Protein AF-A0A834JF99-F1 (afdb_monomer_lite)

Radius of gyration: 78.12 Å; chains: 1; bounding box: 195×94×245 Å

Sequence (740 aa):
MQEKEVIEEYNKEYLEIHAKAVERVREEAKMDIVQLTVQLEQTQKELDHVKELYIDVCGTKEQLINEHKEEIRTLKEKYASLDEHQKDIEKLEYELETQKKFIDKLIKECETYKNKIMELQKDLATEKRKKEEYTKKIHQEIERAKEEALKELRNAHPNQQISVLLPDHCSEHLQRINQLEEDNLRLEEKCQAAVEYQTELDDTRLKIAQVEISQESWKKKYDNAIMERNELFTRISSLDSQLSVLNKKLKRDDSDEVKLKITRVQIENEGLKSRCETLLSEKNIFRDKITQLELELSEEKKIVQSFENKTKNDVSFVNTKRELEKELYQYKELVKKLSNQLDGLKGKEKECDNLQKRIKRLEEDLQENEKKLRKINDLEKITEERDQLLEKLNNQAKRFEECLKNQRQLSAELNLSPRTLEEETDLQKIREVVIKEVREEMEQKVIQELRAMEEQYREKRKEFEERYKVTLLQKEQEMKTLKHSIISEKETIFSSFKAKEQFVSKFIENKLKTYHEELLARQLQIERLEERLKRNESDIEEEKNLMAQVMTTWAAEIKDIKAKEEKEKEIKDNVDMLKLKYQAARKSAHNYKEHAEKKENFFLSECKRIEEGYKKAMTQVQKRHDEVIKSRAGPSNIGNVISQILLCKQITPDFNEEELCSIKKDSEEIGALIAELQEFMPQSEADTATDRDNPPTVAVASSFSVVPPERITFEICRMGCSSKGLPPEELSKKKKKKKM

pLDDT: mean 78.13, std 19.49, range [29.17, 97.94]

Organism: Vespula germanica (NCBI:txid30212)

Structure (mmCIF, N/CA/C/O backbone):
data_AF-A0A834JF99-F1
#
_entry.id   AF-A0A834JF99-F1
#
loop_
_atom_site.group_PDB
_atom_site.id
_atom_site.type_symbol
_atom_site.label_atom_id
_atom_site.label_alt_id
_atom_site.label_comp_id
_atom_site.label_asym_id
_atom_site.label_entity_id
_atom_site.label_seq_id
_atom_site.pdbx_PDB_ins_code
_atom_site.Cartn_x
_atom_site.Cartn_y
_atom_site.Cartn_z
_atom_site.occupancy
_atom_site.B_iso_or_equiv
_atom_site.auth_seq_id
_atom_site.auth_comp_id
_atom_site.auth_asym_id
_atom_site.auth_atom_id
_atom_site.pdbx_PDB_model_num
ATOM 1 N N . MET A 1 1 ? 52.944 40.614 -121.479 1.00 58.81 1 MET A N 1
ATOM 2 C CA . MET A 1 1 ? 52.065 39.447 -121.242 1.00 58.81 1 MET A CA 1
ATOM 3 C C . MET A 1 1 ? 52.553 38.667 -120.026 1.00 58.81 1 MET A C 1
ATOM 5 O O . MET A 1 1 ? 51.794 38.588 -119.078 1.00 58.81 1 MET A O 1
ATOM 9 N N . GLN A 1 2 ? 53.830 38.267 -119.979 1.00 63.56 2 GLN A N 1
ATOM 10 C CA . GLN A 1 2 ? 54.431 37.533 -118.848 1.00 63.56 2 GLN A CA 1
ATOM 11 C C . GLN A 1 2 ? 54.315 38.216 -117.467 1.00 63.56 2 GLN A C 1
ATOM 13 O O . GLN A 1 2 ? 54.006 37.548 -116.492 1.00 63.56 2 GLN A O 1
ATOM 18 N N . GLU A 1 3 ? 54.479 39.540 -117.354 1.00 68.25 3 GLU A N 1
ATOM 19 C CA . GLU A 1 3 ? 54.335 40.229 -116.050 1.00 68.25 3 GLU A CA 1
ATOM 20 C C . GLU A 1 3 ? 52.910 40.177 -115.476 1.00 68.25 3 GLU A C 1
ATOM 22 O O . GLU A 1 3 ? 52.742 40.138 -114.262 1.00 68.25 3 GLU A O 1
ATOM 27 N N . LYS A 1 4 ? 51.874 40.153 -116.329 1.00 73.81 4 LYS A N 1
ATOM 28 C CA . LYS A 1 4 ? 50.482 40.045 -115.862 1.00 73.81 4 LYS A CA 1
ATOM 29 C C . LYS A 1 4 ? 50.183 38.653 -115.310 1.00 73.81 4 LYS A C 1
ATOM 31 O O . LYS A 1 4 ? 49.528 38.563 -114.282 1.00 73.81 4 LYS A O 1
ATOM 36 N N . GLU A 1 5 ? 50.706 37.606 -115.946 1.00 74.75 5 GLU A N 1
ATOM 37 C CA . GLU A 1 5 ? 50.550 36.222 -115.478 1.00 74.75 5 GLU A CA 1
ATOM 38 C C . GLU A 1 5 ? 51.241 36.004 -114.125 1.00 74.75 5 GLU A C 1
ATOM 40 O O . GLU A 1 5 ? 50.639 35.430 -113.224 1.00 74.75 5 GLU A O 1
ATOM 45 N N . VAL A 1 6 ? 52.448 36.551 -113.929 1.00 77.56 6 VAL A N 1
ATOM 46 C CA . VAL A 1 6 ? 53.161 36.466 -112.638 1.00 77.56 6 VAL A CA 1
ATOM 47 C C . VAL A 1 6 ? 52.413 37.212 -111.524 1.00 77.56 6 VAL A C 1
ATOM 49 O O . VAL A 1 6 ? 52.331 36.725 -110.399 1.00 77.56 6 VAL A O 1
ATOM 52 N N . ILE A 1 7 ? 51.832 38.380 -111.820 1.00 80.31 7 ILE A N 1
ATOM 53 C CA . ILE A 1 7 ? 51.017 39.135 -110.852 1.00 80.31 7 ILE A CA 1
ATOM 54 C C . ILE A 1 7 ? 49.715 38.388 -110.522 1.00 80.31 7 ILE A C 1
ATOM 56 O O . ILE A 1 7 ? 49.288 38.380 -109.368 1.00 80.31 7 ILE A O 1
ATOM 60 N N . GLU A 1 8 ? 49.073 37.759 -111.507 1.00 82.69 8 GLU A N 1
ATOM 61 C CA . GLU A 1 8 ? 47.865 36.954 -111.292 1.00 82.69 8 GLU A CA 1
ATOM 62 C C . GLU A 1 8 ? 48.149 35.698 -110.457 1.00 82.69 8 GLU A C 1
ATOM 64 O O . GLU A 1 8 ? 47.383 35.395 -109.540 1.00 82.69 8 GLU A O 1
ATOM 69 N N . GLU A 1 9 ? 49.265 35.010 -110.705 1.00 81.94 9 GLU A N 1
ATOM 70 C CA . GLU A 1 9 ? 49.691 33.841 -109.931 1.00 81.94 9 GLU A CA 1
ATOM 71 C C . GLU A 1 9 ? 50.059 34.218 -108.487 1.00 81.94 9 GLU A C 1
ATOM 73 O O . GLU A 1 9 ? 49.578 33.581 -107.548 1.00 81.94 9 GLU A O 1
ATOM 78 N N . TYR A 1 10 ? 50.784 35.325 -108.288 1.00 87.81 10 TYR A N 1
ATOM 79 C CA . TYR A 1 10 ? 51.090 35.854 -106.955 1.00 87.81 10 TYR A CA 1
ATOM 80 C C . TYR A 1 10 ? 49.830 36.276 -106.185 1.00 87.81 10 TYR A C 1
ATOM 82 O O . TYR A 1 10 ? 49.686 35.966 -105.004 1.00 87.81 10 TYR A O 1
ATOM 90 N N . ASN A 1 11 ? 48.877 36.951 -106.838 1.00 88.88 11 ASN A N 1
ATOM 91 C CA . ASN A 1 11 ? 47.606 37.320 -106.208 1.00 88.88 11 ASN A CA 1
ATOM 92 C C . ASN A 1 11 ? 46.778 36.087 -105.831 1.00 88.88 11 ASN A C 1
ATOM 94 O O . ASN A 1 11 ? 46.127 36.080 -104.786 1.00 88.88 11 ASN A O 1
ATOM 98 N N . LYS A 1 12 ? 46.808 35.037 -106.657 1.00 90.44 12 LYS A N 1
ATOM 99 C CA . LYS A 1 12 ? 46.147 33.764 -106.362 1.00 90.44 12 LYS A CA 1
ATOM 100 C C . LYS A 1 12 ? 46.786 33.074 -105.156 1.00 90.44 12 LYS A C 1
ATOM 102 O O . LYS A 1 12 ? 46.059 32.665 -104.255 1.00 90.44 12 LYS A O 1
ATOM 107 N N . GLU A 1 13 ? 48.115 33.001 -105.104 1.00 86.75 13 GLU A N 1
ATOM 108 C CA . GLU A 1 13 ? 48.853 32.438 -103.968 1.00 86.75 13 GLU A CA 1
ATOM 109 C C . GLU A 1 13 ? 48.614 33.252 -102.685 1.00 86.75 13 GLU A C 1
ATOM 111 O O . GLU A 1 13 ? 48.320 32.684 -101.633 1.00 86.75 13 GLU A O 1
ATOM 116 N N . TYR A 1 14 ? 48.627 34.586 -102.770 1.00 92.00 14 TYR A N 1
ATOM 117 C CA . TYR A 1 14 ? 48.307 35.472 -101.650 1.00 92.00 14 TYR A CA 1
ATOM 118 C C . TYR A 1 14 ? 46.882 35.251 -101.123 1.00 92.00 14 TYR A C 1
ATOM 120 O O . TYR A 1 14 ? 46.688 35.111 -99.914 1.00 92.00 14 TYR A O 1
ATOM 128 N N . LEU A 1 15 ? 45.882 35.182 -102.011 1.00 91.50 15 LEU A N 1
ATOM 129 C CA . LEU A 1 15 ? 44.495 34.909 -101.627 1.00 91.50 15 LEU A CA 1
ATOM 130 C C . LEU A 1 15 ? 44.339 33.512 -101.018 1.00 91.50 15 LEU A C 1
ATOM 132 O O . LEU A 1 15 ? 43.578 33.358 -100.065 1.00 91.50 15 LEU A O 1
ATOM 136 N N . GLU A 1 16 ? 45.073 32.510 -101.507 1.00 91.06 16 GLU A N 1
ATOM 137 C CA . GLU A 1 16 ? 45.063 31.160 -100.942 1.00 91.06 16 GLU A CA 1
ATOM 138 C C . GLU A 1 16 ? 45.705 31.118 -99.545 1.00 91.06 16 GLU A C 1
ATOM 140 O O . GLU A 1 16 ? 45.134 30.533 -98.622 1.00 91.06 16 GLU A O 1
ATOM 145 N N . ILE A 1 17 ? 46.849 31.781 -99.346 1.00 89.75 17 ILE A N 1
ATOM 146 C CA . ILE A 1 17 ? 47.504 31.900 -98.035 1.00 89.75 17 ILE A CA 1
ATOM 147 C C . ILE A 1 17 ? 46.610 32.670 -97.058 1.00 89.75 17 ILE A C 1
ATOM 149 O O . ILE A 1 17 ? 46.447 32.239 -95.915 1.00 89.75 17 ILE A O 1
ATOM 153 N N . HIS A 1 18 ? 45.996 33.775 -97.494 1.00 91.38 18 HIS A N 1
ATOM 154 C CA . HIS A 1 18 ? 45.073 34.553 -96.671 1.00 91.38 18 HIS A CA 1
ATOM 155 C C . HIS A 1 18 ? 43.817 33.742 -96.322 1.00 91.38 18 HIS A C 1
ATOM 157 O O . HIS A 1 18 ? 43.401 33.732 -95.166 1.00 91.38 18 HIS A O 1
ATOM 163 N N . ALA A 1 19 ? 43.237 33.005 -97.275 1.00 92.38 19 ALA A N 1
ATOM 164 C CA . ALA A 1 19 ? 42.108 32.112 -97.017 1.00 92.38 19 ALA A CA 1
ATOM 165 C C . ALA A 1 19 ? 42.474 31.013 -96.006 1.00 92.38 19 ALA A C 1
ATOM 167 O O . ALA A 1 19 ? 41.727 30.804 -95.054 1.00 92.38 19 ALA A O 1
ATOM 168 N N . LYS A 1 20 ? 43.652 30.383 -96.139 1.00 93.06 20 LYS A N 1
ATOM 169 C CA . LYS A 1 20 ? 44.171 29.397 -95.172 1.00 93.06 20 LYS A CA 1
ATOM 170 C C . LYS A 1 20 ? 44.473 30.010 -93.802 1.00 93.06 20 LYS A C 1
ATOM 172 O O . LYS A 1 20 ? 44.299 29.350 -92.784 1.00 93.06 20 LYS A O 1
ATOM 177 N N . ALA A 1 21 ? 44.948 31.254 -93.740 1.00 91.88 21 ALA A N 1
ATOM 178 C CA . ALA A 1 21 ? 45.156 31.962 -92.477 1.00 91.88 21 ALA A CA 1
ATOM 179 C C . ALA A 1 21 ? 43.820 32.280 -91.785 1.00 91.88 21 ALA A C 1
ATOM 181 O O . ALA A 1 21 ? 43.687 32.035 -90.591 1.00 91.88 21 ALA A O 1
ATOM 182 N N . VAL A 1 22 ? 42.816 32.748 -92.533 1.00 92.50 22 VAL A N 1
ATOM 183 C CA . VAL A 1 22 ? 41.461 32.996 -92.015 1.00 92.50 22 VAL A CA 1
ATOM 184 C C . VAL A 1 22 ? 40.780 31.699 -91.573 1.00 92.50 22 VAL A C 1
ATOM 186 O O . VAL A 1 22 ? 40.132 31.693 -90.532 1.00 92.50 22 VAL A O 1
ATOM 189 N N . GLU A 1 23 ? 40.929 30.606 -92.324 1.00 91.62 23 GLU A N 1
ATOM 190 C CA . GLU A 1 23 ? 40.451 29.273 -91.927 1.00 91.62 23 GLU A CA 1
ATOM 191 C C . GLU A 1 23 ? 41.097 28.822 -90.614 1.00 91.62 23 GLU A C 1
ATOM 193 O O . GLU A 1 23 ? 40.367 28.502 -89.684 1.00 91.62 23 GLU A O 1
ATOM 198 N N . ARG A 1 24 ? 42.429 28.913 -90.476 1.00 91.25 24 ARG A N 1
ATOM 199 C CA . ARG A 1 24 ? 43.120 28.578 -89.217 1.00 91.25 24 ARG A CA 1
ATOM 200 C C . ARG A 1 24 ? 42.621 29.403 -88.035 1.00 91.25 24 ARG A C 1
ATOM 202 O O . ARG A 1 24 ? 42.292 28.835 -87.005 1.00 91.25 24 ARG A O 1
ATOM 209 N N . VAL A 1 25 ? 42.475 30.718 -88.200 1.00 93.75 25 VAL A N 1
ATOM 210 C CA . VAL A 1 25 ? 41.924 31.585 -87.142 1.00 93.75 25 VAL A CA 1
ATOM 211 C C . VAL A 1 25 ? 40.474 31.209 -86.810 1.00 93.75 25 VAL A C 1
ATOM 213 O O . VAL A 1 25 ? 40.074 31.259 -85.651 1.00 93.75 25 VAL A O 1
ATOM 216 N N . ARG A 1 26 ? 39.663 30.804 -87.798 1.00 92.88 26 ARG A N 1
ATOM 217 C CA . ARG A 1 26 ? 38.298 30.307 -87.554 1.00 92.88 26 ARG A CA 1
ATOM 218 C C . ARG A 1 26 ? 38.293 28.964 -86.833 1.00 92.88 26 ARG A C 1
ATOM 220 O O . ARG A 1 26 ? 37.408 28.745 -86.013 1.00 92.88 26 ARG A O 1
ATOM 227 N N . GLU A 1 27 ? 39.210 28.062 -87.157 1.00 92.19 27 GLU A N 1
ATOM 228 C CA . GLU A 1 27 ? 39.356 26.767 -86.487 1.00 92.19 27 GLU A CA 1
ATOM 229 C C . GLU A 1 27 ? 39.839 26.937 -85.044 1.00 92.19 27 GLU A C 1
ATOM 231 O O . GLU A 1 27 ? 39.220 26.377 -84.143 1.00 92.19 27 GLU A O 1
ATOM 236 N N . GLU A 1 28 ? 40.848 27.779 -84.808 1.00 92.25 28 GLU A N 1
ATOM 237 C CA . GLU A 1 28 ? 41.322 28.155 -83.470 1.00 92.25 28 GLU A CA 1
ATOM 238 C C . GLU A 1 28 ? 40.192 28.793 -82.651 1.00 92.25 28 GLU A C 1
ATOM 240 O O . GLU A 1 28 ? 39.879 28.322 -81.561 1.00 92.25 28 GLU A O 1
ATOM 245 N N . ALA A 1 29 ? 39.470 29.768 -83.216 1.00 92.62 29 ALA A N 1
ATOM 246 C CA . ALA A 1 29 ? 38.324 30.378 -82.543 1.00 92.62 29 ALA A CA 1
ATOM 247 C C . ALA A 1 29 ? 37.201 29.366 -82.244 1.00 92.62 29 ALA A C 1
ATOM 249 O O . ALA A 1 29 ? 36.549 29.457 -81.205 1.00 92.62 29 ALA A O 1
ATOM 250 N N . LYS A 1 30 ? 36.958 28.384 -83.125 1.00 93.44 30 LYS A N 1
ATOM 251 C CA . LYS A 1 30 ? 35.999 27.297 -82.860 1.00 93.44 30 LYS A CA 1
ATOM 252 C C . LYS A 1 30 ? 36.472 26.404 -81.715 1.00 93.44 30 LYS A C 1
ATOM 254 O O . LYS A 1 30 ? 35.651 26.051 -80.871 1.00 93.44 30 LYS A O 1
ATOM 259 N N . MET A 1 31 ? 37.754 26.043 -81.679 1.00 92.75 31 MET A N 1
ATOM 260 C CA . MET A 1 31 ? 38.331 25.257 -80.585 1.00 92.75 31 MET A CA 1
ATOM 261 C C . MET A 1 31 ? 38.223 26.001 -79.251 1.00 92.75 31 MET A C 1
ATOM 263 O O . MET A 1 31 ? 37.758 25.412 -78.277 1.00 92.75 31 MET A O 1
ATOM 267 N N . ASP A 1 32 ? 38.541 27.296 -79.231 1.00 94.06 32 ASP A N 1
ATOM 268 C CA . ASP A 1 32 ? 38.420 28.143 -78.043 1.00 94.06 32 ASP A CA 1
ATOM 269 C C . ASP A 1 32 ? 36.965 28.245 -77.564 1.00 94.06 32 ASP A C 1
ATOM 271 O O . ASP A 1 32 ? 36.693 28.101 -76.372 1.00 94.06 32 ASP A O 1
ATOM 275 N N . ILE A 1 33 ? 36.001 28.426 -78.478 1.00 94.25 33 ILE A N 1
ATOM 276 C CA . ILE A 1 33 ? 34.567 28.441 -78.139 1.00 94.25 33 ILE A CA 1
ATOM 277 C C . ILE A 1 33 ? 34.139 27.106 -77.523 1.00 94.25 33 ILE A C 1
ATOM 279 O O . ILE A 1 33 ? 33.431 27.102 -76.515 1.00 94.25 33 ILE A O 1
ATOM 283 N N . VAL A 1 34 ? 34.558 25.973 -78.096 1.00 95.44 34 VAL A N 1
ATOM 284 C CA . VAL A 1 34 ? 34.237 24.645 -77.550 1.00 95.44 34 VAL A CA 1
ATOM 285 C C . VAL A 1 34 ? 34.858 24.474 -76.165 1.00 95.44 34 VAL A C 1
ATOM 287 O O . VAL A 1 34 ? 34.165 24.054 -75.240 1.00 95.44 34 VAL A O 1
ATOM 290 N N . GLN A 1 35 ? 36.124 24.856 -75.985 1.00 95.38 35 GLN A N 1
ATOM 291 C CA . GLN A 1 35 ? 36.807 24.767 -74.696 1.00 95.38 35 GLN A CA 1
ATOM 292 C C . GLN A 1 35 ? 36.128 25.632 -73.625 1.00 95.38 35 GLN A C 1
ATOM 294 O O . GLN A 1 35 ? 35.874 25.148 -72.521 1.00 95.38 35 GLN A O 1
ATOM 299 N N . LEU A 1 36 ? 35.777 26.880 -73.951 1.00 96.75 36 LEU A N 1
ATOM 300 C CA . LEU A 1 36 ? 35.041 27.772 -73.052 1.00 96.75 36 LEU A CA 1
ATOM 301 C C . LEU A 1 36 ? 33.639 27.238 -72.739 1.00 96.75 36 LEU A C 1
ATOM 303 O O . LEU A 1 36 ? 33.187 27.351 -71.602 1.00 96.75 36 LEU A O 1
ATOM 307 N N . THR A 1 37 ? 32.965 26.614 -73.709 1.00 95.44 37 THR A N 1
ATOM 308 C CA . THR A 1 37 ? 31.643 26.000 -73.498 1.00 95.44 37 THR A CA 1
ATOM 309 C C . THR A 1 37 ? 31.730 24.833 -72.515 1.00 95.44 37 THR A C 1
ATOM 311 O O . THR A 1 37 ? 30.930 24.761 -71.587 1.00 95.44 37 THR A O 1
ATOM 314 N N . VAL A 1 38 ? 32.735 23.962 -72.658 1.00 95.69 38 VAL A N 1
ATOM 315 C CA . VAL A 1 38 ? 32.975 22.846 -71.726 1.00 95.69 38 VAL A CA 1
ATOM 316 C C . VAL A 1 38 ? 33.301 23.358 -70.318 1.00 95.69 38 VAL A C 1
ATOM 318 O O . VAL A 1 38 ? 32.769 22.838 -69.339 1.00 95.69 38 VAL A O 1
ATOM 321 N N . GLN A 1 39 ? 34.131 24.400 -70.194 1.00 95.25 39 GLN A N 1
ATOM 322 C CA . GLN A 1 39 ? 34.428 25.023 -68.896 1.00 95.25 39 GLN A CA 1
ATOM 323 C C . GLN A 1 39 ? 33.180 25.646 -68.254 1.00 95.25 39 GLN A C 1
ATOM 325 O O . GLN A 1 39 ? 32.962 25.502 -67.049 1.00 95.25 39 GLN A O 1
ATOM 330 N N . LEU A 1 40 ? 32.333 26.302 -69.048 1.00 95.62 40 LEU A N 1
ATOM 331 C CA . LEU A 1 40 ? 31.083 26.881 -68.567 1.00 95.62 40 LEU A CA 1
ATOM 332 C C . LEU A 1 40 ? 30.097 25.794 -68.114 1.00 95.62 40 LEU A C 1
ATOM 334 O O . LEU A 1 40 ? 29.486 25.926 -67.059 1.00 95.62 40 LEU A O 1
ATOM 338 N N . GLU A 1 41 ? 29.991 24.684 -68.844 1.00 96.12 41 GLU A N 1
ATOM 339 C CA . GLU A 1 41 ? 29.154 23.551 -68.434 1.00 96.12 41 GLU A CA 1
ATOM 340 C C . GLU A 1 41 ? 29.659 22.904 -67.133 1.00 96.12 41 GLU A C 1
ATOM 342 O O . GLU A 1 41 ? 28.866 22.591 -66.244 1.00 96.12 41 GLU A O 1
ATOM 347 N N . GLN A 1 42 ? 30.977 22.741 -66.985 1.00 95.38 42 GLN A N 1
ATOM 348 C CA . GLN A 1 42 ? 31.576 22.176 -65.775 1.00 95.38 42 GLN A CA 1
ATOM 349 C C . GLN A 1 42 ? 31.345 23.071 -64.550 1.00 95.38 42 GLN A C 1
ATOM 351 O O . GLN A 1 42 ? 30.899 22.593 -63.508 1.00 95.38 42 GLN A O 1
ATOM 356 N N . THR A 1 43 ? 31.577 24.377 -64.687 1.00 95.31 43 THR A N 1
ATOM 357 C CA . THR A 1 43 ? 31.324 25.344 -63.606 1.00 95.31 43 THR A CA 1
ATOM 358 C C . THR A 1 43 ? 29.839 25.443 -63.251 1.00 95.31 43 THR A C 1
ATOM 360 O O . THR A 1 43 ? 29.502 25.605 -62.080 1.00 95.31 43 THR A O 1
ATOM 363 N N . GLN A 1 44 ? 28.938 25.276 -64.224 1.00 96.25 44 GLN A N 1
ATOM 364 C CA . GLN A 1 44 ? 27.501 25.200 -63.968 1.00 96.25 44 GLN A CA 1
ATOM 365 C C . GLN A 1 44 ? 27.124 23.941 -63.171 1.00 96.25 44 GLN A C 1
ATOM 367 O O . GLN A 1 44 ? 26.373 24.045 -62.204 1.00 96.25 44 GLN A O 1
ATOM 372 N N . LYS A 1 45 ? 27.686 22.771 -63.510 1.00 96.69 45 LYS A N 1
ATOM 373 C CA . LYS A 1 45 ? 27.477 21.526 -62.744 1.00 96.69 45 LYS A CA 1
ATOM 374 C C . LYS A 1 45 ? 27.987 21.642 -61.310 1.00 96.69 45 LYS A C 1
ATOM 376 O O . LYS A 1 45 ? 27.302 21.225 -60.382 1.00 96.69 45 LYS A O 1
ATOM 381 N N . GLU A 1 46 ? 29.163 22.235 -61.121 1.00 96.25 46 GLU A N 1
ATOM 382 C CA . GLU A 1 46 ? 29.718 22.498 -59.788 1.00 96.25 46 GLU A CA 1
ATOM 383 C C . GLU A 1 46 ? 28.826 23.453 -58.988 1.00 96.25 46 GLU A C 1
ATOM 385 O O . GLU A 1 46 ? 28.547 23.204 -57.816 1.00 96.25 46 GLU A O 1
ATOM 390 N N . LEU A 1 47 ? 28.318 24.512 -59.624 1.00 97.00 47 LEU A N 1
ATOM 391 C CA . LEU A 1 47 ? 27.387 25.445 -58.998 1.00 97.00 47 LEU A CA 1
ATOM 392 C C . LEU A 1 47 ? 26.077 24.763 -58.581 1.00 97.00 47 LEU A C 1
ATOM 394 O O . LEU A 1 47 ? 25.582 25.022 -57.484 1.00 97.00 47 LEU A O 1
ATOM 398 N N . ASP A 1 48 ? 25.506 23.914 -59.433 1.00 96.75 48 ASP A N 1
ATOM 399 C CA . ASP A 1 48 ? 24.259 23.213 -59.123 1.00 96.75 48 ASP A CA 1
ATOM 400 C C . ASP A 1 48 ? 24.459 22.172 -58.014 1.00 96.75 48 ASP A C 1
ATOM 402 O O . ASP A 1 48 ? 23.654 22.124 -57.084 1.00 96.75 48 ASP A O 1
ATOM 406 N N . HIS A 1 49 ? 25.595 21.470 -57.999 1.00 97.12 49 HIS A N 1
ATOM 407 C CA . HIS A 1 49 ? 25.958 20.588 -56.890 1.00 97.12 49 HIS A CA 1
ATOM 408 C C . HIS A 1 49 ? 26.093 21.345 -55.556 1.00 97.12 49 HIS A C 1
ATOM 410 O O . HIS A 1 49 ? 25.601 20.896 -54.521 1.00 97.12 49 HIS A O 1
ATOM 416 N N . VAL A 1 50 ? 26.704 22.537 -55.559 1.00 97.31 50 VAL A N 1
ATOM 417 C CA . VAL A 1 50 ? 26.798 23.379 -54.353 1.00 97.31 50 VAL A CA 1
ATOM 418 C C . VAL A 1 50 ? 25.417 23.847 -53.879 1.00 97.31 50 VAL A C 1
ATOM 420 O O . VAL A 1 50 ? 25.190 23.929 -52.670 1.00 97.31 50 VAL A O 1
ATOM 423 N N . LYS A 1 51 ? 24.476 24.137 -54.789 1.00 97.44 51 LYS A N 1
ATOM 424 C CA . LYS A 1 51 ? 23.094 24.485 -54.412 1.00 97.44 51 LYS A CA 1
ATOM 425 C C . LYS A 1 51 ? 22.370 23.310 -53.760 1.00 97.44 51 LYS A C 1
ATOM 427 O O . LYS A 1 51 ? 21.690 23.528 -52.762 1.00 97.44 51 LYS A O 1
ATOM 432 N N . GLU A 1 52 ? 22.521 22.098 -54.292 1.00 96.81 52 GLU A N 1
ATOM 433 C CA . GLU A 1 52 ? 21.956 20.882 -53.692 1.00 96.81 52 GLU A CA 1
ATOM 434 C C . GLU A 1 52 ? 22.507 20.667 -52.279 1.00 96.81 52 GLU A C 1
ATOM 436 O O . GLU A 1 52 ? 21.735 20.582 -51.325 1.00 96.81 52 GLU A O 1
ATOM 441 N N . LEU A 1 53 ? 23.833 20.734 -52.113 1.00 97.12 53 LEU A N 1
ATOM 442 C CA . LEU A 1 53 ? 24.467 20.643 -50.795 1.00 97.12 53 LEU A CA 1
ATOM 443 C C . LEU A 1 53 ? 23.966 21.724 -49.828 1.00 97.12 53 LEU A C 1
ATOM 445 O O . LEU A 1 53 ? 23.769 21.456 -48.645 1.00 97.12 53 LEU A O 1
ATOM 449 N N . TYR A 1 54 ? 23.745 22.952 -50.305 1.00 97.38 54 TYR A N 1
ATOM 450 C CA . TYR A 1 54 ? 23.193 24.020 -49.474 1.00 97.38 54 TYR A CA 1
ATOM 451 C C . TYR A 1 54 ? 21.763 23.709 -49.011 1.00 97.38 54 TYR A C 1
ATOM 453 O O . TYR A 1 54 ? 21.443 23.932 -47.843 1.00 97.38 54 TYR A O 1
ATOM 461 N N . ILE A 1 55 ? 20.920 23.166 -49.894 1.00 97.00 55 ILE A N 1
ATOM 462 C CA . ILE A 1 55 ? 19.554 22.745 -49.556 1.00 97.00 55 ILE A CA 1
ATOM 463 C C . ILE A 1 55 ? 19.587 21.633 -48.502 1.00 97.00 55 ILE A C 1
ATOM 465 O O . ILE A 1 55 ? 18.887 21.746 -47.496 1.00 97.00 55 ILE A O 1
ATOM 469 N N . ASP A 1 56 ? 20.446 20.625 -48.665 1.00 96.56 56 ASP A N 1
ATOM 470 C CA . ASP A 1 56 ? 20.581 19.515 -47.713 1.00 96.56 56 ASP A CA 1
ATOM 471 C C . ASP A 1 56 ? 21.082 19.987 -46.339 1.00 96.56 56 ASP A C 1
ATOM 473 O O . ASP A 1 56 ? 20.548 19.605 -45.292 1.00 96.56 56 ASP A O 1
ATOM 477 N N . VAL A 1 57 ? 22.076 20.880 -46.313 1.00 97.50 57 VAL A N 1
ATOM 478 C CA . VAL A 1 57 ? 22.580 21.489 -45.070 1.00 97.50 57 VAL A CA 1
ATOM 479 C C . VAL A 1 57 ? 21.496 22.334 -44.391 1.00 97.50 57 VAL A C 1
ATOM 481 O O . VAL A 1 57 ? 21.365 22.314 -43.165 1.00 97.50 57 VAL A O 1
ATOM 484 N N . CYS A 1 58 ? 20.685 23.065 -45.156 1.00 96.38 58 CYS A N 1
ATOM 485 C CA . CYS A 1 58 ? 19.545 23.800 -44.612 1.00 96.38 58 CYS A CA 1
ATOM 486 C C . CYS A 1 58 ? 18.468 22.859 -44.055 1.00 96.38 58 CYS A C 1
ATOM 488 O O . CYS A 1 58 ? 18.001 23.085 -42.938 1.00 96.38 58 CYS A O 1
ATOM 490 N N . GLY A 1 59 ? 18.127 21.787 -44.774 1.00 96.50 59 GLY A N 1
ATOM 491 C CA . GLY A 1 59 ? 17.140 20.797 -44.343 1.00 96.50 59 GLY A CA 1
ATOM 492 C C . GLY A 1 59 ? 17.554 20.084 -43.055 1.00 96.50 59 GLY A C 1
ATOM 493 O O . GLY A 1 59 ? 16.790 20.041 -42.091 1.00 96.50 59 GLY A O 1
ATOM 494 N N . THR A 1 60 ? 18.801 19.613 -42.983 1.00 96.81 60 THR A N 1
ATOM 495 C CA . THR A 1 60 ? 19.357 18.986 -41.768 1.00 96.81 60 THR A CA 1
ATOM 496 C C . THR A 1 60 ? 19.405 19.955 -40.585 1.00 96.81 60 THR A C 1
ATOM 498 O O . THR A 1 60 ? 19.067 19.582 -39.461 1.00 96.81 60 THR A O 1
ATOM 501 N N . LYS A 1 61 ? 19.750 21.230 -40.817 1.00 96.88 61 LYS A N 1
ATOM 502 C CA . LYS A 1 61 ? 19.710 22.267 -39.777 1.00 96.88 61 LYS A CA 1
ATOM 503 C C . LYS A 1 61 ? 18.291 22.507 -39.254 1.00 96.88 61 LYS A C 1
ATOM 505 O O . LYS A 1 61 ? 18.115 22.660 -38.047 1.00 96.88 61 LYS A O 1
ATOM 510 N N . GLU A 1 62 ? 17.288 22.562 -40.127 1.00 96.94 62 GLU A N 1
ATOM 511 C CA . GLU A 1 62 ? 15.885 22.719 -39.725 1.00 96.94 62 GLU A CA 1
ATOM 512 C C . GLU A 1 62 ? 15.372 21.512 -38.939 1.00 96.94 62 GLU A C 1
ATOM 514 O O . GLU A 1 62 ? 14.720 21.690 -37.906 1.00 96.94 62 GLU A O 1
ATOM 519 N N . GLN A 1 63 ? 15.720 20.300 -39.376 1.00 95.69 63 GLN A N 1
ATOM 520 C CA . GLN A 1 63 ? 15.401 19.074 -38.653 1.00 95.69 63 GLN A CA 1
ATOM 521 C C . GLN A 1 63 ? 15.980 19.106 -37.233 1.00 95.69 63 GLN A C 1
ATOM 523 O O . GLN A 1 63 ? 15.233 18.943 -36.269 1.00 95.69 63 GLN A O 1
ATOM 528 N N . LEU A 1 64 ? 17.268 19.431 -37.087 1.00 97.19 64 LEU A N 1
ATOM 529 C CA . LEU A 1 64 ? 17.927 19.512 -35.781 1.00 97.19 64 LEU A CA 1
ATOM 530 C C . LEU A 1 64 ? 17.300 20.590 -34.877 1.00 97.19 64 LEU A C 1
ATOM 532 O O . LEU A 1 64 ? 17.141 20.399 -33.672 1.00 97.19 64 LEU A O 1
ATOM 536 N N . ILE A 1 65 ? 16.900 21.731 -35.449 1.00 96.00 65 ILE A N 1
ATOM 537 C CA . ILE A 1 65 ? 16.176 22.776 -34.709 1.00 96.00 65 ILE A CA 1
ATOM 538 C C . ILE A 1 65 ? 14.833 22.249 -34.187 1.00 96.00 65 ILE A C 1
ATOM 540 O O . ILE A 1 65 ? 14.443 22.589 -33.068 1.00 96.00 65 ILE A O 1
ATOM 544 N N . ASN A 1 66 ? 14.113 21.454 -34.978 1.00 96.00 66 ASN A N 1
ATOM 545 C CA . ASN A 1 66 ? 12.838 20.877 -34.562 1.00 96.00 66 ASN A CA 1
ATOM 546 C C . ASN A 1 66 ? 13.032 19.808 -33.480 1.00 96.00 66 ASN A C 1
ATOM 548 O O . ASN A 1 66 ? 12.330 19.854 -32.472 1.00 96.00 66 ASN A O 1
ATOM 552 N N . GLU A 1 67 ? 14.028 18.934 -33.621 1.00 96.19 67 GLU A N 1
ATOM 553 C CA . GLU A 1 67 ? 14.388 17.937 -32.604 1.00 96.19 67 GLU A CA 1
ATOM 554 C C . GLU A 1 67 ? 14.730 18.601 -31.260 1.00 96.19 67 GLU A C 1
ATOM 556 O O . GLU A 1 67 ? 14.136 18.264 -30.235 1.00 96.19 67 GLU A O 1
ATOM 561 N N . HIS A 1 68 ? 15.579 19.636 -31.255 1.00 97.62 68 HIS A N 1
ATOM 562 C CA . HIS A 1 68 ? 15.884 20.390 -30.033 1.00 97.62 68 HIS A CA 1
ATOM 563 C C . HIS A 1 68 ? 14.656 21.099 -29.439 1.00 97.62 68 HIS A C 1
ATOM 565 O O . HIS A 1 68 ? 14.538 21.221 -28.218 1.00 97.62 68 HIS A O 1
ATOM 571 N N . LYS A 1 69 ? 13.721 21.592 -30.264 1.00 97.38 69 LYS A N 1
ATOM 572 C CA . LYS A 1 69 ? 12.474 22.198 -29.763 1.00 97.38 69 LYS A CA 1
ATOM 573 C C . LYS A 1 69 ? 11.586 21.171 -29.064 1.00 97.38 69 LYS A C 1
ATOM 575 O O . LYS A 1 69 ? 11.015 21.499 -28.022 1.00 97.38 69 LYS A O 1
ATOM 580 N N . GLU A 1 70 ? 11.472 19.965 -29.614 1.00 95.50 70 GLU A N 1
ATOM 581 C CA . GLU A 1 70 ? 10.747 18.861 -28.979 1.00 95.50 70 GLU A CA 1
ATOM 582 C C . GLU A 1 70 ? 11.423 18.440 -27.673 1.00 95.50 70 GLU A C 1
ATOM 584 O O . GLU A 1 70 ? 10.759 18.338 -26.642 1.00 95.50 70 GLU A O 1
ATOM 589 N N . GLU A 1 71 ? 12.751 18.310 -27.658 1.00 97.19 71 GLU A N 1
ATOM 590 C CA . GLU A 1 71 ? 13.495 18.001 -26.436 1.00 97.19 71 GLU A CA 1
ATOM 591 C C . GLU A 1 71 ? 13.260 19.064 -25.350 1.00 97.19 71 GLU A C 1
ATOM 593 O O . GLU A 1 71 ? 12.886 18.736 -24.224 1.00 97.19 71 GLU A O 1
ATOM 598 N N . ILE A 1 72 ? 13.357 20.354 -25.693 1.00 96.06 72 ILE A N 1
ATOM 599 C CA . ILE A 1 72 ? 13.058 21.456 -24.766 1.00 96.06 72 ILE A CA 1
ATOM 600 C C . ILE A 1 72 ? 11.612 21.382 -24.258 1.00 96.06 72 ILE A C 1
ATOM 602 O O . ILE A 1 72 ? 11.365 21.673 -23.085 1.00 96.06 72 ILE A O 1
ATOM 606 N N . ARG A 1 73 ? 10.646 21.016 -25.109 1.00 97.69 73 ARG A N 1
ATOM 607 C CA . ARG A 1 73 ? 9.241 20.864 -24.706 1.00 97.69 73 ARG A CA 1
ATOM 608 C C . ARG A 1 73 ? 9.080 19.734 -23.691 1.00 97.69 73 ARG A C 1
ATOM 610 O O . ARG A 1 73 ? 8.539 19.976 -22.616 1.00 97.69 73 ARG A O 1
ATOM 617 N N . THR A 1 74 ? 9.625 18.554 -23.981 1.00 95.31 74 THR A N 1
ATOM 618 C CA . THR A 1 74 ? 9.557 17.406 -23.062 1.00 95.31 74 THR A CA 1
ATOM 619 C C . THR A 1 74 ? 10.270 17.686 -21.737 1.00 95.31 74 THR A C 1
ATOM 621 O O . THR A 1 74 ? 9.778 17.306 -20.676 1.00 95.31 74 THR A O 1
ATOM 624 N N . LEU A 1 75 ? 11.400 18.403 -21.757 1.00 95.38 75 LEU A N 1
ATOM 625 C CA . LEU A 1 75 ? 12.083 18.832 -20.537 1.00 95.38 75 LEU A CA 1
ATOM 626 C C . LEU A 1 75 ? 11.218 19.796 -19.722 1.00 95.38 75 LEU A C 1
ATOM 628 O O . LEU A 1 75 ? 11.104 19.622 -18.513 1.00 95.38 75 LEU A O 1
ATOM 632 N N . LYS A 1 76 ? 10.567 20.776 -20.359 1.00 96.88 76 LYS A N 1
ATOM 633 C CA . LYS A 1 76 ? 9.645 21.694 -19.669 1.00 96.88 76 LYS A CA 1
ATOM 634 C C . LYS A 1 76 ? 8.480 20.961 -19.009 1.00 96.88 76 LYS A C 1
ATOM 636 O O . LYS A 1 76 ? 8.152 21.275 -17.870 1.00 96.88 76 LYS A O 1
ATOM 641 N N . GLU A 1 77 ? 7.889 19.983 -19.689 1.00 95.94 77 GLU A N 1
ATOM 642 C CA . GLU A 1 77 ? 6.818 19.148 -19.131 1.00 95.94 77 GLU A CA 1
ATOM 643 C C . GLU A 1 77 ? 7.308 18.337 -17.923 1.00 95.94 77 GLU A C 1
ATOM 645 O O . GLU A 1 77 ? 6.655 18.326 -16.879 1.00 95.94 77 GLU A O 1
ATOM 650 N N . LYS A 1 78 ? 8.505 17.741 -18.011 1.00 97.12 78 LYS A N 1
ATOM 651 C CA . LYS A 1 78 ? 9.137 17.045 -16.878 1.00 97.12 78 LYS A CA 1
ATOM 652 C C . LYS A 1 78 ? 9.386 17.980 -15.692 1.00 97.12 78 LYS A C 1
ATOM 654 O O . LYS A 1 78 ? 9.090 17.608 -14.562 1.00 97.12 78 LYS A O 1
ATOM 659 N N . TYR A 1 79 ? 9.892 19.193 -15.927 1.00 93.94 79 TYR A N 1
ATOM 660 C CA . TYR A 1 79 ? 10.093 20.179 -14.860 1.00 93.94 79 TYR A CA 1
ATOM 661 C C . TYR A 1 79 ? 8.775 20.630 -14.221 1.00 93.94 79 TYR A C 1
ATOM 663 O O . TYR A 1 79 ? 8.730 20.797 -13.006 1.00 93.94 79 TYR A O 1
ATOM 671 N N . ALA A 1 80 ? 7.703 20.781 -15.002 1.00 95.44 80 ALA A N 1
ATOM 672 C CA . ALA A 1 80 ? 6.382 21.108 -14.469 1.00 95.44 80 ALA A CA 1
ATOM 673 C C . ALA A 1 80 ? 5.829 19.985 -13.573 1.00 95.44 80 ALA A C 1
ATOM 675 O O . ALA A 1 80 ? 5.342 20.263 -12.480 1.00 95.44 80 ALA A O 1
ATOM 676 N N . SER A 1 81 ? 5.970 18.723 -13.991 1.00 95.25 81 SER A N 1
ATOM 677 C CA . SER A 1 81 ? 5.585 17.564 -13.174 1.00 95.25 81 SER A CA 1
ATOM 678 C C . SER A 1 81 ? 6.413 17.459 -11.885 1.00 95.25 81 SER A C 1
ATOM 680 O O . SER A 1 81 ? 5.862 17.169 -10.825 1.00 95.25 81 SER A O 1
ATOM 682 N N . LEU A 1 82 ? 7.719 17.743 -11.937 1.00 91.75 82 LEU A N 1
ATOM 683 C CA . LEU A 1 82 ? 8.565 17.777 -10.739 1.00 91.75 82 LEU A CA 1
ATOM 684 C C . LEU A 1 82 ? 8.168 18.899 -9.766 1.00 91.75 82 LEU A C 1
ATOM 686 O O . LEU A 1 82 ? 8.191 18.675 -8.559 1.00 91.75 82 LEU A O 1
ATOM 690 N N . ASP A 1 83 ? 7.783 20.077 -10.265 1.00 94.50 83 ASP A N 1
ATOM 691 C CA . ASP A 1 83 ? 7.289 21.188 -9.435 1.00 94.50 83 ASP A CA 1
ATOM 692 C C . ASP A 1 83 ? 5.955 20.848 -8.746 1.00 94.50 83 ASP A C 1
ATOM 694 O O . ASP A 1 83 ? 5.727 21.212 -7.593 1.00 94.50 83 ASP A O 1
ATOM 698 N N . GL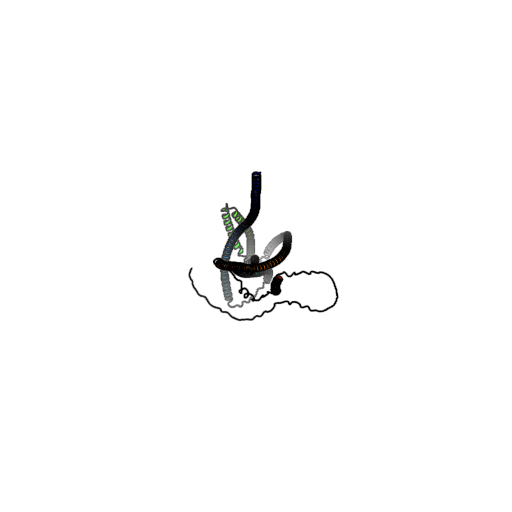U A 1 84 ? 5.075 20.105 -9.422 1.00 94.69 84 GLU A N 1
ATOM 699 C CA . GLU A 1 84 ? 3.836 19.594 -8.826 1.00 94.69 84 GLU A CA 1
ATOM 700 C C . GLU A 1 84 ? 4.120 18.559 -7.729 1.00 94.69 84 GLU A C 1
ATOM 702 O O . GLU A 1 84 ? 3.631 18.702 -6.608 1.00 94.69 84 GLU A O 1
ATOM 707 N N . HIS A 1 85 ? 5.003 17.590 -7.992 1.00 91.19 85 HIS A N 1
ATOM 708 C CA . HIS A 1 85 ? 5.433 16.624 -6.979 1.00 91.19 85 HIS A CA 1
ATOM 709 C C . HIS A 1 85 ? 6.108 17.283 -5.770 1.00 91.19 85 HIS A C 1
ATOM 711 O O . HIS A 1 85 ? 5.908 16.842 -4.639 1.00 91.19 85 HIS A O 1
ATOM 717 N N . GLN A 1 86 ? 6.872 18.356 -5.979 1.00 95.19 86 GLN A N 1
ATOM 718 C CA . GLN A 1 86 ? 7.474 19.122 -4.890 1.00 95.19 86 GLN A CA 1
ATOM 719 C C . GLN A 1 86 ? 6.404 19.743 -3.974 1.00 95.19 86 GLN A C 1
ATOM 721 O O . GLN A 1 86 ? 6.531 19.670 -2.752 1.00 95.19 86 GLN A O 1
ATOM 726 N N . LYS A 1 87 ? 5.314 20.280 -4.537 1.00 95.81 87 LYS A N 1
ATOM 727 C CA . LYS A 1 87 ? 4.185 20.816 -3.751 1.00 95.81 87 LYS A CA 1
ATOM 728 C C . LYS A 1 87 ? 3.466 19.730 -2.954 1.00 95.81 87 LYS A C 1
ATOM 730 O O . LYS A 1 87 ? 3.068 19.973 -1.814 1.00 95.81 87 LYS A O 1
ATOM 735 N N . ASP A 1 88 ? 3.318 18.535 -3.522 1.00 92.50 88 ASP A N 1
ATOM 736 C CA . ASP A 1 88 ? 2.737 17.394 -2.809 1.00 92.50 88 ASP A CA 1
ATOM 737 C C . ASP A 1 88 ? 3.614 16.956 -1.628 1.00 92.50 88 ASP A C 1
ATOM 739 O O . ASP A 1 88 ? 3.097 16.699 -0.538 1.00 92.50 88 ASP A O 1
ATOM 743 N N . ILE A 1 89 ? 4.940 16.930 -1.809 1.00 91.75 89 ILE A N 1
ATOM 744 C CA . ILE A 1 89 ? 5.897 16.639 -0.732 1.00 91.75 89 ILE A CA 1
ATOM 745 C C . ILE A 1 89 ? 5.773 17.674 0.391 1.00 91.75 89 ILE A C 1
ATOM 747 O O . ILE A 1 89 ? 5.621 17.291 1.549 1.00 91.75 89 ILE A O 1
ATOM 751 N N . GLU A 1 90 ? 5.756 18.969 0.070 1.00 95.31 90 GLU A N 1
ATOM 752 C CA . GLU A 1 90 ? 5.605 20.042 1.066 1.00 95.31 90 GLU A CA 1
ATOM 753 C C . GLU A 1 90 ? 4.291 19.925 1.854 1.00 95.31 90 GLU A C 1
ATOM 755 O O . GLU A 1 90 ? 4.245 20.157 3.068 1.00 95.31 90 GLU A O 1
ATOM 760 N N . LYS A 1 91 ? 3.210 19.511 1.186 1.00 95.94 91 LYS A N 1
ATOM 761 C CA . LYS A 1 91 ? 1.918 19.267 1.830 1.00 95.94 91 LYS A CA 1
ATOM 762 C C . LYS A 1 91 ? 1.977 18.078 2.796 1.00 95.94 91 LYS A C 1
ATOM 764 O O . LYS A 1 91 ? 1.484 18.187 3.919 1.00 95.94 91 LYS A O 1
ATOM 769 N N . LEU A 1 92 ? 2.615 16.976 2.397 1.00 93.25 92 LEU A N 1
ATOM 770 C CA . LEU A 1 92 ? 2.818 15.804 3.255 1.00 93.25 92 LEU A CA 1
ATOM 771 C C . LEU A 1 92 ? 3.725 16.114 4.453 1.00 93.25 92 LEU A C 1
ATOM 773 O O . LEU A 1 92 ? 3.450 15.659 5.564 1.00 93.25 92 LEU A O 1
ATOM 777 N N . GLU A 1 93 ? 4.775 16.914 4.263 1.00 92.88 93 GLU A N 1
ATOM 778 C CA . GLU A 1 93 ? 5.640 17.379 5.352 1.00 92.88 93 GLU A CA 1
ATOM 779 C C . GLU A 1 93 ? 4.857 18.208 6.376 1.00 92.88 93 GLU A C 1
ATOM 781 O O . GLU A 1 93 ? 4.986 17.993 7.587 1.00 92.88 93 GLU A O 1
ATOM 786 N N . TYR A 1 94 ? 3.992 19.110 5.905 1.00 96.75 94 TYR A N 1
ATOM 787 C CA . TYR A 1 94 ? 3.105 19.879 6.773 1.00 96.75 94 TYR A CA 1
ATOM 788 C C . TYR A 1 94 ? 2.153 18.971 7.565 1.00 96.75 94 TYR A C 1
ATOM 790 O O . TYR A 1 94 ? 2.038 19.109 8.787 1.00 96.75 94 TYR A O 1
ATOM 798 N N . GLU A 1 95 ? 1.497 18.014 6.904 1.00 94.12 95 GLU A N 1
ATOM 799 C CA . GLU A 1 95 ? 0.605 17.051 7.559 1.00 94.12 95 GLU A CA 1
ATOM 800 C C . GLU A 1 95 ? 1.348 16.222 8.618 1.00 94.12 95 GLU A C 1
ATOM 802 O O . GLU A 1 95 ? 0.880 16.108 9.756 1.00 94.12 95 GLU A O 1
ATOM 807 N N . LEU A 1 96 ? 2.547 15.725 8.308 1.00 92.38 96 LEU A N 1
ATOM 808 C CA . LEU A 1 96 ? 3.374 14.960 9.241 1.00 92.38 96 LEU A CA 1
ATOM 809 C C . LEU A 1 96 ? 3.782 15.788 10.470 1.00 92.38 96 LEU A C 1
ATOM 811 O O . LEU A 1 96 ? 3.715 15.300 11.602 1.00 92.38 96 LEU A O 1
ATOM 815 N N . GLU A 1 97 ? 4.131 17.060 10.285 1.00 96.69 97 GLU A N 1
ATOM 816 C CA . GLU A 1 97 ? 4.444 17.970 11.391 1.00 96.69 97 GLU A CA 1
ATOM 817 C C . GLU A 1 97 ? 3.210 18.245 12.273 1.00 96.69 97 GLU A C 1
ATOM 819 O O . GLU A 1 97 ? 3.318 18.326 13.503 1.00 96.69 97 GLU A O 1
ATOM 824 N N . THR A 1 98 ? 2.007 18.332 11.692 1.00 94.62 98 THR A N 1
ATOM 825 C CA . THR A 1 98 ? 0.769 18.447 12.488 1.00 94.62 98 THR A CA 1
ATOM 826 C C . THR A 1 98 ? 0.468 17.180 13.289 1.00 94.62 98 THR A C 1
ATOM 828 O O . THR A 1 98 ? 0.114 17.278 14.469 1.00 94.62 98 THR A O 1
ATOM 831 N N . GLN A 1 99 ? 0.671 15.996 12.703 1.00 93.00 99 GLN A N 1
ATOM 832 C CA . GLN A 1 99 ? 0.499 14.717 13.394 1.00 93.00 99 GLN A CA 1
ATOM 833 C C . GLN A 1 99 ? 1.496 14.561 14.542 1.00 93.00 99 GLN A C 1
ATOM 835 O O . GLN A 1 99 ? 1.113 14.168 15.643 1.00 93.00 99 GLN A O 1
ATOM 840 N N . LYS A 1 100 ? 2.758 14.946 14.332 1.00 93.38 100 LYS A N 1
ATOM 841 C CA . LYS A 1 100 ? 3.787 14.944 15.376 1.00 93.38 100 LYS A CA 1
ATOM 842 C C . LYS A 1 100 ? 3.383 15.807 16.574 1.00 93.38 100 LYS A C 1
ATOM 844 O O . LYS A 1 100 ? 3.428 15.340 17.710 1.00 93.38 100 LYS A O 1
ATOM 849 N N . LYS A 1 101 ? 2.871 17.021 16.331 1.00 96.31 101 LYS A N 1
ATOM 850 C CA . LYS A 1 101 ? 2.339 17.898 17.392 1.00 96.31 101 LYS A CA 1
ATOM 851 C C . LYS A 1 101 ? 1.149 17.286 18.132 1.00 96.31 101 LYS A C 1
ATOM 853 O O . LYS A 1 101 ? 0.972 17.556 19.319 1.00 96.31 101 LYS A O 1
ATOM 858 N N . PHE A 1 102 ? 0.310 16.508 17.451 1.00 91.81 102 PHE A N 1
ATOM 859 C CA . PHE A 1 102 ? -0.805 15.800 18.081 1.00 91.81 102 PHE A CA 1
ATOM 860 C C . PHE A 1 102 ? -0.317 14.645 18.966 1.00 91.81 102 PHE A C 1
ATOM 862 O O . PHE A 1 102 ? -0.746 14.535 20.113 1.00 91.81 102 PHE A O 1
ATOM 869 N N . ILE A 1 103 ? 0.642 13.852 18.482 1.00 90.56 103 ILE A N 1
ATOM 870 C CA . ILE A 1 103 ? 1.282 12.781 19.257 1.00 90.56 103 ILE A CA 1
ATOM 871 C C . ILE A 1 103 ? 1.955 13.351 20.512 1.00 90.56 103 ILE A C 1
ATOM 873 O O . ILE A 1 103 ? 1.734 12.836 21.603 1.00 90.56 103 ILE A O 1
ATOM 877 N N . ASP A 1 104 ? 2.688 14.461 20.399 1.00 94.75 104 ASP A N 1
ATOM 878 C CA . ASP A 1 104 ? 3.325 15.115 21.550 1.00 94.75 104 ASP A CA 1
ATOM 879 C C . ASP A 1 104 ? 2.307 15.580 22.608 1.00 94.75 104 ASP A C 1
ATOM 881 O O . ASP A 1 104 ? 2.597 15.558 23.807 1.00 94.75 104 ASP A O 1
ATOM 885 N N . LYS A 1 105 ? 1.104 16.003 22.192 1.00 96.19 105 LYS A N 1
ATOM 886 C CA . LYS A 1 105 ? 0.012 16.336 23.123 1.00 96.19 105 LYS A CA 1
ATOM 887 C C . LYS A 1 105 ? -0.508 15.091 23.834 1.00 96.19 105 LYS A C 1
ATOM 889 O O . LYS A 1 105 ? -0.610 15.110 25.057 1.00 96.19 105 LYS A O 1
ATOM 894 N N . LEU A 1 106 ? -0.767 14.012 23.095 1.00 92.19 106 LEU A N 1
ATOM 895 C CA . LEU A 1 106 ? -1.223 12.747 23.676 1.00 92.19 106 LEU A CA 1
ATOM 896 C C . LEU A 1 106 ? -0.196 12.157 24.647 1.00 92.19 106 LEU A C 1
ATOM 898 O O . LEU A 1 106 ? -0.573 11.695 25.718 1.00 92.19 106 LEU A O 1
ATOM 902 N N . ILE A 1 107 ? 1.101 12.230 24.333 1.00 93.62 107 ILE A N 1
ATOM 903 C CA . ILE A 1 107 ? 2.172 11.785 25.238 1.00 93.62 107 ILE A CA 1
ATOM 904 C C . ILE A 1 107 ? 2.114 12.560 26.561 1.00 93.62 107 ILE A C 1
ATOM 906 O O . ILE A 1 107 ? 2.139 11.947 27.629 1.00 93.62 107 ILE A O 1
ATOM 910 N N . LYS A 1 108 ? 1.964 13.890 26.507 1.00 96.94 108 LYS A N 1
ATOM 911 C CA . LYS A 1 108 ? 1.820 14.726 27.711 1.00 96.94 108 LYS A CA 1
ATOM 912 C C . LYS A 1 108 ? 0.569 14.363 28.511 1.00 96.94 108 LYS A C 1
ATOM 914 O O . LYS A 1 108 ? 0.631 14.279 29.736 1.00 96.94 108 LYS A O 1
ATOM 919 N N . GLU A 1 109 ? -0.555 14.105 27.846 1.00 95.38 109 GLU A N 1
ATOM 920 C CA . GLU A 1 109 ? -1.781 13.649 28.510 1.00 95.38 109 GLU A CA 1
ATOM 921 C C . GLU A 1 109 ? -1.573 12.284 29.186 1.00 95.38 109 GLU A C 1
ATOM 923 O O . GLU A 1 109 ? -1.860 12.136 30.375 1.00 95.38 109 GLU A O 1
ATOM 928 N N . CYS A 1 110 ? -0.969 11.312 28.501 1.00 88.88 110 CYS A N 1
ATOM 929 C CA . CYS A 1 110 ? -0.624 10.016 29.084 1.00 88.88 110 CYS A CA 1
ATOM 930 C C . CYS A 1 110 ? 0.301 10.146 30.305 1.00 88.88 110 CYS A C 1
ATOM 932 O O . CYS A 1 110 ? 0.092 9.458 31.306 1.00 88.88 110 CYS A O 1
ATOM 934 N N . GLU A 1 111 ? 1.292 11.040 30.270 1.00 96.06 111 GLU A N 1
ATOM 935 C CA . GLU A 1 111 ? 2.165 11.318 31.416 1.00 96.06 111 GLU A CA 1
ATOM 936 C C . GLU A 1 111 ? 1.394 11.908 32.602 1.00 96.06 111 GLU A C 1
ATOM 938 O O . GLU A 1 111 ? 1.597 11.482 33.742 1.00 96.06 111 GLU A O 1
ATOM 943 N N . THR A 1 112 ? 0.458 12.832 32.358 1.00 95.50 112 THR A N 1
ATOM 944 C CA . THR A 1 112 ? -0.388 13.385 33.430 1.00 95.50 112 THR A CA 1
ATOM 945 C C . THR A 1 112 ? -1.291 12.323 34.060 1.00 95.50 112 THR A C 1
ATOM 947 O O . THR A 1 112 ? -1.358 12.235 35.289 1.00 95.50 112 THR A O 1
ATOM 950 N N . TYR A 1 113 ? -1.913 11.450 33.260 1.00 95.06 113 TYR A N 1
ATOM 951 C CA . TYR A 1 113 ? -2.703 10.330 33.778 1.00 95.06 113 TYR A CA 1
ATOM 952 C C . TYR A 1 113 ? -1.850 9.318 34.541 1.00 95.06 113 TYR A C 1
ATOM 954 O O . TYR A 1 113 ? -2.250 8.868 35.615 1.00 95.06 113 TYR A O 1
ATOM 962 N N . LYS A 1 114 ? -0.649 9.001 34.047 1.00 96.81 114 LYS A N 1
ATOM 963 C CA . LYS A 1 114 ? 0.303 8.130 34.745 1.00 96.81 114 LYS A CA 1
ATOM 964 C C . LYS A 1 114 ? 0.671 8.698 36.116 1.00 96.81 114 LYS A C 1
ATOM 966 O O . LYS A 1 114 ? 0.625 7.970 37.106 1.00 96.81 114 LYS A O 1
ATOM 971 N N . ASN A 1 115 ? 0.969 9.995 36.192 1.00 96.50 115 ASN A N 1
ATOM 972 C CA . ASN A 1 115 ? 1.237 10.675 37.459 1.00 96.50 115 ASN A CA 1
ATOM 973 C C . ASN A 1 115 ? 0.031 10.603 38.398 1.00 96.50 115 ASN A C 1
ATOM 975 O O . ASN A 1 115 ? 0.196 10.301 39.581 1.00 96.50 115 ASN A O 1
ATOM 979 N N . LYS A 1 116 ? -1.189 10.772 37.871 1.00 97.94 116 LYS A N 1
ATOM 980 C CA . LYS A 1 116 ? -2.398 10.673 38.688 1.00 97.94 116 LYS A CA 1
ATOM 981 C C . LYS A 1 116 ? -2.640 9.268 39.237 1.00 97.94 116 LYS A C 1
ATOM 983 O O . LYS A 1 116 ? -3.026 9.119 40.393 1.00 97.94 116 LYS A O 1
ATOM 988 N N . ILE A 1 117 ? -2.381 8.237 38.436 1.00 91.81 117 ILE A N 1
ATOM 989 C CA . ILE A 1 117 ? -2.467 6.839 38.876 1.00 91.81 117 ILE A CA 1
ATOM 990 C C . ILE A 1 117 ? -1.463 6.573 40.001 1.00 91.81 117 ILE A C 1
ATOM 992 O O . ILE A 1 117 ? -1.831 5.958 41.000 1.00 91.81 117 ILE A O 1
ATOM 996 N N . MET A 1 118 ? -0.225 7.068 39.885 1.00 93.38 118 MET A N 1
ATOM 997 C CA . MET A 1 118 ? 0.776 6.920 40.948 1.00 93.38 118 MET A CA 1
ATOM 998 C C . MET A 1 118 ? 0.348 7.603 42.257 1.00 93.38 118 MET A C 1
ATOM 1000 O O . MET A 1 118 ? 0.538 7.027 43.329 1.00 93.38 118 MET A O 1
ATOM 1004 N N . GLU A 1 119 ? -0.255 8.797 42.194 1.00 96.25 119 GLU A N 1
ATOM 1005 C CA . GLU A 1 119 ? -0.830 9.463 43.374 1.00 96.25 119 GLU A CA 1
ATOM 1006 C C . GLU A 1 119 ? -1.932 8.617 44.021 1.00 96.25 119 GLU A C 1
ATOM 1008 O O . GLU A 1 119 ? -1.866 8.327 45.212 1.00 96.25 119 GLU A O 1
ATOM 1013 N N . LEU A 1 120 ? -2.902 8.146 43.231 1.00 93.94 120 LEU A N 1
ATOM 1014 C CA . LEU A 1 120 ? -4.012 7.335 43.741 1.00 93.94 120 LEU A CA 1
ATOM 1015 C C . LEU A 1 120 ? -3.538 6.002 44.333 1.00 93.94 120 LEU A C 1
ATOM 1017 O O . LEU A 1 120 ? -4.075 5.539 45.338 1.00 93.94 120 LEU A O 1
ATOM 1021 N N . GLN A 1 121 ? -2.511 5.382 43.750 1.00 94.50 121 GLN A N 1
ATOM 1022 C CA . GLN A 1 121 ? -1.886 4.181 44.308 1.00 94.50 121 GLN A CA 1
ATOM 1023 C C . GLN A 1 121 ? -1.215 4.460 45.657 1.00 94.50 121 GLN A C 1
ATOM 1025 O O . GLN A 1 121 ? -1.302 3.632 46.569 1.00 94.50 121 GLN A O 1
ATOM 1030 N N . LYS A 1 122 ? -0.569 5.623 45.803 1.00 96.94 122 LYS A N 1
ATOM 1031 C CA . LYS A 1 122 ? 0.020 6.061 47.071 1.00 96.94 122 LYS A CA 1
ATOM 1032 C C . LYS A 1 122 ? -1.065 6.266 48.128 1.00 96.94 122 LYS A C 1
ATOM 1034 O O . LYS A 1 122 ? -0.929 5.726 49.225 1.00 96.94 122 LYS A O 1
ATOM 1039 N N . ASP A 1 123 ? -2.152 6.952 47.787 1.00 95.06 123 ASP A N 1
ATOM 1040 C CA . ASP A 1 123 ? -3.283 7.180 48.691 1.00 95.06 123 ASP A CA 1
ATOM 1041 C C . ASP A 1 123 ? -3.931 5.852 49.113 1.00 95.06 123 ASP A C 1
ATOM 1043 O O . ASP A 1 123 ? -4.094 5.585 50.307 1.00 95.06 123 ASP A O 1
ATOM 1047 N N . LEU A 1 124 ? -4.174 4.945 48.162 1.00 94.06 124 LEU A N 1
ATOM 1048 C CA . LEU A 1 124 ? -4.702 3.606 48.437 1.00 94.06 124 LEU A CA 1
ATOM 1049 C C . LEU A 1 124 ? -3.795 2.807 49.385 1.00 94.06 124 LEU A C 1
ATOM 1051 O O . LEU A 1 124 ? -4.283 2.119 50.284 1.00 94.06 124 LEU A O 1
ATOM 1055 N N . ALA A 1 125 ? -2.474 2.887 49.209 1.00 95.06 125 ALA A N 1
ATOM 1056 C CA . ALA A 1 125 ? -1.524 2.235 50.104 1.00 95.06 125 ALA A CA 1
ATOM 1057 C C . ALA A 1 125 ? -1.582 2.820 51.526 1.00 95.06 125 ALA A C 1
ATOM 1059 O O . ALA A 1 125 ? -1.471 2.068 52.497 1.00 95.06 125 ALA A O 1
ATOM 1060 N N . THR A 1 126 ? -1.790 4.134 51.671 1.00 96.56 126 THR A N 1
ATOM 1061 C CA . THR A 1 126 ? -1.972 4.753 52.993 1.00 96.56 126 THR A CA 1
ATOM 1062 C C . THR A 1 126 ? -3.270 4.314 53.670 1.00 96.56 126 THR A C 1
ATOM 1064 O O . THR A 1 126 ? -3.237 3.966 54.849 1.00 96.56 126 THR A O 1
ATOM 1067 N N . GLU A 1 127 ? -4.384 4.225 52.939 1.00 92.19 127 GLU A N 1
ATOM 1068 C CA . GLU A 1 127 ? -5.661 3.756 53.494 1.00 92.19 127 GLU A CA 1
ATOM 1069 C C . GLU A 1 127 ? -5.625 2.274 53.882 1.00 92.19 127 GLU A C 1
ATOM 1071 O O . GLU A 1 127 ? -6.122 1.895 54.944 1.00 92.19 127 GLU A O 1
ATOM 1076 N N . LYS A 1 128 ? -4.951 1.424 53.094 1.00 92.88 128 LYS A N 1
ATOM 1077 C CA . LYS A 1 128 ? -4.731 0.017 53.468 1.00 92.88 128 LYS A CA 1
ATOM 1078 C C . LYS A 1 128 ? -3.976 -0.117 54.794 1.00 92.88 128 LYS A C 1
ATOM 1080 O O . LYS A 1 128 ? -4.381 -0.922 55.629 1.00 92.88 128 LYS A O 1
ATOM 1085 N N . ARG A 1 129 ? -2.931 0.693 55.016 1.00 94.06 129 ARG A N 1
ATOM 1086 C CA . ARG A 1 129 ? -2.187 0.708 56.291 1.00 94.06 129 ARG A CA 1
ATOM 1087 C C . ARG A 1 129 ? -3.072 1.139 57.460 1.00 94.06 129 ARG A C 1
ATOM 1089 O O . ARG A 1 129 ? -3.092 0.450 58.475 1.00 94.06 129 ARG A O 1
ATOM 1096 N N . LYS A 1 130 ? -3.864 2.207 57.299 1.00 95.25 130 LYS A N 1
ATOM 1097 C CA . LYS A 1 130 ? -4.824 2.648 58.329 1.00 95.25 130 LYS A CA 1
ATOM 1098 C C . LYS A 1 130 ? -5.841 1.555 58.660 1.00 95.25 130 LYS A C 1
ATOM 1100 O O . LYS A 1 130 ? -6.079 1.275 59.831 1.00 95.25 130 LYS A O 1
ATOM 1105 N N . LYS A 1 131 ? -6.417 0.894 57.647 1.00 93.75 131 LYS A N 1
ATOM 1106 C CA . LYS A 1 131 ? -7.353 -0.226 57.845 1.00 93.75 131 LYS A CA 1
ATOM 1107 C C . LYS A 1 131 ? -6.710 -1.368 58.632 1.00 93.75 131 LYS A C 1
ATOM 1109 O O . LYS A 1 131 ? -7.346 -1.924 59.527 1.00 93.75 131 LYS A O 1
ATOM 1114 N N . GLU A 1 132 ? -5.466 -1.718 58.319 1.00 93.56 132 GLU A N 1
ATOM 1115 C CA . GLU A 1 132 ? -4.730 -2.760 59.036 1.00 93.56 132 GLU A CA 1
ATOM 1116 C C . GLU A 1 132 ? -4.476 -2.370 60.501 1.00 93.56 132 GLU A C 1
ATOM 1118 O O . GLU A 1 132 ? -4.690 -3.181 61.401 1.00 93.56 132 GLU A O 1
ATOM 1123 N N . GLU A 1 133 ? -4.106 -1.114 60.764 1.00 94.56 133 GLU A N 1
ATOM 1124 C CA . GLU A 1 133 ? -3.968 -0.576 62.123 1.00 94.56 133 GLU A CA 1
ATOM 1125 C C . GLU A 1 133 ? -5.291 -0.612 62.903 1.00 94.56 133 GLU A C 1
ATOM 1127 O O . GLU A 1 133 ? -5.307 -1.048 64.055 1.00 94.56 133 GLU A O 1
ATOM 1132 N N . TYR A 1 134 ? -6.413 -0.211 62.293 1.00 93.81 134 TYR A N 1
ATOM 1133 C CA . TYR A 1 134 ? -7.734 -0.307 62.927 1.00 93.81 134 TYR A CA 1
ATOM 1134 C C . TYR A 1 134 ? -8.135 -1.754 63.200 1.00 93.81 134 TYR A C 1
ATOM 1136 O O . TYR A 1 134 ? -8.631 -2.060 64.280 1.00 93.81 134 TYR A O 1
ATOM 1144 N N . THR A 1 135 ? -7.865 -2.657 62.258 1.00 92.50 135 THR A N 1
ATOM 1145 C CA . THR A 1 135 ? -8.141 -4.088 62.425 1.00 92.50 135 THR A CA 1
ATOM 1146 C C . THR A 1 135 ? -7.343 -4.653 63.600 1.00 92.50 135 THR A C 1
ATOM 1148 O O . THR A 1 135 ? -7.916 -5.345 64.439 1.00 92.50 135 THR A O 1
ATOM 1151 N N . LYS A 1 136 ? -6.054 -4.303 63.724 1.00 94.38 136 LYS A N 1
ATOM 1152 C CA . LYS A 1 136 ? -5.211 -4.687 64.871 1.00 94.38 136 LYS A CA 1
ATOM 1153 C C . LYS A 1 136 ? -5.765 -4.148 66.192 1.00 94.38 136 LYS A C 1
ATOM 1155 O O . LYS A 1 136 ? -5.841 -4.907 67.153 1.00 94.38 136 LYS A O 1
ATOM 1160 N N . LYS A 1 137 ? -6.205 -2.885 66.235 1.00 94.62 137 LYS A N 1
ATOM 1161 C CA . LYS A 1 137 ? -6.832 -2.287 67.429 1.00 94.62 137 LYS A CA 1
ATOM 1162 C C . LYS A 1 137 ? -8.121 -3.007 67.831 1.00 94.62 137 LYS A C 1
ATOM 1164 O O . LYS A 1 137 ? -8.288 -3.321 69.001 1.00 94.62 137 LYS A O 1
ATOM 1169 N N . ILE A 1 138 ? -8.998 -3.316 66.872 1.00 90.31 138 ILE A N 1
ATOM 1170 C CA . ILE A 1 138 ? -10.248 -4.049 67.130 1.00 90.31 138 ILE A CA 1
ATOM 1171 C C . ILE A 1 138 ? -9.951 -5.446 67.687 1.00 90.31 138 ILE A C 1
ATOM 1173 O O . ILE A 1 138 ? -10.548 -5.835 68.683 1.00 90.31 138 ILE A O 1
ATOM 1177 N N . HIS A 1 139 ? -9.003 -6.182 67.097 1.00 89.69 139 HIS A N 1
ATOM 1178 C CA . HIS A 1 139 ? -8.625 -7.507 67.602 1.00 89.69 139 HIS A CA 1
ATOM 1179 C C . HIS A 1 139 ? -8.058 -7.433 69.024 1.00 89.69 139 HIS A C 1
ATOM 1181 O O . HIS A 1 139 ? -8.437 -8.235 69.869 1.00 89.69 139 HIS A O 1
ATOM 1187 N N . GLN A 1 140 ? -7.198 -6.451 69.311 1.00 93.69 140 GLN A N 1
ATOM 1188 C CA . GLN A 1 140 ? -6.676 -6.232 70.663 1.00 93.69 140 GLN A CA 1
ATOM 1189 C C . GLN A 1 140 ? -7.785 -5.917 71.675 1.00 93.69 140 GLN A C 1
ATOM 1191 O O . GLN A 1 140 ? -7.714 -6.380 72.809 1.00 93.69 140 GLN A O 1
ATOM 1196 N N . GLU A 1 141 ? -8.802 -5.147 71.282 1.00 90.81 141 GLU A N 1
ATOM 1197 C CA . GLU A 1 141 ? -9.937 -4.812 72.147 1.00 90.81 141 GLU A CA 1
ATOM 1198 C C . GLU A 1 141 ? -10.846 -6.019 72.399 1.00 90.81 141 GLU A C 1
ATOM 1200 O O . GLU A 1 141 ? -11.247 -6.260 73.533 1.00 90.81 141 GLU A O 1
ATOM 1205 N N . ILE A 1 142 ? -11.116 -6.819 71.361 1.00 88.69 142 ILE A N 1
ATOM 1206 C CA . ILE A 1 142 ? -11.886 -8.064 71.474 1.00 88.69 142 ILE A CA 1
ATOM 1207 C C . ILE A 1 142 ? -11.181 -9.047 72.410 1.00 88.69 142 ILE A C 1
ATOM 1209 O O . ILE A 1 142 ? -11.827 -9.619 73.283 1.00 88.69 142 ILE A O 1
ATOM 1213 N N . GLU A 1 143 ? -9.872 -9.248 72.249 1.00 87.44 143 GLU A N 1
ATOM 1214 C CA . GLU A 1 143 ? -9.114 -10.146 73.126 1.00 87.44 143 GLU A CA 1
ATOM 1215 C C . GLU A 1 143 ? -9.077 -9.624 74.568 1.00 87.44 143 GLU A C 1
ATOM 1217 O O . GLU A 1 143 ? -9.269 -10.405 75.497 1.00 87.44 143 GLU A O 1
ATOM 1222 N N . ARG A 1 144 ? -8.952 -8.303 74.772 1.00 92.75 144 ARG A N 1
ATOM 1223 C CA . ARG A 1 144 ? -9.055 -7.705 76.113 1.00 92.75 144 ARG A CA 1
ATOM 1224 C C . ARG A 1 144 ? -10.427 -7.958 76.744 1.00 92.75 144 ARG A C 1
ATOM 1226 O O . ARG A 1 144 ? -10.485 -8.428 77.875 1.00 92.75 144 ARG A O 1
ATOM 1233 N N . ALA A 1 145 ? -11.513 -7.720 76.006 1.00 87.62 145 ALA A N 1
ATOM 1234 C CA . ALA A 1 145 ? -12.877 -7.946 76.483 1.00 87.62 145 ALA A CA 1
ATOM 1235 C C . ALA A 1 145 ? -13.156 -9.431 76.783 1.00 87.62 145 ALA A C 1
ATOM 1237 O O . ALA A 1 145 ? -13.822 -9.749 77.766 1.00 87.62 145 ALA A O 1
ATOM 1238 N N . LYS A 1 146 ? -12.621 -10.356 75.972 1.00 88.25 146 LYS A N 1
ATOM 1239 C CA . LYS A 1 146 ? -12.702 -11.801 76.243 1.00 88.25 146 LYS A CA 1
ATOM 1240 C C . LYS A 1 146 ? -11.976 -12.179 77.530 1.00 88.25 146 LYS A C 1
ATOM 1242 O O . LYS A 1 146 ? -12.522 -12.941 78.323 1.00 88.25 146 LYS A O 1
ATOM 1247 N N . GLU A 1 147 ? -10.762 -11.673 77.736 1.00 89.38 147 GLU A N 1
ATOM 1248 C CA . GLU A 1 147 ? -9.969 -11.939 78.940 1.00 89.38 147 GLU A CA 1
ATOM 1249 C C . GLU A 1 147 ? -10.674 -11.390 80.192 1.00 89.38 147 GLU A C 1
ATOM 1251 O O . GLU A 1 147 ? -10.760 -12.079 81.209 1.00 89.38 147 GLU A O 1
ATOM 1256 N N . GLU A 1 148 ? -11.236 -10.179 80.107 1.00 89.19 148 GLU A N 1
ATOM 1257 C CA . GLU A 1 148 ? -12.036 -9.562 81.170 1.00 89.19 148 GLU A CA 1
ATOM 1258 C C . GLU A 1 148 ? -13.291 -10.385 81.486 1.00 89.19 148 GLU A C 1
ATOM 1260 O O . GLU A 1 148 ? -13.493 -10.747 82.645 1.00 89.19 148 GLU A O 1
ATOM 1265 N N . ALA A 1 149 ? -14.067 -10.787 80.474 1.00 83.62 149 ALA A N 1
ATOM 1266 C CA . ALA A 1 149 ? -15.248 -11.633 80.656 1.00 83.62 149 ALA A CA 1
ATOM 1267 C C . ALA A 1 149 ? -14.896 -13.014 81.240 1.00 83.62 149 ALA A C 1
ATOM 1269 O O . ALA A 1 149 ? -15.586 -13.519 82.126 1.00 83.62 149 ALA A O 1
ATOM 1270 N N . LEU A 1 150 ? -13.795 -13.631 80.795 1.00 79.19 150 LEU A N 1
ATOM 1271 C CA . LEU A 1 150 ? -13.296 -14.889 81.361 1.00 79.19 150 LEU A CA 1
ATOM 1272 C C . LEU A 1 150 ? -12.858 -14.722 82.816 1.00 79.19 150 LEU A C 1
ATOM 1274 O O . LEU A 1 150 ? -13.077 -15.617 83.634 1.00 79.19 150 LEU A O 1
ATOM 1278 N N . LYS A 1 151 ? -12.239 -13.590 83.155 1.00 85.38 151 LYS A N 1
ATOM 1279 C CA . LYS A 1 151 ? -11.843 -13.263 84.524 1.00 85.38 151 LYS A CA 1
ATOM 1280 C C . LYS A 1 151 ? -13.064 -13.030 85.413 1.00 85.38 151 LYS A C 1
ATOM 1282 O O . LYS A 1 151 ? -13.085 -13.547 86.526 1.00 85.38 151 LYS A O 1
ATOM 1287 N N . GLU A 1 152 ? -14.084 -12.326 84.927 1.00 85.00 152 GLU A N 1
ATOM 1288 C CA . GLU A 1 152 ? -15.366 -12.166 85.623 1.00 85.00 152 GLU A CA 1
ATOM 1289 C C . GLU A 1 152 ? -16.055 -13.512 85.856 1.00 85.00 152 GLU A C 1
ATOM 1291 O O . GLU A 1 152 ? -16.436 -13.803 86.987 1.00 85.00 152 GLU A O 1
ATOM 1296 N N . LEU A 1 153 ? -16.124 -14.382 84.842 1.00 76.81 153 LEU A N 1
ATOM 1297 C CA . LEU A 1 153 ? -16.683 -15.732 84.974 1.00 76.81 153 LEU A CA 1
ATOM 1298 C C . LEU A 1 153 ? -15.920 -16.585 85.998 1.00 76.81 153 LEU A C 1
ATOM 1300 O O . LEU A 1 153 ? -16.537 -17.251 86.830 1.00 76.81 153 LEU A O 1
ATOM 1304 N N . ARG A 1 154 ? -14.581 -16.541 85.981 1.00 76.25 154 ARG A N 1
ATOM 1305 C CA . ARG A 1 154 ? -13.737 -17.247 86.963 1.00 76.25 154 ARG A CA 1
ATOM 1306 C C . ARG A 1 154 ? -13.916 -16.704 88.382 1.00 76.25 154 ARG A C 1
ATOM 1308 O O . ARG A 1 154 ? -13.886 -17.483 89.329 1.00 76.25 154 ARG A O 1
ATOM 1315 N N . ASN A 1 155 ? -14.117 -15.395 88.533 1.00 76.00 155 ASN A N 1
ATOM 1316 C CA . ASN A 1 155 ? -14.369 -14.767 89.830 1.00 76.00 155 ASN A CA 1
ATOM 1317 C C . ASN A 1 155 ? -15.786 -15.059 90.354 1.00 76.00 155 ASN A C 1
ATOM 1319 O O . ASN A 1 155 ? -15.960 -15.241 91.556 1.00 76.00 155 ASN A O 1
ATOM 1323 N N . ALA A 1 156 ? -16.789 -15.113 89.471 1.00 73.69 156 ALA A N 1
ATOM 1324 C CA . ALA A 1 156 ? -18.184 -15.367 89.827 1.00 73.69 156 ALA A CA 1
ATOM 1325 C C . ALA A 1 156 ? -18.442 -16.830 90.228 1.00 73.69 156 ALA A C 1
ATOM 1327 O O . ALA A 1 156 ? -19.290 -17.090 91.081 1.00 73.69 156 ALA A O 1
ATOM 1328 N N . HIS A 1 157 ? -17.685 -17.783 89.671 1.00 58.62 157 HIS A N 1
ATOM 1329 C CA . HIS A 1 157 ? -17.828 -19.210 89.977 1.00 58.62 157 HIS A CA 1
ATOM 1330 C C . HIS A 1 157 ? -16.478 -19.884 90.277 1.00 58.62 157 HIS A C 1
ATOM 1332 O O . HIS A 1 157 ? -15.989 -20.669 89.463 1.00 58.62 157 HIS A O 1
ATOM 1338 N N . PRO A 1 158 ? -15.878 -19.664 91.464 1.00 55.78 158 PRO A N 1
ATOM 1339 C CA . PRO A 1 158 ? -14.559 -20.215 91.779 1.00 55.78 158 PRO A CA 1
ATOM 1340 C C . PRO A 1 158 ? -14.518 -21.752 91.858 1.00 55.78 158 PRO A C 1
ATOM 1342 O O . PRO A 1 158 ? -13.439 -22.317 91.743 1.00 55.78 158 PRO A O 1
ATOM 1345 N N . ASN A 1 159 ? -15.664 -22.430 92.061 1.00 49.38 159 ASN A N 1
ATOM 1346 C CA . ASN A 1 159 ? -15.731 -23.867 92.384 1.00 49.38 159 ASN A CA 1
ATOM 1347 C C . ASN A 1 159 ? -16.958 -24.627 91.814 1.00 49.38 159 ASN A C 1
ATOM 1349 O O . ASN A 1 159 ? -17.363 -25.637 92.387 1.00 49.38 159 ASN A O 1
ATOM 1353 N N . GLN A 1 160 ? -17.584 -24.190 90.715 1.00 48.62 160 GLN A N 1
ATOM 1354 C CA . GLN A 1 160 ? -18.736 -24.909 90.136 1.00 48.62 160 GLN A CA 1
ATOM 1355 C C . GLN A 1 160 ? -18.496 -25.336 88.683 1.00 48.62 160 GLN A C 1
ATOM 1357 O O . GLN A 1 160 ? -18.271 -24.506 87.806 1.00 48.62 160 GLN A O 1
ATOM 1362 N N . GLN A 1 161 ? -18.604 -26.645 88.424 1.00 47.16 161 GLN A N 1
ATOM 1363 C CA . GLN A 1 161 ? -18.876 -27.178 87.088 1.00 47.16 161 GLN A CA 1
ATOM 1364 C C . GLN A 1 161 ? -20.252 -26.667 86.648 1.00 47.16 161 GLN A C 1
ATOM 1366 O O . GLN A 1 161 ? -21.273 -27.016 87.240 1.00 47.16 161 GLN A O 1
ATOM 1371 N N . ILE A 1 162 ? -20.264 -25.806 85.631 1.00 44.16 162 ILE A N 1
ATOM 1372 C CA . ILE A 1 162 ? -21.477 -25.196 85.086 1.00 44.16 162 ILE A CA 1
ATOM 1373 C C . ILE A 1 162 ? -22.241 -26.272 84.303 1.00 44.16 162 ILE A C 1
ATOM 1375 O O . ILE A 1 162 ? -21.962 -26.541 83.137 1.00 44.16 162 ILE A O 1
ATOM 1379 N N . SER A 1 163 ? -23.190 -26.918 84.979 1.00 40.00 163 SER A N 1
ATOM 1380 C CA . SER A 1 163 ? -24.203 -27.779 84.370 1.00 40.00 163 SER A CA 1
ATOM 1381 C C . SER A 1 163 ? -25.309 -26.899 83.790 1.00 40.00 163 SER A C 1
ATOM 1383 O O . SER A 1 163 ? -26.109 -26.327 84.531 1.00 40.00 163 SER A O 1
ATOM 1385 N N . VAL A 1 164 ? -25.350 -26.788 82.462 1.00 41.88 164 VAL A N 1
ATOM 1386 C CA . VAL A 1 164 ? -26.387 -26.059 81.722 1.00 41.88 164 VAL A CA 1
ATOM 1387 C C . VAL A 1 164 ? -27.654 -26.919 81.667 1.00 41.88 164 VAL A C 1
ATOM 1389 O O . VAL A 1 164 ? -27.806 -27.764 80.790 1.00 41.88 164 VAL A O 1
ATOM 1392 N N . LEU A 1 165 ? -28.562 -26.724 82.622 1.00 40.75 165 LEU A N 1
ATOM 1393 C CA . LEU A 1 165 ? -29.952 -27.173 82.508 1.00 40.75 165 LEU A CA 1
ATOM 1394 C C . LEU A 1 165 ? -30.740 -26.082 81.775 1.00 40.75 165 LEU A C 1
ATOM 1396 O O . LEU A 1 165 ? -30.967 -25.007 82.329 1.00 40.75 165 LEU A O 1
ATOM 1400 N N . LEU A 1 166 ? -31.104 -26.350 80.516 1.00 39.56 166 LEU A N 1
ATOM 1401 C CA . LEU A 1 166 ? -31.961 -25.477 79.713 1.00 39.56 166 LEU A CA 1
ATOM 1402 C C . LEU A 1 166 ? -33.423 -25.549 80.200 1.00 39.56 166 LEU A C 1
ATOM 1404 O O . LEU A 1 166 ? -33.965 -26.653 80.295 1.00 39.56 166 LEU A O 1
ATOM 1408 N N . PRO A 1 167 ? -34.073 -24.400 80.461 1.00 40.69 167 PRO A N 1
ATOM 1409 C CA . PRO A 1 167 ? -35.513 -24.305 80.672 1.00 40.69 167 PRO A CA 1
ATOM 1410 C C . PRO A 1 167 ? -36.313 -24.504 79.378 1.00 40.69 167 PRO A C 1
ATOM 1412 O O . PRO A 1 167 ? -35.894 -24.119 78.287 1.00 40.69 167 PRO A O 1
ATOM 1415 N N . ASP A 1 168 ? -37.487 -25.100 79.545 1.00 42.31 168 ASP A N 1
ATOM 1416 C CA . ASP A 1 168 ? -38.444 -25.504 78.520 1.00 42.31 168 ASP A CA 1
ATOM 1417 C C . ASP A 1 168 ? -39.125 -24.284 77.854 1.00 42.31 168 ASP A C 1
ATOM 1419 O O . ASP A 1 168 ? -40.139 -23.773 78.330 1.00 42.31 168 ASP A O 1
ATOM 1423 N N . HIS A 1 169 ? -38.534 -23.784 76.760 1.00 46.88 169 HIS A N 1
ATOM 1424 C CA . HIS A 1 169 ? -39.019 -22.651 75.950 1.00 46.88 169 HIS A CA 1
ATOM 1425 C C . HIS A 1 169 ? -39.533 -23.094 74.561 1.00 46.88 169 HIS A C 1
ATOM 1427 O O . HIS A 1 169 ? -39.275 -22.452 73.541 1.00 46.88 169 HIS A O 1
ATOM 1433 N N . CYS A 1 170 ? -40.256 -24.217 74.479 1.00 54.56 170 CYS A N 1
ATOM 1434 C CA . CYS A 1 170 ? -40.630 -24.856 73.205 1.00 54.56 170 CYS A CA 1
ATOM 1435 C C . CYS A 1 170 ? -41.429 -23.978 72.210 1.00 54.56 170 CYS A C 1
ATOM 1437 O O . CYS A 1 170 ? -41.334 -24.203 71.004 1.00 54.56 170 CYS A O 1
ATOM 1439 N N . SER A 1 171 ? -42.166 -22.949 72.647 1.00 55.41 171 SER A N 1
ATOM 1440 C CA . SER A 1 171 ? -42.868 -22.031 71.727 1.00 55.41 171 SER A CA 1
ATOM 1441 C C . SER A 1 171 ? -41.960 -20.949 71.132 1.00 55.41 171 SER A C 1
ATOM 1443 O O . SER A 1 171 ? -42.102 -20.604 69.960 1.00 55.41 171 SER A O 1
ATOM 1445 N N . GLU A 1 172 ? -40.998 -20.442 71.908 1.00 56.72 172 GLU A N 1
ATOM 1446 C CA . GLU A 1 172 ? -39.974 -19.522 71.398 1.00 56.72 172 GLU A CA 1
ATOM 1447 C C . GLU A 1 172 ? -39.001 -20.252 70.477 1.00 56.72 172 GLU A C 1
ATOM 1449 O O . GLU A 1 172 ? -38.603 -19.698 69.456 1.00 56.72 172 GLU A O 1
ATOM 1454 N N . HIS A 1 173 ? -38.667 -21.511 70.776 1.00 61.50 173 HIS A N 1
ATOM 1455 C CA . HIS A 1 173 ? -37.841 -22.331 69.894 1.00 61.50 173 HIS A CA 1
ATOM 1456 C C . HIS A 1 173 ? -38.502 -22.568 68.538 1.00 61.50 173 HIS A C 1
ATOM 1458 O O . HIS A 1 173 ? -37.822 -22.445 67.527 1.00 61.50 173 HIS A O 1
ATOM 1464 N N . LEU A 1 174 ? -39.813 -22.818 68.484 1.00 66.69 174 LEU A N 1
ATOM 1465 C CA . LEU A 1 174 ? -40.522 -22.988 67.213 1.00 66.69 174 LEU A CA 1
ATOM 1466 C C . LEU A 1 174 ? -40.555 -21.689 66.391 1.00 66.69 174 LEU A C 1
ATOM 1468 O O . LEU A 1 174 ? -40.308 -21.703 65.189 1.00 66.69 174 LEU A O 1
ATOM 1472 N N . GLN A 1 175 ? -40.792 -20.546 67.039 1.00 71.06 175 GLN A N 1
ATOM 1473 C CA . GLN A 1 175 ? -40.767 -19.244 66.369 1.00 71.06 175 GLN A CA 1
ATOM 1474 C C . GLN A 1 175 ? -39.350 -18.874 65.897 1.00 71.06 175 GLN A C 1
ATOM 1476 O O . GLN A 1 175 ? -39.178 -18.317 64.814 1.00 71.06 175 GLN A O 1
ATOM 1481 N N . ARG A 1 176 ? -38.323 -19.246 66.672 1.00 77.00 176 ARG A N 1
ATOM 1482 C CA . ARG A 1 176 ? -36.909 -19.114 66.301 1.00 77.00 176 ARG A CA 1
ATOM 1483 C C . ARG A 1 176 ? -36.539 -20.029 65.136 1.00 77.00 176 ARG A C 1
ATOM 1485 O O . ARG A 1 176 ? -35.787 -19.596 64.276 1.00 77.00 176 ARG A O 1
ATOM 1492 N N . ILE A 1 177 ? -37.055 -21.257 65.103 1.00 71.31 177 ILE A N 1
ATOM 1493 C CA . ILE A 1 177 ? -36.847 -22.210 64.006 1.00 71.31 177 ILE A CA 1
ATOM 1494 C C . ILE A 1 177 ? -37.456 -21.656 62.719 1.00 71.31 177 ILE A C 1
ATOM 1496 O O . ILE A 1 177 ? -36.732 -21.541 61.741 1.00 71.31 177 ILE A O 1
ATOM 1500 N N . ASN A 1 178 ? -38.707 -21.187 62.739 1.00 73.44 178 ASN A N 1
ATOM 1501 C CA . ASN A 1 178 ? -39.334 -20.587 61.555 1.00 73.44 178 ASN A CA 1
ATOM 1502 C C . ASN A 1 178 ? -38.579 -19.337 61.063 1.00 73.44 178 ASN A C 1
ATOM 1504 O O . ASN A 1 178 ? -38.406 -19.144 59.864 1.00 73.44 178 ASN A O 1
ATOM 1508 N N . GLN A 1 179 ? -38.088 -18.498 61.984 1.00 80.31 179 GLN A N 1
ATOM 1509 C CA . GLN A 1 179 ? -37.262 -17.341 61.628 1.00 80.31 179 GLN A CA 1
ATOM 1510 C C . GLN A 1 179 ? -35.928 -17.767 60.997 1.00 80.31 179 GLN A C 1
ATOM 1512 O O . GLN A 1 179 ? -35.498 -17.177 60.011 1.00 80.31 179 GLN A O 1
ATOM 1517 N N . LEU A 1 180 ? -35.285 -18.801 61.547 1.00 76.94 180 LEU A N 1
ATOM 1518 C CA . LEU A 1 180 ? -34.045 -19.356 61.006 1.00 76.94 180 LEU A CA 1
ATOM 1519 C C . LEU A 1 180 ? -34.261 -20.033 59.651 1.00 76.94 180 LEU A C 1
ATOM 1521 O O . LEU A 1 180 ? -33.371 -19.966 58.813 1.00 76.94 180 LEU A O 1
ATOM 1525 N N . GLU A 1 181 ? -35.417 -20.653 59.418 1.00 77.31 181 GLU A N 1
ATOM 1526 C CA . GLU A 1 181 ? -35.794 -21.230 58.126 1.00 77.31 181 GLU A CA 1
ATOM 1527 C C . GLU A 1 181 ? -36.017 -20.143 57.064 1.00 77.31 181 GLU A C 1
ATOM 1529 O O . GLU A 1 181 ? -35.470 -20.256 55.969 1.00 77.31 181 GLU A O 1
ATOM 1534 N N . GLU A 1 182 ? -36.725 -19.053 57.384 1.00 77.88 182 GLU A N 1
ATOM 1535 C CA . GLU A 1 182 ? -36.849 -17.899 56.477 1.00 77.88 182 GLU A CA 1
ATOM 1536 C C . GLU A 1 182 ? -35.500 -17.224 56.196 1.00 77.88 182 GLU A C 1
ATOM 1538 O O . GLU A 1 182 ? -35.219 -16.836 55.058 1.00 77.88 182 GLU A O 1
ATOM 1543 N N . ASP A 1 183 ? -34.658 -17.075 57.220 1.00 79.00 183 ASP A N 1
ATOM 1544 C CA . ASP A 1 183 ? -33.324 -16.499 57.066 1.00 79.00 183 ASP A CA 1
ATOM 1545 C C . ASP A 1 183 ? -32.424 -17.415 56.219 1.00 79.00 183 ASP A C 1
ATOM 1547 O O . ASP A 1 183 ? -31.663 -16.911 55.389 1.00 79.00 183 ASP A O 1
ATOM 1551 N N . ASN A 1 184 ? -32.548 -18.743 56.357 1.00 77.38 184 ASN A N 1
ATOM 1552 C CA . ASN A 1 184 ? -31.866 -19.713 55.496 1.00 77.38 184 ASN A CA 1
ATOM 1553 C C . ASN A 1 184 ? -32.345 -19.615 54.049 1.00 77.38 184 ASN A C 1
ATOM 1555 O O . ASN A 1 184 ? -31.515 -19.593 53.149 1.00 77.38 184 ASN A O 1
ATOM 1559 N N . LEU A 1 185 ? -33.654 -19.482 53.820 1.00 84.19 185 LEU A N 1
ATOM 1560 C CA . LEU A 1 185 ? -34.205 -19.342 52.473 1.00 84.19 185 LEU A CA 1
ATOM 1561 C C . LEU A 1 185 ? -33.683 -18.065 51.790 1.00 84.19 185 LEU A C 1
ATOM 1563 O O . LEU A 1 185 ? -33.235 -18.098 50.646 1.00 84.19 185 LEU A O 1
ATOM 1567 N N . ARG A 1 186 ? -33.646 -16.935 52.514 1.00 80.25 186 ARG A N 1
ATOM 1568 C CA . ARG A 1 186 ? -33.052 -15.684 52.003 1.00 80.25 186 ARG A CA 1
ATOM 1569 C C . ARG A 1 186 ? -31.550 -15.800 51.773 1.00 80.25 186 ARG A C 1
ATOM 1571 O O . ARG A 1 186 ? -31.017 -15.126 50.891 1.00 80.25 186 ARG A O 1
ATOM 1578 N N . LEU A 1 187 ? -30.844 -16.575 52.595 1.00 74.81 187 LEU A N 1
ATOM 1579 C CA . LEU A 1 187 ? -29.421 -16.843 52.401 1.00 74.81 187 LEU A CA 1
ATOM 1580 C C . LEU A 1 187 ? -29.190 -17.722 51.173 1.00 74.81 187 LEU A C 1
ATOM 1582 O O . LEU A 1 187 ? -28.296 -17.404 50.395 1.00 74.81 187 LEU A O 1
ATOM 1586 N N . GLU A 1 188 ? -30.012 -18.745 50.949 1.00 74.06 188 GLU A N 1
ATOM 1587 C CA . GLU A 1 188 ? -29.974 -19.577 49.745 1.00 74.06 188 GLU A CA 1
ATOM 1588 C C . GLU A 1 188 ? -30.241 -18.750 48.485 1.00 74.06 188 GLU A C 1
ATOM 1590 O O . GLU A 1 188 ? -29.446 -18.815 47.553 1.00 74.06 188 GLU A O 1
ATOM 1595 N N . GLU A 1 189 ? -31.262 -17.886 48.469 1.00 79.56 189 GLU A N 1
ATOM 1596 C CA . GLU A 1 189 ? -31.527 -16.979 47.339 1.00 79.56 189 GLU A CA 1
ATOM 1597 C C . GLU A 1 189 ? -30.349 -16.028 47.065 1.00 79.56 189 GLU A C 1
ATOM 1599 O O . GLU A 1 189 ? -29.962 -15.814 45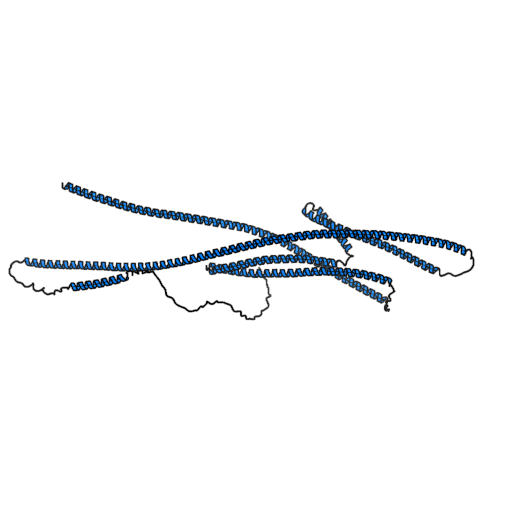.912 1.00 79.56 189 GLU A O 1
ATOM 1604 N N . LYS A 1 190 ? -29.723 -15.483 48.118 1.00 79.44 190 LYS A N 1
ATOM 1605 C CA . LYS A 1 190 ? -28.516 -14.648 47.989 1.00 79.44 190 LYS A CA 1
ATOM 1606 C C . LYS A 1 190 ? -27.311 -15.443 47.495 1.00 79.44 190 LYS A C 1
ATOM 1608 O O . LYS A 1 190 ? -26.531 -14.919 46.702 1.00 79.44 190 LYS A O 1
ATOM 1613 N N . CYS A 1 191 ? -27.150 -16.686 47.942 1.00 71.38 191 CYS A N 1
ATOM 1614 C CA . CYS A 1 191 ? -26.119 -17.591 47.448 1.00 71.38 191 CYS A CA 1
ATOM 1615 C C . CYS A 1 191 ? -26.349 -17.927 45.970 1.00 71.38 191 CYS A C 1
ATOM 1617 O O . CYS A 1 191 ? -25.395 -17.875 45.199 1.00 71.38 191 CYS A O 1
ATOM 1619 N N . GLN A 1 192 ? -27.591 -18.182 45.552 1.00 77.38 192 GLN A N 1
ATOM 1620 C CA . GLN A 1 192 ? -27.950 -18.442 44.157 1.00 77.38 192 GLN A CA 1
ATOM 1621 C C . GLN A 1 192 ? -27.608 -17.240 43.262 1.00 77.38 192 GLN A C 1
ATOM 1623 O O . GLN A 1 192 ? -26.931 -17.396 42.247 1.00 77.38 192 GLN A O 1
ATOM 1628 N N . ALA A 1 193 ? -27.989 -16.028 43.684 1.00 78.44 193 ALA A N 1
ATOM 1629 C CA . ALA A 1 193 ? -27.657 -14.797 42.971 1.00 78.44 193 ALA A CA 1
ATOM 1630 C C . ALA A 1 193 ? -26.137 -14.561 42.909 1.00 78.44 193 ALA A C 1
ATOM 1632 O O . ALA A 1 193 ? -25.608 -14.175 41.870 1.00 78.44 193 ALA A O 1
ATOM 1633 N N . ALA A 1 194 ? -25.406 -14.832 43.996 1.00 74.69 194 ALA A N 1
ATOM 1634 C CA . ALA A 1 194 ? -23.948 -14.728 44.014 1.00 74.69 194 ALA A CA 1
ATOM 1635 C C . ALA A 1 194 ? -23.272 -15.725 43.054 1.00 74.69 194 ALA A C 1
ATOM 1637 O O . ALA A 1 194 ? -22.253 -15.383 42.454 1.00 74.69 194 ALA A O 1
ATOM 1638 N N . VAL A 1 195 ? -23.838 -16.925 42.875 1.00 77.50 195 VAL A N 1
ATOM 1639 C CA . VAL A 1 195 ? -23.353 -17.919 41.904 1.00 77.50 195 VAL A CA 1
ATOM 1640 C C . VAL A 1 195 ? -23.569 -17.441 40.464 1.00 77.50 195 VAL A C 1
ATOM 1642 O O . VAL A 1 195 ? -22.634 -17.533 39.674 1.00 77.50 195 VAL A O 1
ATOM 1645 N N . GLU A 1 196 ? -24.730 -16.863 40.131 1.00 76.38 196 GLU A N 1
ATOM 1646 C CA . GLU A 1 196 ? -24.973 -16.273 38.798 1.00 76.38 196 GLU A CA 1
ATOM 1647 C C . GLU A 1 196 ? -23.998 -15.123 38.489 1.00 76.38 196 GLU A C 1
ATOM 1649 O O . GLU A 1 196 ? -23.376 -15.091 37.422 1.00 76.38 196 GLU A O 1
ATOM 1654 N N . TYR A 1 197 ? -23.769 -14.223 39.452 1.00 79.19 197 TYR A N 1
ATOM 1655 C CA . TYR A 1 197 ? -22.764 -13.163 39.311 1.00 79.19 197 TYR A CA 1
ATOM 1656 C C . TYR A 1 197 ? -21.345 -13.713 39.134 1.00 79.19 197 TYR A C 1
ATOM 1658 O O . TYR A 1 197 ? -20.547 -13.142 38.388 1.00 79.19 197 TYR A O 1
ATOM 1666 N N . GLN A 1 198 ? -21.014 -14.812 39.814 1.00 80.25 198 GLN A N 1
ATOM 1667 C CA . GLN A 1 198 ? -19.712 -15.454 39.687 1.00 80.25 198 GLN A CA 1
ATOM 1668 C C . GLN A 1 198 ? -19.527 -16.064 38.292 1.00 80.25 198 GLN A C 1
ATOM 1670 O O . GLN A 1 198 ? -18.458 -15.898 37.707 1.00 80.25 198 GLN A O 1
ATOM 1675 N N . THR A 1 199 ? -20.564 -16.684 37.719 1.00 84.69 199 THR A N 1
ATOM 1676 C CA . THR A 1 199 ? -20.508 -17.201 36.342 1.00 84.69 199 THR A CA 1
ATOM 1677 C C . THR A 1 199 ? -20.316 -16.095 35.302 1.00 84.69 199 THR A C 1
ATOM 1679 O O . THR A 1 199 ? -19.460 -16.235 34.433 1.00 84.69 199 THR A O 1
ATOM 1682 N N . GLU A 1 200 ? -21.005 -14.953 35.423 1.00 84.38 200 GLU A N 1
ATOM 1683 C CA . GLU A 1 200 ? -20.794 -13.810 34.514 1.00 84.38 200 GLU A CA 1
ATOM 1684 C C . GLU A 1 200 ? -19.385 -13.197 34.654 1.00 84.38 200 GLU A C 1
ATOM 1686 O O . GLU A 1 200 ? -18.758 -12.781 33.671 1.00 84.38 200 GLU A O 1
ATOM 1691 N N . LEU A 1 201 ? -18.848 -13.154 35.878 1.00 83.69 201 LEU A N 1
ATOM 1692 C CA . LEU A 1 201 ? -17.482 -12.693 36.131 1.00 83.69 201 LEU A CA 1
ATOM 1693 C C . LEU A 1 201 ? -16.442 -13.637 35.507 1.00 83.69 201 LEU A C 1
ATOM 1695 O O . LEU A 1 201 ? -15.434 -13.182 34.964 1.00 83.69 201 LEU A O 1
ATOM 1699 N N . ASP A 1 202 ? -16.669 -14.945 35.577 1.00 86.94 202 ASP A N 1
ATOM 1700 C CA . ASP A 1 202 ? -15.755 -15.929 35.005 1.00 86.94 202 ASP A CA 1
ATOM 1701 C C . ASP A 1 202 ? -15.819 -15.940 33.465 1.00 86.94 202 ASP A C 1
ATOM 1703 O O . ASP A 1 202 ? -14.766 -15.993 32.823 1.00 86.94 202 ASP A O 1
ATOM 1707 N N . ASP A 1 203 ? -16.996 -15.741 32.862 1.00 89.25 203 ASP A N 1
ATOM 1708 C CA . ASP A 1 203 ? -17.149 -15.569 31.408 1.00 89.25 203 ASP A CA 1
ATOM 1709 C C . ASP A 1 203 ? -16.429 -14.311 30.891 1.00 89.25 203 ASP A C 1
ATOM 1711 O O . ASP A 1 203 ? -15.715 -14.349 29.883 1.00 89.25 203 ASP A O 1
ATOM 1715 N N . THR A 1 204 ? -16.550 -13.185 31.601 1.00 87.25 204 THR A N 1
ATOM 1716 C CA . THR A 1 204 ? -15.834 -11.946 31.239 1.00 87.25 204 THR A CA 1
ATOM 1717 C C . THR A 1 204 ? -14.320 -12.090 31.405 1.00 87.25 204 THR A C 1
ATOM 1719 O O . THR A 1 204 ? -13.558 -11.639 30.546 1.00 87.25 204 THR A O 1
ATOM 1722 N N . ARG A 1 205 ? -13.848 -12.790 32.445 1.00 90.06 205 ARG A N 1
ATOM 1723 C CA . ARG A 1 205 ? -12.422 -13.135 32.607 1.00 90.06 205 ARG A CA 1
ATOM 1724 C C . ARG A 1 205 ? -11.907 -14.033 31.488 1.00 90.06 205 ARG A C 1
ATOM 1726 O O . ARG A 1 205 ? -10.801 -13.803 30.995 1.00 90.06 205 ARG A O 1
ATOM 1733 N N . LEU A 1 206 ? -12.694 -15.021 31.062 1.00 92.56 206 LEU A N 1
ATOM 1734 C CA . LEU A 1 206 ? -12.352 -15.887 29.936 1.00 92.56 206 LEU A CA 1
ATOM 1735 C C . LEU A 1 206 ? -12.212 -15.073 28.644 1.00 92.56 206 LEU A C 1
ATOM 1737 O O . LEU A 1 206 ? -11.243 -15.246 27.902 1.00 92.56 206 LEU A O 1
ATOM 1741 N N . LYS A 1 207 ? -13.130 -14.130 28.411 1.00 92.81 207 LYS A N 1
ATOM 1742 C CA . LYS A 1 207 ? -13.082 -13.229 27.257 1.00 92.81 207 LYS A CA 1
ATOM 1743 C C . LYS A 1 207 ? -11.847 -12.324 27.280 1.00 92.81 207 LYS A C 1
ATOM 1745 O O . LYS A 1 207 ? -11.180 -12.195 26.255 1.00 92.81 207 LYS A O 1
ATOM 1750 N N . ILE A 1 208 ? -11.476 -11.776 28.443 1.00 88.81 208 ILE A N 1
ATOM 1751 C CA . ILE A 1 208 ? -10.217 -11.027 28.616 1.00 88.81 208 ILE A CA 1
ATOM 1752 C C . ILE A 1 208 ? -9.017 -11.900 28.238 1.00 88.81 208 ILE A C 1
ATOM 1754 O O . ILE A 1 208 ? -8.190 -11.473 27.434 1.00 88.81 208 ILE A O 1
ATOM 1758 N N . ALA A 1 209 ? -8.941 -13.132 28.751 1.00 90.75 209 ALA A N 1
ATOM 1759 C CA . ALA A 1 209 ? -7.847 -14.046 28.429 1.00 90.75 209 ALA A CA 1
ATOM 1760 C C . ALA A 1 209 ? -7.775 -14.354 26.920 1.00 90.75 209 ALA A C 1
ATOM 1762 O O . ALA A 1 209 ? -6.689 -14.397 26.340 1.00 90.75 209 ALA A O 1
ATOM 1763 N N . GLN A 1 210 ? -8.921 -14.514 26.252 1.00 90.75 210 GLN A N 1
ATOM 1764 C CA . GLN A 1 210 ? -8.984 -14.752 24.808 1.00 90.75 210 GLN A CA 1
ATOM 1765 C C . GLN A 1 210 ? -8.485 -13.550 23.985 1.00 90.75 210 GLN A C 1
ATOM 1767 O O . GLN A 1 210 ? -7.776 -13.730 22.985 1.00 90.75 210 GLN A O 1
ATOM 1772 N N . VAL A 1 211 ? -8.813 -12.327 24.412 1.00 88.88 211 VAL A N 1
ATOM 1773 C CA . VAL A 1 211 ? -8.308 -11.090 23.797 1.00 88.88 211 VAL A CA 1
ATOM 1774 C C . VAL A 1 211 ? -6.799 -10.945 24.033 1.00 88.88 211 VAL A C 1
ATOM 1776 O O . VAL A 1 211 ? -6.077 -10.639 23.085 1.00 88.88 211 VAL A O 1
ATOM 1779 N N . GLU A 1 212 ? -6.294 -11.259 25.232 1.00 91.50 212 GLU A N 1
ATOM 1780 C CA . GLU A 1 212 ? -4.853 -11.231 25.557 1.00 91.50 212 GLU A CA 1
ATOM 1781 C C . GLU A 1 212 ? -4.046 -12.214 24.694 1.00 91.50 212 GLU A C 1
ATOM 1783 O O . GLU A 1 212 ? -3.022 -11.843 24.116 1.00 91.50 212 GLU A O 1
ATOM 1788 N N . ILE A 1 213 ? -4.537 -13.447 24.522 1.00 90.62 213 ILE A N 1
ATOM 1789 C CA . ILE A 1 213 ? -3.914 -14.447 23.637 1.00 90.62 213 ILE A CA 1
ATOM 1790 C C . ILE A 1 213 ? -3.868 -13.942 22.190 1.00 90.62 213 ILE A C 1
ATOM 1792 O O . ILE A 1 213 ? -2.854 -14.085 21.498 1.00 90.62 213 ILE A O 1
ATOM 1796 N N . SER A 1 214 ? -4.962 -13.337 21.723 1.00 86.94 214 SER A N 1
ATOM 1797 C CA . SER A 1 214 ? -5.044 -12.787 20.369 1.00 86.94 214 SER A CA 1
ATOM 1798 C C . SER A 1 214 ? -4.062 -11.629 20.184 1.00 86.94 214 SER A C 1
ATOM 1800 O O . SER A 1 214 ? -3.338 -11.597 19.187 1.00 86.94 214 SER A O 1
ATOM 1802 N N . GLN A 1 215 ? -3.983 -10.714 21.153 1.00 92.44 215 GLN A N 1
ATOM 1803 C CA . GLN A 1 215 ? -3.058 -9.582 21.138 1.00 92.44 215 GLN A CA 1
ATOM 1804 C C . GLN A 1 215 ? -1.600 -10.055 21.059 1.00 92.44 215 GLN A C 1
ATOM 1806 O O . GLN A 1 215 ? -0.850 -9.580 20.204 1.00 92.44 215 GLN A O 1
ATOM 1811 N N . GLU A 1 216 ? -1.208 -11.034 21.879 1.00 92.38 216 GLU A N 1
ATOM 1812 C CA . GLU A 1 216 ? 0.153 -11.583 21.875 1.00 92.38 216 GLU A CA 1
ATOM 1813 C C . GLU A 1 216 ? 0.483 -12.294 20.547 1.00 92.38 216 GLU A C 1
ATOM 1815 O O . GLU A 1 216 ? 1.580 -12.144 20.005 1.00 92.38 216 GLU A O 1
ATOM 1820 N N . SER A 1 217 ? -0.485 -13.002 19.948 1.00 93.12 217 SER A N 1
ATOM 1821 C CA . SER A 1 217 ? -0.330 -13.611 18.617 1.00 93.12 217 SER A CA 1
ATOM 1822 C C . SER A 1 217 ? -0.048 -12.569 17.527 1.00 93.12 217 SER A C 1
ATOM 1824 O O . SER A 1 217 ? 0.861 -12.747 16.710 1.00 93.12 217 SER A O 1
ATOM 1826 N N . TRP A 1 218 ? -0.793 -11.458 17.518 1.00 89.62 218 TRP A N 1
ATOM 1827 C CA . TRP A 1 218 ? -0.586 -10.369 16.558 1.00 89.62 218 TRP A CA 1
ATOM 1828 C C . TRP A 1 218 ? 0.722 -9.622 16.793 1.00 89.62 218 TRP A C 1
ATOM 1830 O O . TRP A 1 218 ? 1.412 -9.291 15.829 1.00 89.62 218 TRP A O 1
ATOM 1840 N N . LYS A 1 219 ? 1.111 -9.428 18.052 1.00 91.25 219 LYS A N 1
ATOM 1841 C CA . LYS A 1 219 ? 2.403 -8.847 18.415 1.00 91.25 219 LYS A CA 1
ATOM 1842 C C . LYS A 1 219 ? 3.569 -9.681 17.884 1.00 91.25 219 LYS A C 1
ATOM 1844 O O . LYS A 1 219 ? 4.467 -9.140 17.248 1.00 91.25 219 LYS A O 1
ATOM 1849 N N . LYS A 1 220 ? 3.495 -11.009 18.008 1.00 94.88 220 LYS A N 1
ATOM 1850 C CA . LYS A 1 220 ? 4.496 -11.915 17.427 1.00 94.88 220 LYS A CA 1
ATOM 1851 C C . LYS A 1 220 ? 4.573 -11.813 15.898 1.00 94.88 220 LYS A C 1
ATOM 1853 O O . LYS A 1 220 ? 5.666 -11.836 15.339 1.00 94.88 220 LYS A O 1
ATOM 1858 N N . LYS A 1 221 ? 3.433 -11.673 15.207 1.00 90.69 221 LYS A N 1
ATOM 1859 C CA . LYS A 1 221 ? 3.404 -11.436 13.748 1.00 90.69 221 LYS A CA 1
ATOM 1860 C C . LYS A 1 221 ? 4.036 -10.092 13.372 1.00 90.69 221 LYS A C 1
ATOM 1862 O O . LYS A 1 221 ? 4.800 -10.033 12.413 1.00 90.69 221 LYS A O 1
ATOM 1867 N N . TYR A 1 222 ? 3.757 -9.041 14.142 1.00 91.38 222 TYR A N 1
ATOM 1868 C CA . TYR A 1 222 ? 4.363 -7.720 13.973 1.00 91.38 222 TYR A CA 1
ATOM 1869 C C . TYR A 1 222 ? 5.889 -7.765 14.127 1.00 91.38 222 TYR A C 1
ATOM 1871 O O . TYR A 1 222 ? 6.608 -7.243 13.273 1.00 91.38 222 TYR A O 1
ATOM 1879 N N . ASP A 1 223 ? 6.385 -8.442 15.163 1.00 90.69 223 ASP A N 1
ATOM 1880 C CA . ASP A 1 223 ? 7.822 -8.589 15.407 1.00 90.69 223 ASP A CA 1
ATOM 1881 C C . ASP A 1 223 ? 8.513 -9.398 14.296 1.00 90.69 223 ASP A C 1
ATOM 1883 O O . ASP A 1 223 ? 9.576 -8.998 13.814 1.00 90.69 223 ASP A O 1
ATOM 1887 N N . ASN A 1 224 ? 7.882 -10.478 13.818 1.00 92.94 224 ASN A N 1
ATOM 1888 C CA . ASN A 1 224 ? 8.379 -11.254 12.678 1.00 92.94 224 ASN A CA 1
ATOM 1889 C C . ASN A 1 224 ? 8.483 -10.400 11.403 1.00 92.94 224 ASN A C 1
ATOM 1891 O O . ASN A 1 224 ? 9.534 -10.388 10.766 1.00 92.94 224 ASN A O 1
ATOM 1895 N N . ALA A 1 225 ? 7.444 -9.628 11.064 1.00 87.12 225 ALA A N 1
ATOM 1896 C CA . ALA A 1 225 ? 7.461 -8.752 9.889 1.00 87.12 225 ALA A CA 1
ATOM 1897 C C . ALA A 1 225 ? 8.551 -7.667 9.981 1.00 87.12 225 ALA A C 1
ATOM 1899 O O . ALA A 1 225 ? 9.186 -7.320 8.983 1.00 87.12 225 ALA A O 1
ATOM 1900 N N . ILE A 1 226 ? 8.818 -7.142 11.184 1.00 90.81 226 ILE A N 1
ATOM 1901 C CA . ILE A 1 226 ? 9.932 -6.211 11.414 1.00 90.81 226 ILE A CA 1
ATOM 1902 C C . ILE A 1 226 ? 11.281 -6.889 11.183 1.00 90.81 226 ILE A C 1
ATOM 1904 O O . ILE A 1 226 ? 12.159 -6.285 10.560 1.00 90.81 226 ILE A O 1
ATOM 1908 N N . MET A 1 227 ? 11.459 -8.104 11.699 1.00 93.06 227 MET A N 1
ATOM 1909 C CA . MET A 1 227 ? 12.692 -8.869 11.543 1.00 93.06 227 MET A CA 1
ATOM 1910 C C . MET A 1 227 ? 12.970 -9.166 10.065 1.00 93.06 227 MET A C 1
ATOM 1912 O O . MET A 1 227 ? 14.052 -8.830 9.586 1.00 93.06 227 MET A O 1
ATOM 1916 N N . GLU A 1 228 ? 11.979 -9.683 9.332 1.00 93.50 228 GLU A N 1
ATOM 1917 C CA . GLU A 1 228 ? 12.084 -9.951 7.891 1.00 93.50 228 GLU A CA 1
ATOM 1918 C C . GLU A 1 228 ? 12.427 -8.681 7.107 1.00 93.50 228 GLU A C 1
ATOM 1920 O O . GLU A 1 228 ? 13.355 -8.665 6.302 1.00 93.50 228 GLU A O 1
ATOM 1925 N N . ARG A 1 229 ? 11.749 -7.563 7.392 1.00 93.19 229 ARG A N 1
ATOM 1926 C CA . ARG A 1 229 ? 12.049 -6.277 6.751 1.00 93.19 229 ARG A CA 1
ATOM 1927 C C . ARG A 1 229 ? 13.491 -5.834 7.011 1.00 93.19 229 ARG A C 1
ATOM 1929 O O . ARG A 1 229 ? 14.143 -5.316 6.109 1.00 93.19 229 ARG A O 1
ATOM 1936 N N . ASN A 1 230 ? 13.994 -5.998 8.235 1.00 91.62 230 ASN A N 1
ATOM 1937 C CA . ASN A 1 230 ? 15.374 -5.633 8.562 1.00 91.62 230 ASN A CA 1
ATOM 1938 C C . ASN A 1 230 ? 16.383 -6.503 7.799 1.00 91.62 230 ASN A C 1
ATOM 1940 O O . ASN A 1 230 ? 17.392 -5.982 7.332 1.00 91.62 230 ASN A O 1
ATOM 1944 N N . GLU A 1 231 ? 16.103 -7.795 7.634 1.00 95.12 231 GLU A N 1
ATOM 1945 C CA . GLU A 1 231 ? 16.924 -8.709 6.833 1.00 95.12 231 GLU A CA 1
ATOM 1946 C C . GLU A 1 231 ? 16.908 -8.345 5.339 1.00 95.12 231 GLU A C 1
ATOM 1948 O O . GLU A 1 231 ? 17.950 -8.303 4.685 1.00 95.12 231 GLU A O 1
ATOM 1953 N N . LEU A 1 232 ? 15.746 -7.988 4.790 1.00 92.31 232 LEU A N 1
ATOM 1954 C CA . LEU A 1 232 ? 15.668 -7.497 3.414 1.00 92.31 232 LEU A CA 1
ATOM 1955 C C . LEU A 1 232 ? 16.433 -6.181 3.236 1.00 92.31 232 LEU A C 1
ATOM 1957 O O . LEU A 1 232 ? 17.114 -5.994 2.230 1.00 92.31 232 LEU A O 1
ATOM 1961 N N . PHE A 1 233 ? 16.385 -5.287 4.225 1.00 92.50 233 PHE A N 1
ATOM 1962 C CA . PHE A 1 233 ? 17.095 -4.010 4.179 1.00 92.50 233 PHE A CA 1
ATOM 1963 C C . PHE A 1 233 ? 18.623 -4.182 4.172 1.00 92.50 233 PHE A C 1
ATOM 1965 O O . PHE A 1 233 ? 19.328 -3.470 3.448 1.00 92.50 233 PHE A O 1
ATOM 1972 N N . THR A 1 234 ? 19.159 -5.146 4.931 1.00 92.81 234 THR A N 1
ATOM 1973 C CA . THR A 1 234 ? 20.598 -5.463 4.884 1.00 92.81 234 THR A CA 1
ATOM 1974 C C . THR A 1 234 ? 20.991 -6.066 3.536 1.00 92.81 234 THR A C 1
ATOM 1976 O O . THR A 1 234 ? 22.044 -5.712 2.997 1.00 92.81 234 THR A O 1
ATOM 1979 N N . ARG A 1 235 ? 20.133 -6.905 2.937 1.00 95.81 235 ARG A N 1
ATOM 1980 C CA . ARG A 1 235 ? 20.347 -7.448 1.587 1.00 95.81 235 ARG A CA 1
ATOM 1981 C C . ARG A 1 235 ? 20.321 -6.359 0.510 1.00 95.81 235 ARG A C 1
ATOM 1983 O O . ARG A 1 235 ? 21.235 -6.324 -0.307 1.00 95.81 235 ARG A O 1
ATOM 1990 N N . ILE A 1 236 ? 19.355 -5.439 0.554 1.00 93.31 236 ILE A N 1
ATOM 1991 C CA . ILE A 1 236 ? 19.290 -4.257 -0.326 1.00 93.31 236 ILE A CA 1
ATOM 1992 C C . ILE A 1 236 ? 20.581 -3.437 -0.214 1.00 93.31 236 ILE A C 1
ATOM 1994 O O . ILE A 1 236 ? 21.229 -3.172 -1.222 1.00 93.31 236 ILE A O 1
ATOM 1998 N N . SER A 1 237 ? 21.031 -3.140 1.010 1.00 94.19 237 SER A N 1
ATOM 1999 C CA . SER A 1 237 ? 22.271 -2.381 1.249 1.00 94.19 237 SER A CA 1
ATOM 2000 C C . SER A 1 237 ? 23.518 -3.080 0.676 1.00 94.19 237 SER A C 1
ATOM 2002 O O . SER A 1 237 ? 24.445 -2.431 0.176 1.00 94.19 237 SER A O 1
ATOM 2004 N N . SER A 1 238 ? 23.548 -4.416 0.723 1.00 96.25 238 SER A N 1
ATOM 2005 C CA . SER A 1 238 ? 24.597 -5.228 0.097 1.00 96.25 238 SER A CA 1
ATOM 2006 C C . SER A 1 238 ? 24.549 -5.140 -1.432 1.00 96.25 238 SER A C 1
ATOM 2008 O O . SER A 1 238 ? 25.584 -4.899 -2.058 1.00 96.25 238 SER A O 1
ATOM 2010 N N . LEU A 1 239 ? 23.367 -5.270 -2.045 1.00 94.25 239 LEU A N 1
ATOM 2011 C CA . LEU A 1 239 ? 23.199 -5.150 -3.499 1.00 94.25 239 LEU A CA 1
ATOM 2012 C C . LEU A 1 239 ? 23.514 -3.733 -4.000 1.00 94.25 239 LEU A C 1
ATOM 2014 O O . LEU A 1 239 ? 24.192 -3.596 -5.014 1.00 94.25 239 LEU A O 1
ATOM 2018 N N . ASP A 1 240 ? 23.132 -2.685 -3.268 1.00 94.31 240 ASP A N 1
ATOM 2019 C CA . ASP A 1 240 ? 23.498 -1.294 -3.577 1.00 94.31 240 ASP A CA 1
ATOM 2020 C C . ASP A 1 240 ? 25.022 -1.099 -3.573 1.00 94.31 240 ASP A C 1
ATOM 2022 O O . ASP A 1 240 ? 25.598 -0.464 -4.466 1.00 94.31 240 ASP A O 1
ATOM 2026 N N . SER A 1 241 ? 25.709 -1.708 -2.603 1.00 93.38 241 SER A N 1
ATOM 2027 C CA . SER A 1 241 ? 27.172 -1.699 -2.545 1.00 93.38 241 SER A CA 1
ATOM 2028 C C . SER A 1 241 ? 27.786 -2.441 -3.741 1.00 93.38 241 SER A C 1
ATOM 2030 O O . SER A 1 241 ? 28.748 -1.953 -4.341 1.00 93.38 241 SER A O 1
ATOM 2032 N N . GLN A 1 242 ? 27.213 -3.582 -4.141 1.00 95.62 242 GLN A N 1
ATOM 2033 C CA . GLN A 1 242 ? 27.639 -4.327 -5.331 1.00 95.62 242 GLN A CA 1
ATOM 2034 C C . GLN A 1 242 ? 27.405 -3.537 -6.626 1.00 95.62 242 GLN A C 1
ATOM 2036 O O . GLN A 1 242 ? 28.310 -3.470 -7.460 1.00 95.62 242 GLN A O 1
ATOM 2041 N N . LEU A 1 243 ? 26.253 -2.876 -6.776 1.00 93.94 243 LEU A N 1
ATOM 2042 C CA . LEU A 1 243 ? 25.958 -1.987 -7.904 1.00 93.94 243 LEU A CA 1
ATOM 2043 C C . LEU A 1 243 ? 26.958 -0.841 -7.987 1.00 93.94 243 LEU A C 1
ATOM 2045 O O . LEU A 1 243 ? 27.458 -0.544 -9.067 1.00 93.94 243 LEU A O 1
ATOM 2049 N N . SER A 1 244 ? 27.315 -0.229 -6.855 1.00 94.62 244 SER A N 1
ATOM 2050 C CA . SER A 1 244 ? 28.340 0.819 -6.811 1.00 94.62 244 SER A CA 1
ATOM 2051 C C . SER A 1 244 ? 29.694 0.321 -7.335 1.00 94.62 244 SER A C 1
ATOM 2053 O O . SER A 1 244 ? 30.371 1.020 -8.095 1.00 94.62 244 SER A O 1
ATOM 2055 N N . VAL A 1 245 ? 30.085 -0.911 -6.989 1.00 95.44 245 VAL A N 1
ATOM 2056 C CA . VAL A 1 245 ? 31.316 -1.540 -7.493 1.00 95.44 245 VAL A CA 1
ATOM 2057 C C . VAL A 1 245 ? 31.218 -1.859 -8.987 1.00 95.44 245 VAL A C 1
ATOM 2059 O O . VAL A 1 245 ? 32.154 -1.553 -9.726 1.00 95.44 245 VAL A O 1
ATOM 2062 N N . LEU A 1 246 ? 30.108 -2.441 -9.447 1.00 94.00 246 LEU A N 1
ATOM 2063 C CA . LEU A 1 246 ? 29.896 -2.770 -10.860 1.00 94.00 246 LEU A CA 1
ATOM 2064 C C . LEU A 1 246 ? 29.842 -1.513 -11.737 1.00 94.00 246 LEU A C 1
ATOM 2066 O O . LEU A 1 246 ? 30.508 -1.471 -12.764 1.00 94.00 246 LEU A O 1
ATOM 2070 N N . ASN A 1 247 ? 29.175 -0.448 -11.291 1.00 91.88 247 ASN A N 1
ATOM 2071 C CA . ASN A 1 247 ? 29.148 0.842 -11.985 1.00 91.88 247 ASN A CA 1
ATOM 2072 C C . ASN A 1 247 ? 30.545 1.470 -12.097 1.00 91.88 247 ASN A C 1
ATOM 2074 O O . ASN A 1 247 ? 30.888 2.060 -13.120 1.00 91.88 247 ASN A O 1
ATOM 2078 N N . LYS A 1 248 ? 31.394 1.329 -11.068 1.00 93.75 248 LYS A N 1
ATOM 2079 C CA . LYS A 1 248 ? 32.804 1.749 -11.150 1.00 93.75 248 LYS A CA 1
ATOM 2080 C C . LYS A 1 248 ? 33.609 0.904 -12.140 1.00 93.75 248 LYS A C 1
ATOM 2082 O O . LYS A 1 248 ? 34.529 1.445 -12.746 1.00 93.75 248 LYS A O 1
ATOM 2087 N N . LYS A 1 249 ? 33.297 -0.391 -12.284 1.00 92.69 249 LYS A N 1
ATOM 2088 C CA . LYS A 1 249 ? 33.922 -1.272 -13.287 1.00 92.69 249 LYS A CA 1
ATOM 2089 C C . LYS A 1 249 ? 33.480 -0.911 -14.701 1.00 92.69 249 LYS A C 1
ATOM 2091 O O . LYS A 1 249 ? 34.351 -0.758 -15.542 1.00 92.69 249 LYS A O 1
ATOM 2096 N N . LEU A 1 250 ? 32.187 -0.668 -14.920 1.00 93.44 250 LEU A N 1
ATOM 2097 C CA . LEU A 1 250 ? 31.641 -0.260 -16.218 1.00 93.44 250 LEU A CA 1
ATOM 2098 C C . LEU A 1 250 ? 32.325 1.006 -16.759 1.00 93.44 250 LEU A C 1
ATOM 2100 O O . LEU A 1 250 ? 32.631 1.101 -17.937 1.00 93.44 250 LEU A O 1
ATOM 2104 N N . LYS A 1 251 ? 32.656 1.963 -15.879 1.00 91.88 251 LYS A N 1
ATOM 2105 C CA . LYS A 1 251 ? 33.416 3.171 -16.257 1.00 91.88 251 LYS A CA 1
ATOM 2106 C C . LYS A 1 251 ? 34.847 2.901 -16.739 1.00 91.88 251 LYS A C 1
ATOM 2108 O O . LYS A 1 251 ? 35.449 3.788 -17.331 1.00 91.88 251 LYS A O 1
ATOM 2113 N N . ARG A 1 252 ? 35.430 1.748 -16.401 1.00 87.00 252 ARG A N 1
ATOM 2114 C CA . ARG A 1 252 ? 36.793 1.355 -16.801 1.00 87.00 252 ARG A CA 1
ATOM 2115 C C . ARG A 1 252 ? 36.796 0.379 -17.971 1.00 87.00 252 ARG A C 1
ATOM 2117 O O . ARG A 1 252 ? 37.795 0.310 -18.671 1.00 87.00 252 ARG A O 1
ATOM 2124 N N . ASP A 1 253 ? 35.725 -0.390 -18.110 1.00 82.38 253 ASP A N 1
ATOM 2125 C CA . ASP A 1 253 ? 35.616 -1.525 -19.014 1.00 82.38 253 ASP A CA 1
ATOM 2126 C C . ASP A 1 253 ? 34.164 -1.589 -19.513 1.00 82.38 253 ASP A C 1
ATOM 2128 O O . ASP A 1 253 ? 33.260 -1.955 -18.754 1.00 82.38 253 ASP A O 1
ATOM 2132 N N . ASP A 1 254 ? 33.925 -1.170 -20.760 1.00 87.38 254 ASP A N 1
ATOM 2133 C CA . ASP A 1 254 ? 32.588 -1.085 -21.377 1.00 87.38 254 ASP A CA 1
ATOM 2134 C C . ASP A 1 254 ? 32.096 -2.458 -21.871 1.00 87.38 254 ASP A C 1
ATOM 2136 O O . ASP A 1 254 ? 31.597 -2.627 -22.980 1.00 87.38 254 ASP A O 1
ATOM 2140 N N . SER A 1 255 ? 32.288 -3.478 -21.038 1.00 93.19 255 SER A N 1
ATOM 2141 C CA . SER A 1 255 ? 31.903 -4.849 -21.339 1.00 93.19 255 SER A CA 1
ATOM 2142 C C . SER A 1 255 ? 30.398 -5.041 -21.155 1.00 93.19 255 SER A C 1
ATOM 2144 O O . SER A 1 255 ? 29.837 -4.762 -20.087 1.00 93.19 255 SER A O 1
ATOM 2146 N N . ASP A 1 256 ? 29.739 -5.601 -22.169 1.00 90.75 256 ASP A N 1
ATOM 2147 C CA . ASP A 1 256 ? 28.311 -5.936 -22.121 1.00 90.75 256 ASP A CA 1
ATOM 2148 C C . ASP A 1 256 ? 27.981 -6.945 -21.010 1.00 90.75 256 ASP A C 1
ATOM 2150 O O . ASP A 1 256 ? 26.892 -6.917 -20.433 1.00 90.75 256 ASP A O 1
ATOM 2154 N N . GLU A 1 257 ? 28.947 -7.776 -20.607 1.00 93.38 257 GLU A N 1
ATOM 2155 C CA . GLU A 1 257 ? 28.794 -8.677 -19.463 1.00 93.38 257 GLU A CA 1
ATOM 2156 C C . GLU A 1 257 ? 28.597 -7.901 -18.147 1.00 93.38 257 GLU A C 1
ATOM 2158 O O . GLU A 1 257 ? 27.813 -8.299 -17.279 1.00 93.38 257 GLU A O 1
ATOM 2163 N N . VAL A 1 258 ? 29.282 -6.763 -17.992 1.00 90.88 258 VAL A N 1
ATOM 2164 C CA . VAL A 1 258 ? 29.136 -5.887 -16.823 1.00 90.88 258 VAL A CA 1
ATOM 2165 C C . VAL A 1 258 ? 27.776 -5.187 -16.856 1.00 90.88 258 VAL A C 1
ATOM 2167 O O . VAL A 1 258 ? 27.118 -5.126 -15.815 1.00 90.88 258 VAL A O 1
ATOM 2170 N N . LYS A 1 259 ? 27.303 -4.747 -18.032 1.00 93.75 259 LYS A N 1
ATOM 2171 C CA . LYS A 1 259 ? 25.954 -4.172 -18.212 1.00 93.75 259 LYS A CA 1
ATOM 2172 C C . LYS A 1 259 ? 24.850 -5.175 -17.852 1.00 93.75 259 LYS A C 1
ATOM 2174 O O . LYS A 1 259 ? 23.921 -4.833 -17.118 1.00 93.75 259 LYS A O 1
ATOM 2179 N N . LEU A 1 260 ? 24.981 -6.433 -18.281 1.00 93.12 260 LEU A N 1
ATOM 2180 C CA . LEU A 1 260 ? 24.051 -7.517 -17.933 1.00 93.12 260 LEU A CA 1
ATOM 2181 C C . LEU A 1 260 ? 24.045 -7.832 -16.429 1.00 93.12 260 LEU A C 1
ATOM 2183 O O . LEU A 1 260 ? 22.996 -8.090 -15.837 1.00 93.12 260 LEU A O 1
ATOM 2187 N N . LYS A 1 261 ? 25.209 -7.794 -15.772 1.00 94.19 261 LYS A N 1
ATOM 2188 C CA . LYS A 1 261 ? 25.292 -7.964 -14.312 1.00 94.19 261 LYS A CA 1
ATOM 2189 C C . LYS A 1 261 ? 24.644 -6.796 -13.566 1.00 94.19 261 LYS A C 1
ATOM 2191 O O . LYS A 1 261 ? 23.953 -7.034 -12.580 1.00 94.19 261 LYS A O 1
ATOM 2196 N N . ILE A 1 262 ? 24.832 -5.561 -14.034 1.00 93.00 262 ILE A N 1
ATOM 2197 C CA . ILE A 1 262 ? 24.205 -4.366 -13.447 1.00 93.00 262 ILE A CA 1
ATOM 2198 C C . ILE A 1 262 ? 22.681 -4.456 -13.540 1.00 93.00 262 ILE A C 1
ATOM 2200 O O . ILE A 1 262 ? 22.017 -4.329 -12.516 1.00 93.00 262 ILE A O 1
ATOM 2204 N N . THR A 1 263 ? 22.138 -4.751 -14.723 1.00 93.56 263 THR A N 1
ATOM 2205 C CA . THR A 1 263 ? 20.684 -4.885 -14.928 1.00 93.56 263 THR A CA 1
ATOM 2206 C C . THR A 1 263 ? 20.082 -6.000 -14.074 1.00 93.56 263 THR A C 1
ATOM 2208 O O . THR A 1 263 ? 19.069 -5.783 -13.415 1.00 93.56 263 THR A O 1
ATOM 2211 N N . ARG A 1 264 ? 20.735 -7.168 -13.978 1.00 93.75 264 ARG A N 1
ATOM 2212 C CA . ARG A 1 264 ? 20.275 -8.258 -13.098 1.00 93.75 264 ARG A CA 1
ATOM 2213 C C . ARG A 1 264 ? 20.208 -7.834 -11.629 1.00 93.75 264 ARG A C 1
ATOM 2215 O O . ARG A 1 264 ? 19.212 -8.101 -10.963 1.00 93.75 264 ARG A O 1
ATOM 2222 N N . VAL A 1 265 ? 21.259 -7.182 -11.126 1.00 92.56 265 VAL A N 1
ATOM 2223 C CA . VAL A 1 265 ? 21.302 -6.724 -9.730 1.00 92.56 265 VAL A CA 1
ATOM 2224 C C . VAL A 1 265 ? 20.299 -5.589 -9.490 1.00 92.56 265 VAL A C 1
ATOM 2226 O O . VAL A 1 265 ? 19.708 -5.530 -8.416 1.00 92.56 265 VAL A O 1
ATOM 2229 N N . GLN A 1 266 ? 20.056 -4.718 -10.475 1.00 93.38 266 GLN A N 1
ATOM 2230 C CA . GLN A 1 266 ? 19.014 -3.687 -10.402 1.00 93.38 266 GLN A CA 1
ATOM 2231 C C . GLN A 1 266 ? 17.617 -4.300 -10.270 1.00 93.38 266 GLN A C 1
ATOM 2233 O O . GLN A 1 266 ? 16.901 -3.939 -9.340 1.00 93.38 266 GLN A O 1
ATOM 2238 N N . ILE A 1 267 ? 17.274 -5.274 -11.118 1.00 92.81 267 ILE A N 1
ATOM 2239 C CA . ILE A 1 267 ? 15.978 -5.970 -11.071 1.00 92.81 267 ILE A CA 1
ATOM 2240 C C . ILE A 1 267 ? 15.782 -6.675 -9.721 1.00 92.81 267 ILE A C 1
ATOM 2242 O O . ILE A 1 267 ? 14.720 -6.557 -9.110 1.00 92.81 267 ILE A O 1
ATOM 2246 N N . GLU A 1 268 ? 16.802 -7.381 -9.214 1.00 94.56 268 GLU A N 1
ATOM 2247 C CA . GLU A 1 268 ? 16.718 -8.020 -7.891 1.00 94.56 268 GLU A CA 1
ATOM 2248 C C . GLU A 1 268 ? 16.480 -6.978 -6.788 1.00 94.56 268 GLU A C 1
ATOM 2250 O O . GLU A 1 268 ? 15.630 -7.169 -5.920 1.00 94.56 268 GLU A O 1
ATOM 2255 N N . ASN A 1 269 ? 17.189 -5.851 -6.836 1.00 91.12 269 ASN A N 1
ATOM 2256 C CA . ASN A 1 269 ? 17.078 -4.790 -5.840 1.00 91.12 269 ASN A CA 1
ATOM 2257 C C . ASN A 1 269 ? 15.698 -4.106 -5.860 1.00 91.12 269 ASN A C 1
ATOM 2259 O O . ASN A 1 269 ? 15.110 -3.871 -4.805 1.00 91.12 269 ASN A O 1
ATOM 2263 N N . GLU A 1 270 ? 15.141 -3.840 -7.043 1.00 94.56 270 GLU A N 1
ATOM 2264 C CA . GLU A 1 270 ? 13.771 -3.334 -7.202 1.00 94.56 270 GLU A CA 1
ATOM 2265 C C . GLU A 1 270 ? 12.734 -4.326 -6.658 1.00 94.56 270 GLU A C 1
ATOM 2267 O O . GLU A 1 270 ? 11.841 -3.934 -5.900 1.00 94.56 270 GLU A O 1
ATOM 2272 N N . GLY A 1 271 ? 12.904 -5.623 -6.935 1.00 94.31 271 GLY A N 1
ATOM 2273 C CA . GLY A 1 271 ? 12.058 -6.677 -6.372 1.00 94.31 271 GLY A CA 1
ATOM 2274 C C . GLY A 1 271 ? 12.105 -6.728 -4.839 1.00 94.31 271 GLY A C 1
ATOM 2275 O O . GLY A 1 271 ? 11.064 -6.809 -4.181 1.00 94.31 271 GLY A O 1
ATOM 2276 N N . LEU A 1 272 ? 13.297 -6.620 -4.240 1.00 91.31 272 LEU A N 1
ATOM 2277 C CA . LEU A 1 272 ? 13.449 -6.576 -2.781 1.00 91.31 272 LEU A CA 1
ATOM 2278 C C . LEU A 1 272 ? 12.858 -5.296 -2.168 1.00 91.31 272 LEU A C 1
ATOM 2280 O O . LEU A 1 272 ? 12.270 -5.364 -1.086 1.00 91.31 272 LEU A O 1
ATOM 2284 N N . LYS A 1 273 ? 12.964 -4.144 -2.842 1.00 92.81 273 LYS A N 1
ATOM 2285 C CA . LYS A 1 273 ? 12.338 -2.884 -2.404 1.00 92.81 273 LYS A CA 1
ATOM 2286 C C . LYS A 1 273 ? 10.81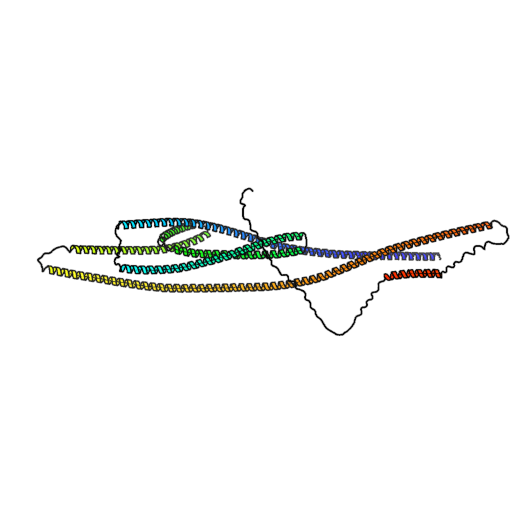4 -2.991 -2.379 1.00 92.81 273 LYS A C 1
ATOM 2288 O O . LYS A 1 273 ? 10.214 -2.686 -1.350 1.00 92.81 273 LYS A O 1
ATOM 2293 N N . SER A 1 274 ? 10.207 -3.533 -3.435 1.00 93.62 274 SER A N 1
ATOM 2294 C CA . SER A 1 274 ? 8.760 -3.791 -3.481 1.00 93.62 274 SER A CA 1
ATOM 2295 C C . SER A 1 274 ? 8.301 -4.737 -2.355 1.00 93.62 274 SER A C 1
ATOM 2297 O O . SER A 1 274 ? 7.291 -4.499 -1.682 1.00 93.62 274 SER A O 1
ATOM 2299 N N . ARG A 1 275 ? 9.087 -5.782 -2.053 1.00 93.94 275 ARG A N 1
ATOM 2300 C CA . ARG A 1 275 ? 8.824 -6.680 -0.914 1.00 93.94 275 ARG A CA 1
ATOM 2301 C C . ARG A 1 275 ? 8.907 -5.947 0.434 1.00 93.94 275 ARG A C 1
ATOM 2303 O O . ARG A 1 275 ? 8.054 -6.166 1.293 1.00 93.94 275 ARG A O 1
ATOM 2310 N N . CYS A 1 276 ? 9.888 -5.060 0.620 1.00 90.88 276 CYS A N 1
ATOM 2311 C CA . CYS A 1 276 ? 10.010 -4.215 1.815 1.00 90.88 276 CYS A CA 1
ATOM 2312 C C . CYS A 1 276 ? 8.811 -3.275 2.003 1.00 90.88 276 CYS A C 1
ATOM 2314 O O . CYS A 1 276 ? 8.342 -3.109 3.130 1.00 90.88 276 CYS A O 1
ATOM 2316 N N . GLU A 1 277 ? 8.309 -2.674 0.924 1.00 91.94 277 GLU A N 1
ATOM 2317 C CA . GLU A 1 277 ? 7.106 -1.831 0.948 1.00 91.94 277 GLU A CA 1
ATOM 2318 C C . GLU A 1 277 ? 5.864 -2.638 1.338 1.00 91.94 277 GLU A C 1
ATOM 2320 O O . GLU A 1 277 ? 5.080 -2.207 2.187 1.00 91.94 277 GLU A O 1
ATOM 2325 N N . THR A 1 278 ? 5.737 -3.859 0.811 1.00 93.56 278 THR A N 1
ATOM 2326 C CA . THR A 1 278 ? 4.657 -4.783 1.185 1.00 93.56 278 THR A CA 1
ATOM 2327 C C . THR A 1 278 ? 4.702 -5.098 2.685 1.00 93.56 278 THR A C 1
ATOM 2329 O O . THR A 1 278 ? 3.711 -4.883 3.383 1.00 93.56 278 THR A O 1
ATOM 2332 N N . LEU A 1 279 ? 5.863 -5.489 3.226 1.00 87.81 279 LEU A N 1
ATOM 2333 C CA . LEU A 1 279 ? 6.031 -5.739 4.668 1.00 87.81 279 LEU A CA 1
ATOM 2334 C C . LEU A 1 279 ? 5.770 -4.490 5.526 1.00 87.81 279 LEU A C 1
ATOM 2336 O O . LEU A 1 279 ? 5.307 -4.596 6.663 1.00 87.81 279 LEU A O 1
ATOM 2340 N N . LEU A 1 280 ? 6.053 -3.291 5.008 1.00 90.44 280 LEU A N 1
ATOM 2341 C CA . LEU A 1 280 ? 5.738 -2.040 5.697 1.00 90.44 280 LEU A CA 1
ATOM 2342 C C . LEU A 1 280 ? 4.221 -1.825 5.802 1.00 90.44 280 LEU A C 1
ATOM 2344 O O . LEU A 1 280 ? 3.742 -1.399 6.856 1.00 90.44 280 LEU A O 1
ATOM 2348 N N . SER A 1 281 ? 3.474 -2.150 4.743 1.00 90.69 281 SER A N 1
ATOM 2349 C CA . SER A 1 281 ? 2.009 -2.106 4.757 1.00 90.69 281 SER A CA 1
ATOM 2350 C C . SER A 1 281 ? 1.416 -3.137 5.728 1.00 90.69 281 SER A C 1
ATOM 2352 O O . SER A 1 281 ? 0.599 -2.773 6.573 1.00 90.69 281 SER A O 1
ATOM 2354 N N . GLU A 1 282 ? 1.913 -4.379 5.720 1.00 89.25 282 GLU A N 1
ATOM 2355 C CA . GLU A 1 282 ? 1.500 -5.439 6.652 1.00 89.25 282 GLU A CA 1
ATOM 2356 C C . GLU A 1 282 ? 1.779 -5.059 8.110 1.00 89.25 282 GLU A C 1
ATOM 2358 O O . GLU A 1 282 ? 0.913 -5.194 8.975 1.00 89.25 282 GLU A O 1
ATOM 2363 N N . LYS A 1 283 ? 2.957 -4.490 8.390 1.00 93.06 283 LYS A N 1
ATOM 2364 C CA . LYS A 1 283 ? 3.312 -3.962 9.712 1.00 93.06 283 LYS A CA 1
ATOM 2365 C C . LYS A 1 283 ? 2.297 -2.927 10.206 1.00 93.06 283 LYS A C 1
ATOM 2367 O O . LYS A 1 283 ? 1.970 -2.922 11.394 1.00 93.06 283 LYS A O 1
ATOM 2372 N N . ASN A 1 284 ? 1.838 -2.026 9.337 1.00 87.62 284 ASN A N 1
ATOM 2373 C CA . ASN A 1 284 ? 0.840 -1.026 9.716 1.00 87.62 284 ASN A CA 1
ATOM 2374 C C . ASN A 1 284 ? -0.508 -1.692 10.031 1.00 87.62 284 ASN A C 1
ATOM 2376 O O . ASN A 1 284 ? -1.071 -1.411 11.083 1.00 87.62 284 ASN A O 1
ATOM 2380 N N . ILE A 1 285 ? -0.943 -2.665 9.223 1.00 92.94 285 ILE A N 1
ATOM 2381 C CA . ILE A 1 285 ? -2.159 -3.456 9.487 1.00 92.94 285 ILE A CA 1
ATOM 2382 C C . ILE A 1 285 ? -2.069 -4.178 10.841 1.00 92.94 285 ILE A C 1
ATOM 2384 O O . ILE A 1 285 ? -3.015 -4.160 11.629 1.00 92.94 285 ILE A O 1
ATOM 2388 N N . PHE A 1 286 ? -0.928 -4.802 11.148 1.00 89.50 286 PHE A N 1
ATOM 2389 C CA . PHE A 1 286 ? -0.731 -5.484 12.429 1.00 89.50 286 PHE A CA 1
ATOM 2390 C C . PHE A 1 286 ? -0.748 -4.509 13.606 1.00 89.50 286 PHE A C 1
ATOM 2392 O O . PHE A 1 286 ? -1.341 -4.821 14.636 1.00 89.50 286 PHE A O 1
ATOM 2399 N N . ARG A 1 287 ? -0.151 -3.320 13.455 1.00 93.12 287 ARG A N 1
ATOM 2400 C CA . ARG A 1 287 ? -0.220 -2.264 14.472 1.00 93.12 287 ARG A CA 1
ATOM 2401 C C . ARG A 1 287 ? -1.666 -1.851 14.737 1.00 93.12 287 ARG A C 1
ATOM 2403 O O . ARG A 1 287 ? -2.058 -1.806 15.897 1.00 93.12 287 ARG A O 1
ATOM 2410 N N . ASP A 1 288 ? -2.442 -1.602 13.687 1.00 91.81 288 ASP A N 1
ATOM 2411 C CA . ASP A 1 288 ? -3.844 -1.193 13.808 1.00 91.81 288 ASP A CA 1
ATOM 2412 C C . ASP A 1 288 ? -4.693 -2.288 14.467 1.00 91.81 288 ASP A C 1
ATOM 2414 O O . ASP A 1 288 ? -5.584 -2.012 15.271 1.00 91.81 288 ASP A O 1
ATOM 2418 N N . LYS A 1 289 ? -4.387 -3.563 14.195 1.00 93.94 289 LYS A N 1
ATOM 2419 C CA . LYS A 1 289 ? -5.081 -4.668 14.859 1.00 93.94 289 LYS A CA 1
ATOM 2420 C C . LYS A 1 289 ? -4.714 -4.790 16.339 1.00 93.94 289 LYS A C 1
ATOM 2422 O O . LYS A 1 289 ? -5.586 -5.094 17.152 1.00 93.94 289 LYS A O 1
ATOM 2427 N N . ILE A 1 290 ? -3.453 -4.544 16.698 1.00 88.75 290 ILE A N 1
ATOM 2428 C CA . ILE A 1 290 ? -3.002 -4.525 18.096 1.00 88.75 290 ILE A CA 1
ATOM 2429 C C . ILE A 1 290 ? -3.690 -3.390 18.862 1.00 88.75 290 ILE A C 1
ATOM 2431 O O . ILE A 1 290 ? -4.225 -3.645 19.936 1.00 88.75 290 ILE A O 1
ATOM 2435 N N . THR A 1 291 ? -3.749 -2.175 18.305 1.00 91.94 291 THR A N 1
ATOM 2436 C CA . THR A 1 291 ? -4.411 -1.035 18.969 1.00 91.94 291 THR A CA 1
ATOM 2437 C C . THR A 1 291 ? -5.912 -1.261 19.141 1.00 91.94 291 THR A C 1
ATOM 2439 O O . THR A 1 291 ? -6.471 -0.903 20.177 1.00 91.94 291 THR A O 1
ATOM 2442 N N . GLN A 1 292 ? -6.568 -1.912 18.175 1.00 93.88 292 GLN A N 1
ATOM 2443 C CA . GLN A 1 292 ? -7.964 -2.324 18.315 1.00 93.88 292 GLN A CA 1
ATOM 2444 C C . GLN A 1 292 ? -8.154 -3.301 19.489 1.00 93.88 292 GLN A C 1
ATOM 2446 O O . GLN A 1 292 ? -9.032 -3.091 20.324 1.00 93.88 292 GLN A O 1
ATOM 2451 N N . LEU A 1 293 ? -7.321 -4.343 19.581 1.00 90.12 293 LEU A N 1
ATOM 2452 C CA . LEU A 1 293 ? -7.400 -5.330 20.665 1.00 90.12 293 LEU A CA 1
ATOM 2453 C C . LEU A 1 293 ? -7.082 -4.712 22.036 1.00 90.12 293 LEU A C 1
ATOM 2455 O O . LEU A 1 293 ? -7.702 -5.079 23.028 1.00 90.12 293 LEU A O 1
ATOM 2459 N N . GLU A 1 294 ? -6.165 -3.744 22.105 1.00 90.62 294 GLU A N 1
ATOM 2460 C CA . GLU A 1 294 ? -5.879 -2.982 23.330 1.00 90.62 294 GLU A CA 1
ATOM 2461 C C . GLU A 1 294 ? -7.091 -2.182 23.820 1.00 90.62 294 GLU A C 1
ATOM 2463 O O . GLU A 1 294 ? -7.331 -2.084 25.028 1.00 90.62 294 GLU A O 1
ATOM 2468 N N . LEU A 1 295 ? -7.866 -1.623 22.889 1.00 92.56 295 LEU A N 1
ATOM 2469 C CA . LEU A 1 295 ? -9.083 -0.887 23.202 1.00 92.56 295 LEU A CA 1
ATOM 2470 C C . LEU A 1 295 ? -10.185 -1.826 23.706 1.00 92.56 295 LEU A C 1
ATOM 2472 O O . LEU A 1 295 ? -10.737 -1.572 24.776 1.00 92.56 295 LEU A O 1
ATOM 2476 N N . GLU A 1 296 ? -10.426 -2.941 23.010 1.00 92.00 296 GLU A N 1
ATOM 2477 C CA . GLU A 1 296 ? -11.371 -3.988 23.435 1.00 92.00 296 GLU A CA 1
ATOM 2478 C C . GLU A 1 296 ? -11.019 -4.516 24.839 1.00 92.00 296 GLU A C 1
ATOM 2480 O O . GLU A 1 296 ? -11.869 -4.626 25.722 1.00 92.00 296 GLU A O 1
ATOM 2485 N N . LEU A 1 297 ? -9.733 -4.755 25.098 1.00 91.25 297 LEU A N 1
ATOM 2486 C CA . LEU A 1 297 ? -9.235 -5.216 26.391 1.00 91.25 297 LEU A CA 1
ATOM 2487 C C . LEU A 1 297 ? -9.416 -4.180 27.511 1.00 91.25 297 LEU A C 1
ATOM 2489 O O . LEU A 1 297 ? -9.711 -4.535 28.653 1.00 91.25 297 LEU A O 1
ATOM 2493 N N . SER A 1 298 ? -9.245 -2.894 27.204 1.00 91.75 298 SER A N 1
ATOM 2494 C CA . SER A 1 298 ? -9.507 -1.797 28.142 1.00 91.75 298 SER A CA 1
ATOM 2495 C C . SER A 1 298 ? -10.990 -1.710 28.508 1.00 91.75 298 SER A C 1
ATOM 2497 O O . SER A 1 298 ? -11.329 -1.484 29.672 1.00 91.75 298 SER A O 1
ATOM 2499 N N . GLU A 1 299 ? -11.882 -1.915 27.540 1.00 91.56 299 GLU A N 1
ATOM 2500 C CA . GLU A 1 299 ? -13.329 -1.935 27.758 1.00 91.56 299 GLU A CA 1
ATOM 2501 C C . GLU A 1 299 ? -13.757 -3.120 28.629 1.00 91.56 299 GLU A C 1
ATOM 2503 O O . GLU A 1 299 ? -14.421 -2.913 29.646 1.00 91.56 299 GLU A O 1
ATOM 2508 N N . GLU A 1 300 ? -13.293 -4.332 28.324 1.00 89.50 300 GLU A N 1
ATOM 2509 C CA . GLU A 1 300 ? -13.592 -5.523 29.131 1.00 89.50 300 GLU A CA 1
ATOM 2510 C C . GLU A 1 300 ? -13.032 -5.405 30.561 1.00 89.50 300 GLU A C 1
ATOM 2512 O O . GLU A 1 300 ? -13.711 -5.724 31.542 1.00 89.50 300 GLU A O 1
ATOM 2517 N N . LYS A 1 301 ? -11.828 -4.837 30.732 1.00 90.31 301 LYS A N 1
ATOM 2518 C CA . LYS A 1 301 ? -11.262 -4.574 32.069 1.00 90.31 301 LYS A CA 1
ATOM 2519 C C . LYS A 1 301 ? -12.099 -3.573 32.871 1.00 90.31 301 LYS A C 1
ATOM 2521 O O . LYS A 1 301 ? -12.242 -3.746 34.082 1.00 90.31 301 LYS A O 1
ATOM 2526 N N . LYS A 1 302 ? -12.694 -2.560 32.228 1.00 91.31 302 LYS A N 1
ATOM 2527 C CA . LYS A 1 302 ? -13.634 -1.635 32.893 1.00 91.31 302 LYS A CA 1
ATOM 2528 C C . LYS A 1 302 ? -14.916 -2.344 33.327 1.00 91.31 302 LYS A C 1
ATOM 2530 O O . LYS A 1 302 ? -15.420 -2.049 34.410 1.00 91.31 302 LYS A O 1
ATOM 2535 N N . ILE A 1 303 ? -15.423 -3.276 32.519 1.00 87.69 303 ILE A N 1
ATOM 2536 C CA . ILE A 1 303 ? -16.603 -4.081 32.857 1.00 87.69 303 ILE A CA 1
ATOM 2537 C C . ILE A 1 303 ? -16.323 -4.908 34.117 1.00 87.69 303 ILE A C 1
ATOM 2539 O O . ILE A 1 303 ? -17.054 -4.770 35.100 1.00 87.69 303 ILE A O 1
ATOM 2543 N N . VAL A 1 304 ? -15.216 -5.656 34.157 1.00 83.88 304 VAL A N 1
ATOM 2544 C CA . VAL A 1 304 ? -14.813 -6.430 35.348 1.00 83.88 304 VAL A CA 1
ATOM 2545 C C . VAL A 1 304 ? -14.621 -5.531 36.567 1.00 83.88 304 VAL A C 1
ATOM 2547 O O . VAL A 1 304 ? -15.138 -5.827 37.643 1.00 83.88 304 VAL A O 1
ATOM 2550 N N . GLN A 1 305 ? -13.955 -4.385 36.406 1.00 84.38 305 GLN A N 1
ATOM 2551 C CA . GLN A 1 305 ? -13.778 -3.428 37.496 1.00 84.38 305 GLN A CA 1
ATOM 2552 C C . GLN A 1 305 ? -15.124 -2.916 38.039 1.00 84.38 305 GLN A C 1
ATOM 2554 O O . GLN A 1 305 ? -15.270 -2.713 39.244 1.00 84.38 305 GLN A O 1
ATOM 2559 N N . SER A 1 306 ? -16.129 -2.737 37.176 1.00 83.19 306 SER A N 1
ATOM 2560 C CA . SER A 1 306 ? -17.478 -2.351 37.599 1.00 83.19 306 SER A CA 1
ATOM 2561 C C . SER A 1 306 ? -18.180 -3.449 38.411 1.00 83.19 306 SER A C 1
ATOM 2563 O O . SER A 1 306 ? -18.820 -3.137 39.417 1.00 83.19 306 SER A O 1
ATOM 2565 N N . PHE A 1 307 ? -18.003 -4.724 38.045 1.00 77.38 307 PHE A N 1
ATOM 2566 C CA . PHE A 1 307 ? -18.531 -5.873 38.791 1.00 77.38 307 PHE A CA 1
ATOM 2567 C C . PHE A 1 307 ? -17.833 -6.058 40.146 1.00 77.38 307 PHE A C 1
ATOM 2569 O O . PHE A 1 307 ? -18.494 -6.261 41.168 1.00 77.38 307 PHE A O 1
ATOM 2576 N N . GLU A 1 308 ? -16.510 -5.893 40.196 1.00 75.19 308 GLU A N 1
ATOM 2577 C CA . GLU A 1 308 ? -15.735 -5.954 41.443 1.00 75.19 308 GLU A CA 1
ATOM 2578 C C . GLU A 1 308 ? -16.063 -4.809 42.412 1.00 75.19 308 GLU A C 1
ATOM 2580 O O . GLU A 1 308 ? -15.967 -4.964 43.631 1.00 75.19 308 GLU A O 1
ATOM 2585 N N . ASN A 1 309 ? -16.429 -3.636 41.892 1.00 76.06 309 ASN A N 1
ATOM 2586 C CA . ASN A 1 309 ? -16.835 -2.503 42.721 1.00 76.06 309 ASN A CA 1
ATOM 2587 C C . ASN A 1 309 ? -18.251 -2.687 43.288 1.00 76.06 309 ASN A C 1
ATOM 2589 O O . ASN A 1 309 ? -18.499 -2.298 44.428 1.00 76.06 309 ASN A O 1
ATOM 2593 N N . LYS A 1 310 ? -19.165 -3.318 42.538 1.00 71.31 310 LYS A N 1
ATOM 2594 C CA . LYS A 1 310 ? -20.516 -3.650 43.026 1.00 71.31 310 LYS A CA 1
ATOM 2595 C C . LYS A 1 310 ? -20.474 -4.669 44.168 1.00 71.31 310 LYS A C 1
ATOM 2597 O O . LYS A 1 310 ? -21.113 -4.456 45.190 1.00 71.31 310 LYS A O 1
ATOM 2602 N N . THR A 1 311 ? -19.646 -5.704 44.049 1.00 57.69 311 THR A N 1
ATOM 2603 C CA . THR A 1 311 ? -19.480 -6.746 45.084 1.00 57.69 311 THR A CA 1
ATOM 2604 C C . THR A 1 311 ? -18.787 -6.251 46.361 1.00 57.69 311 THR A C 1
ATOM 2606 O O . THR A 1 311 ? -19.004 -6.809 47.433 1.00 57.69 311 THR A O 1
ATOM 2609 N N . LYS A 1 312 ? -17.993 -5.172 46.298 1.00 54.81 312 LYS A N 1
ATOM 2610 C CA . LYS A 1 312 ? -17.358 -4.559 47.484 1.00 54.81 312 LYS A CA 1
ATOM 2611 C C . LYS A 1 312 ? -18.280 -3.628 48.278 1.00 54.81 312 LYS A C 1
ATOM 2613 O O . LYS A 1 312 ? -18.003 -3.381 49.451 1.00 54.81 312 LYS A O 1
ATOM 2618 N N . ASN A 1 313 ? -19.356 -3.126 47.672 1.00 48.66 313 ASN A N 1
ATOM 2619 C CA . ASN A 1 313 ? -20.218 -2.108 48.279 1.00 48.66 313 ASN A CA 1
ATOM 2620 C C . ASN A 1 313 ? -21.428 -2.673 49.046 1.00 48.66 313 ASN A C 1
ATOM 2622 O O . ASN A 1 313 ? -22.121 -1.910 49.715 1.00 48.66 313 ASN A O 1
ATOM 2626 N N . ASP A 1 314 ? -21.636 -3.992 49.046 1.00 42.38 314 ASP A N 1
ATOM 2627 C CA . ASP A 1 314 ? -22.777 -4.640 49.718 1.00 42.38 314 ASP A CA 1
ATOM 2628 C C . ASP A 1 314 ? -22.591 -4.878 51.237 1.00 42.38 314 ASP A C 1
ATOM 2630 O O . ASP A 1 314 ? -23.450 -5.454 51.899 1.00 42.38 314 ASP A O 1
ATOM 2634 N N . VAL A 1 315 ? -21.490 -4.398 51.837 1.00 46.50 315 VAL A N 1
ATOM 2635 C CA . VAL A 1 315 ? -21.164 -4.608 53.271 1.00 46.50 315 VAL A CA 1
ATOM 2636 C C . VAL A 1 315 ? -21.353 -3.346 54.134 1.00 46.50 315 VAL A C 1
ATOM 2638 O O . VAL A 1 315 ? -20.960 -3.304 55.295 1.00 46.50 315 VAL A O 1
ATOM 2641 N N . SER A 1 316 ? -21.974 -2.277 53.631 1.00 42.53 316 SER A N 1
ATOM 2642 C CA . SER A 1 316 ? -22.044 -1.022 54.397 1.00 42.53 316 SER A CA 1
ATOM 2643 C C . SER A 1 316 ? -23.299 -0.203 54.102 1.00 42.53 316 SER A C 1
ATOM 2645 O O . SER A 1 316 ? -23.242 0.861 53.489 1.00 42.53 316 SER A O 1
ATOM 2647 N N . PHE A 1 317 ? -24.446 -0.654 54.612 1.00 40.22 317 PHE A N 1
ATOM 2648 C CA . PHE A 1 317 ? -25.705 0.094 54.501 1.00 40.22 317 PHE A CA 1
ATOM 2649 C C . PHE A 1 317 ? -25.819 1.281 55.490 1.00 40.22 317 PHE A C 1
ATOM 2651 O O . PHE A 1 317 ? -26.762 2.058 55.407 1.00 40.22 317 PHE A O 1
ATOM 2658 N N . VAL A 1 318 ? -24.864 1.466 56.417 1.00 43.22 318 VAL A N 1
ATOM 2659 C CA . VAL A 1 318 ? -24.953 2.498 57.479 1.00 43.22 318 VAL A CA 1
ATOM 2660 C C . VAL A 1 318 ? -24.095 3.749 57.205 1.00 43.22 318 VAL A C 1
ATOM 2662 O O . VAL A 1 318 ? -24.417 4.826 57.702 1.00 43.22 318 VAL A O 1
ATOM 2665 N N . ASN A 1 319 ? -23.060 3.678 56.357 1.00 47.19 319 ASN A N 1
ATOM 2666 C CA . ASN A 1 319 ? -22.225 4.854 56.036 1.00 47.19 319 ASN A CA 1
ATOM 2667 C C . ASN A 1 319 ? -22.725 5.687 54.842 1.00 47.19 319 ASN A C 1
ATOM 2669 O O . ASN A 1 319 ? -22.329 6.843 54.694 1.00 47.19 319 ASN A O 1
ATOM 2673 N N . THR A 1 320 ? -23.654 5.156 54.046 1.00 54.00 320 THR A N 1
ATOM 2674 C CA . THR A 1 320 ? -24.131 5.786 52.805 1.00 54.00 320 THR A CA 1
ATOM 2675 C C . THR A 1 320 ? -24.905 7.085 53.040 1.00 54.00 320 THR A C 1
ATOM 2677 O O . THR A 1 320 ? -24.769 8.011 52.248 1.00 54.00 320 THR A O 1
ATOM 2680 N N . LYS A 1 321 ? -25.653 7.232 54.148 1.00 48.09 321 LYS A N 1
ATOM 2681 C CA . LYS A 1 321 ? -26.402 8.474 54.447 1.00 48.09 321 LYS A CA 1
ATOM 2682 C C . LYS A 1 321 ? -25.470 9.671 54.670 1.00 48.09 321 LYS A C 1
ATOM 2684 O O . LYS A 1 321 ? -25.646 10.721 54.058 1.00 48.09 321 LYS A O 1
ATOM 2689 N N . ARG A 1 322 ? -24.442 9.500 55.508 1.00 56.50 322 ARG A N 1
ATOM 2690 C CA . ARG A 1 322 ? -23.499 10.574 55.868 1.00 56.50 322 ARG A CA 1
ATOM 2691 C C . ARG A 1 322 ? -22.546 10.916 54.714 1.00 56.50 322 ARG A C 1
ATOM 2693 O O . ARG A 1 322 ? -22.083 12.051 54.616 1.00 56.50 322 ARG A O 1
ATOM 2700 N N . GLU A 1 323 ? -22.240 9.949 53.853 1.00 60.38 323 GLU A N 1
ATOM 2701 C CA . GLU A 1 323 ? -21.449 10.159 52.634 1.00 60.38 323 GLU A CA 1
ATOM 2702 C C . GLU A 1 323 ? -22.259 10.892 51.559 1.00 60.38 323 GLU A C 1
ATOM 2704 O O . GLU A 1 323 ? -21.776 11.895 51.035 1.00 60.38 323 GLU A O 1
ATOM 2709 N N . LEU A 1 324 ? -23.522 10.503 51.342 1.00 61.47 324 LEU A N 1
ATOM 2710 C CA . 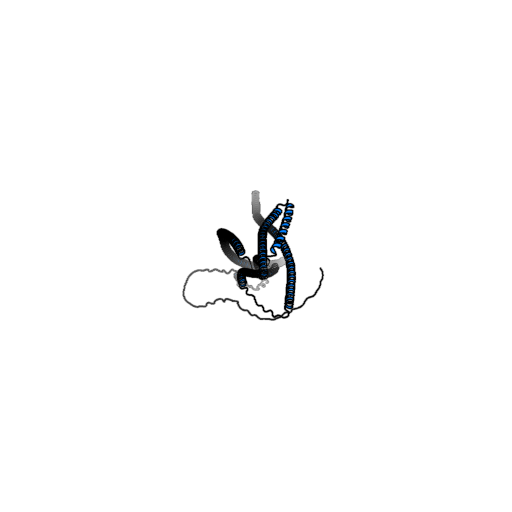LEU A 1 324 ? -24.439 11.209 50.442 1.00 61.47 324 LEU A CA 1
ATOM 2711 C C . LEU A 1 324 ? -24.701 12.649 50.901 1.00 61.47 324 LEU A C 1
ATOM 2713 O O . LEU A 1 324 ? -24.697 13.556 50.076 1.00 61.47 324 LEU A O 1
ATOM 2717 N N . GLU A 1 325 ? -24.865 12.904 52.202 1.00 63.50 325 GLU A N 1
ATOM 2718 C CA . GLU A 1 325 ? -25.013 14.268 52.739 1.00 63.50 325 GLU A CA 1
ATOM 2719 C C . GLU A 1 325 ? -23.771 15.140 52.482 1.00 63.50 325 GLU A C 1
ATOM 2721 O O . GLU A 1 325 ? -23.892 16.321 52.138 1.00 63.50 325 GLU A O 1
ATOM 2726 N N . LYS A 1 326 ? -22.567 14.562 52.601 1.00 75.19 326 LYS A N 1
ATOM 2727 C CA . LYS A 1 326 ? -21.305 15.259 52.308 1.00 75.19 326 LYS A CA 1
ATOM 2728 C C . LYS A 1 326 ? -21.124 15.522 50.817 1.00 75.19 326 LYS A C 1
ATOM 2730 O O . LYS A 1 326 ? -20.728 16.630 50.457 1.00 75.19 326 LYS A O 1
ATOM 2735 N N . GLU A 1 327 ? -21.422 14.550 49.960 1.00 70.50 327 GLU A N 1
ATOM 2736 C CA . GLU A 1 327 ? -21.385 14.731 48.506 1.00 70.50 327 GLU A CA 1
ATOM 2737 C C . GLU A 1 327 ? -22.395 15.791 48.059 1.00 70.50 327 GLU A C 1
ATOM 2739 O O . GLU A 1 327 ? -22.043 16.690 47.299 1.00 70.50 327 GLU A O 1
ATOM 2744 N N . LEU A 1 328 ? -23.618 15.779 48.597 1.00 75.19 328 LEU A N 1
ATOM 2745 C CA . LEU A 1 328 ? -24.665 16.748 48.255 1.00 75.19 328 LEU A CA 1
ATOM 2746 C C . LEU A 1 328 ? -24.259 18.180 48.648 1.00 75.19 328 LEU A C 1
ATOM 2748 O O . LEU A 1 328 ? -24.496 19.124 47.891 1.00 75.19 328 LEU A O 1
ATOM 2752 N N . TYR A 1 329 ? -23.570 18.354 49.781 1.00 80.94 329 TYR A N 1
ATOM 2753 C CA . TYR A 1 329 ? -22.990 19.645 50.166 1.00 80.94 329 TYR A CA 1
ATOM 2754 C C . TYR A 1 329 ? -21.875 20.097 49.206 1.00 80.94 329 TYR A C 1
ATOM 2756 O O . TYR A 1 329 ? -21.828 21.261 48.804 1.00 80.94 329 TYR A O 1
ATOM 2764 N N . GLN A 1 330 ? -21.002 19.178 48.785 1.00 78.56 330 GLN A N 1
ATOM 2765 C CA . GLN A 1 330 ? -19.916 19.473 47.845 1.00 78.56 330 GLN A CA 1
ATOM 2766 C C . GLN A 1 330 ? -20.431 19.814 46.441 1.00 78.56 330 GLN A C 1
ATOM 2768 O O . GLN A 1 330 ? -19.926 20.754 45.824 1.00 78.56 330 GLN A O 1
ATOM 2773 N N . TYR A 1 331 ? -21.467 19.124 45.957 1.00 75.25 331 TYR A N 1
ATOM 2774 C CA . TYR A 1 331 ? -22.127 19.447 44.691 1.00 75.25 331 TYR A CA 1
ATOM 2775 C C . TYR A 1 331 ? -22.807 20.818 44.740 1.00 75.25 331 TYR A C 1
ATOM 2777 O O . TYR A 1 331 ? -22.649 21.599 43.803 1.00 75.25 331 TYR A O 1
ATOM 2785 N N . LYS A 1 332 ? -23.481 21.165 45.848 1.00 79.31 332 LYS A N 1
ATOM 2786 C CA . LYS A 1 332 ? -24.069 22.504 46.041 1.00 79.31 332 LYS A CA 1
ATOM 2787 C C . LYS A 1 332 ? -23.013 23.611 45.989 1.00 79.31 332 LYS A C 1
ATOM 2789 O O . LYS A 1 332 ? -23.221 24.627 45.328 1.00 79.31 332 LYS A O 1
ATOM 2794 N N . GLU A 1 333 ? -21.860 23.404 46.621 1.00 83.31 333 GLU A N 1
ATOM 2795 C CA . GLU A 1 333 ? -20.739 24.351 46.563 1.00 83.31 333 GLU A CA 1
ATOM 2796 C C . GLU A 1 333 ? -20.101 24.444 45.168 1.00 83.31 333 GLU A C 1
ATOM 2798 O O . GLU A 1 333 ? -19.764 25.536 44.709 1.00 83.31 333 GLU A O 1
ATOM 2803 N N . LEU A 1 334 ? -19.961 23.322 44.456 1.00 79.38 334 LEU A N 1
ATOM 2804 C CA . LEU A 1 334 ? -19.411 23.303 43.100 1.00 79.38 334 LEU A CA 1
ATOM 2805 C C . LEU A 1 334 ? -20.330 24.020 42.105 1.00 79.38 334 LEU A C 1
ATOM 2807 O O . LEU A 1 334 ? -19.851 24.836 41.320 1.00 79.38 334 LEU A O 1
ATOM 2811 N N . VAL A 1 335 ? -21.639 23.761 42.164 1.00 74.94 335 VAL A N 1
ATOM 2812 C CA . VAL A 1 335 ? -22.639 24.453 41.339 1.00 74.94 335 VAL A CA 1
ATOM 2813 C C . VAL A 1 335 ? -22.604 25.949 41.631 1.00 74.94 335 VAL A C 1
ATOM 2815 O O . VAL A 1 335 ? -22.519 26.741 40.701 1.00 74.94 335 VAL A O 1
ATOM 2818 N N . LYS A 1 336 ? -22.529 26.356 42.903 1.00 80.00 336 LYS A N 1
ATOM 2819 C CA . LYS A 1 336 ? -22.403 27.771 43.283 1.00 80.00 336 LYS A CA 1
ATOM 2820 C C . LYS A 1 336 ? -21.129 28.421 42.725 1.00 80.00 336 LYS A C 1
ATOM 2822 O O . LYS A 1 336 ? -21.182 29.540 42.222 1.00 80.00 336 LYS A O 1
ATOM 2827 N N . LYS A 1 337 ? -19.989 27.721 42.757 1.00 80.50 337 LYS A N 1
ATOM 2828 C CA . LYS A 1 337 ? -18.726 28.199 42.161 1.00 80.50 337 LYS A CA 1
ATOM 2829 C C . LYS A 1 337 ? -18.805 28.322 40.640 1.00 80.50 337 LYS A C 1
ATOM 2831 O O . LYS A 1 337 ? -18.340 29.325 40.105 1.00 80.50 337 LYS A O 1
ATOM 2836 N N . LEU A 1 338 ? -19.391 27.340 39.958 1.00 73.75 338 LEU A N 1
ATOM 2837 C CA . LEU A 1 338 ? -19.560 27.356 38.503 1.00 73.75 338 LEU A CA 1
ATOM 2838 C C . LEU A 1 338 ? -20.570 28.421 38.057 1.00 73.75 338 LEU A C 1
ATOM 2840 O O . LEU A 1 338 ? -20.307 29.109 37.078 1.00 73.75 338 LEU A O 1
ATOM 2844 N N . SER A 1 339 ? -21.658 28.633 38.802 1.00 75.25 339 SER A N 1
ATOM 2845 C CA . SER A 1 339 ? -22.611 29.721 38.550 1.00 75.25 339 SER A CA 1
ATOM 2846 C C . SER A 1 339 ? -21.960 31.095 38.722 1.00 75.25 339 SER A C 1
ATOM 2848 O O . SER A 1 339 ? -22.093 31.944 37.847 1.00 75.25 339 SER A O 1
ATOM 2850 N N . ASN A 1 340 ? -21.149 31.290 39.768 1.00 76.25 340 ASN A N 1
ATOM 2851 C CA . ASN A 1 340 ? -20.390 32.532 39.951 1.00 76.25 340 ASN A CA 1
ATOM 2852 C C . ASN A 1 340 ? -19.349 32.761 38.834 1.00 76.25 340 ASN A C 1
ATOM 2854 O O . ASN A 1 340 ? -19.081 33.901 38.460 1.00 76.25 340 ASN A O 1
ATOM 2858 N N . GLN A 1 341 ? -18.752 31.693 38.289 1.00 74.81 341 GLN A N 1
ATOM 2859 C CA . GLN A 1 341 ? -17.849 31.777 37.133 1.00 74.81 341 GLN A CA 1
ATOM 2860 C C . GLN A 1 341 ? -18.600 32.077 35.828 1.00 74.81 341 GLN A C 1
ATOM 2862 O O . GLN A 1 341 ? -18.089 32.828 34.999 1.00 74.81 341 GLN A O 1
ATOM 2867 N N . LEU A 1 342 ? -19.810 31.536 35.660 1.00 64.69 342 LEU A N 1
ATOM 2868 C CA . LEU A 1 342 ? -20.684 31.804 34.518 1.00 64.69 342 LEU A CA 1
ATOM 2869 C C . LEU A 1 342 ? -21.138 33.273 34.499 1.00 64.69 342 LEU A C 1
ATOM 2871 O O . LEU A 1 342 ? -21.097 33.916 33.451 1.00 64.69 342 LEU A O 1
ATOM 2875 N N . ASP A 1 343 ? -21.467 33.837 35.664 1.00 66.81 343 ASP A N 1
ATOM 2876 C CA . ASP A 1 343 ? -21.809 35.258 35.802 1.00 66.81 343 ASP A CA 1
ATOM 2877 C C . ASP A 1 343 ? -20.620 36.190 35.504 1.00 66.81 343 ASP A C 1
ATOM 2879 O O . ASP A 1 343 ? -20.814 37.289 34.980 1.00 66.81 343 ASP A O 1
ATOM 2883 N N . GLY A 1 344 ? -19.385 35.737 35.757 1.00 64.94 344 GLY A N 1
ATOM 2884 C CA . GLY A 1 344 ? -18.152 36.459 35.419 1.00 64.94 344 GLY A CA 1
ATOM 2885 C C . GLY A 1 344 ? -17.718 36.362 33.947 1.00 64.94 344 GLY A C 1
ATOM 2886 O O . GLY A 1 344 ? -16.901 37.167 33.503 1.00 64.94 344 GLY A O 1
ATOM 2887 N N . LEU A 1 345 ? -18.256 35.409 33.174 1.00 57.66 345 LEU A N 1
ATOM 2888 C CA . LEU A 1 345 ? -17.830 35.086 31.800 1.00 57.66 345 LEU A CA 1
ATOM 2889 C C . LEU A 1 345 ? -18.832 35.507 30.709 1.00 57.66 345 LEU A C 1
ATOM 2891 O O . LEU A 1 345 ? -18.745 35.030 29.576 1.00 57.66 345 LEU A O 1
ATOM 2895 N N . LYS A 1 346 ? -19.725 36.463 31.004 1.00 52.09 346 LYS A N 1
ATOM 2896 C CA . LYS A 1 346 ? -20.780 37.012 30.116 1.00 52.09 346 LYS A CA 1
ATOM 2897 C C . LYS A 1 346 ? -20.327 37.648 28.774 1.00 52.09 346 LYS A C 1
ATOM 2899 O O . LYS A 1 346 ? -21.096 38.379 28.162 1.00 52.09 346 LYS A O 1
ATOM 2904 N N . GLY A 1 347 ? -19.120 37.362 28.277 1.00 54.09 347 GLY A N 1
ATOM 2905 C CA . GLY A 1 347 ? -18.596 37.837 26.988 1.00 54.09 347 GLY A CA 1
ATOM 2906 C C . GLY A 1 347 ? -17.958 36.779 26.071 1.00 54.09 347 GLY A C 1
ATOM 2907 O O . GLY A 1 347 ? -17.437 37.154 25.025 1.00 54.09 347 GLY A O 1
ATOM 2908 N N . LYS A 1 348 ? -17.958 35.479 26.417 1.00 55.44 348 LYS A N 1
ATOM 2909 C CA . LYS A 1 348 ? -17.380 34.407 25.571 1.00 55.44 348 LYS A CA 1
ATOM 2910 C C . LYS A 1 348 ? -18.393 33.289 25.304 1.00 55.44 348 LYS A C 1
ATOM 2912 O O . LYS A 1 348 ? -18.506 32.323 26.052 1.00 55.44 348 LYS A O 1
ATOM 2917 N N . GLU A 1 349 ? -19.108 33.426 24.194 1.00 57.03 349 GLU A N 1
ATOM 2918 C CA . GLU A 1 349 ? -20.322 32.670 23.843 1.00 57.03 349 GLU A CA 1
ATOM 2919 C C . GLU A 1 349 ? -20.137 31.134 23.804 1.00 57.03 349 GLU A C 1
ATOM 2921 O O . GLU A 1 349 ? -20.995 30.396 24.273 1.00 57.03 349 GLU A O 1
ATOM 2926 N N . LYS A 1 350 ? -18.982 30.622 23.351 1.00 60.50 350 LYS A N 1
ATOM 2927 C CA . LYS A 1 350 ? -18.763 29.167 23.177 1.00 60.50 350 LYS A CA 1
ATOM 2928 C C . LYS A 1 350 ? -18.330 28.408 24.440 1.00 60.50 350 LYS A C 1
ATOM 2930 O O . LYS A 1 350 ? -18.540 27.200 24.524 1.00 60.50 350 LYS A O 1
ATOM 2935 N N . GLU A 1 351 ? -17.719 29.080 25.417 1.00 56.91 351 GLU A N 1
ATOM 2936 C CA . GLU A 1 351 ? -17.352 28.454 26.701 1.00 56.91 351 GLU A CA 1
ATOM 2937 C C . GLU A 1 351 ? -18.553 28.410 27.661 1.00 56.91 351 GLU A C 1
ATOM 2939 O O . GLU A 1 351 ? -18.713 27.431 28.395 1.00 56.91 351 GLU A O 1
ATOM 2944 N N . CYS A 1 352 ? -19.451 29.402 27.577 1.00 57.62 352 CYS A N 1
ATOM 2945 C CA . CYS A 1 352 ? -20.718 29.422 28.313 1.00 57.62 352 CYS A CA 1
ATOM 2946 C C . CYS A 1 352 ? -21.606 28.215 27.991 1.00 57.62 352 CYS A C 1
ATOM 2948 O O . CYS A 1 352 ? -22.095 27.569 28.914 1.00 57.62 352 CYS A O 1
ATOM 2950 N N . ASP A 1 353 ? -21.752 27.838 26.718 1.00 69.44 353 ASP A N 1
ATOM 2951 C CA . ASP A 1 353 ? -22.638 26.734 26.319 1.00 69.44 353 ASP A CA 1
ATOM 2952 C C . ASP A 1 353 ? -22.230 25.377 26.915 1.00 69.44 353 ASP A C 1
ATOM 2954 O O . ASP A 1 353 ? -23.074 24.571 27.324 1.00 69.44 353 ASP A O 1
ATOM 2958 N N . ASN A 1 354 ? -20.925 25.106 26.991 1.00 72.62 354 ASN A N 1
ATOM 2959 C CA . ASN A 1 354 ? -20.413 23.856 27.555 1.00 72.62 354 ASN A CA 1
ATOM 2960 C C . ASN A 1 354 ? -20.553 23.818 29.080 1.00 72.62 354 ASN A C 1
ATOM 2962 O O . ASN A 1 354 ? -20.911 22.775 29.638 1.00 72.62 354 ASN A O 1
ATOM 2966 N N . LEU A 1 355 ? -20.318 24.949 29.752 1.00 69.56 355 LEU A N 1
ATOM 2967 C CA . LEU A 1 355 ? -20.544 25.077 31.191 1.00 69.56 355 LEU A CA 1
ATOM 2968 C C . LEU A 1 355 ? -22.033 24.959 31.525 1.00 69.56 355 LEU A C 1
ATOM 2970 O O . LEU A 1 355 ? -22.391 24.235 32.449 1.00 69.56 355 LEU A O 1
ATOM 2974 N N . GLN A 1 356 ? -22.907 25.544 30.713 1.00 73.75 356 GLN A N 1
ATOM 2975 C CA . GLN A 1 356 ? -24.353 25.500 30.903 1.00 73.75 356 GLN A CA 1
ATOM 2976 C C . GLN A 1 356 ? -24.927 24.089 30.712 1.00 73.75 356 GLN A C 1
ATOM 2978 O O . GLN A 1 356 ? -25.724 23.627 31.528 1.00 73.75 356 GLN A O 1
ATOM 2983 N N . LYS A 1 357 ? -24.446 23.332 29.714 1.00 80.12 357 LYS A N 1
ATOM 2984 C CA . LYS A 1 357 ? -24.786 21.902 29.558 1.00 80.12 357 LYS A CA 1
ATOM 2985 C C . LYS A 1 357 ? -24.296 21.036 30.720 1.00 80.12 357 LYS A C 1
ATOM 2987 O O . LYS A 1 357 ? -24.869 19.975 30.976 1.00 80.12 357 LYS A O 1
ATOM 2992 N N . ARG A 1 358 ? -23.210 21.430 31.389 1.00 79.12 358 ARG A N 1
ATOM 2993 C CA . ARG A 1 358 ? -22.675 20.706 32.548 1.00 79.12 358 ARG A CA 1
ATOM 2994 C C . ARG A 1 358 ? -23.411 21.064 33.837 1.00 79.12 358 ARG A C 1
ATOM 2996 O O . ARG A 1 358 ? -23.681 20.161 34.618 1.00 79.12 358 ARG A O 1
ATOM 3003 N N . ILE A 1 359 ? -23.793 22.328 34.009 1.00 76.88 359 ILE A N 1
ATOM 3004 C CA . ILE A 1 359 ? -24.652 22.789 35.107 1.00 76.88 359 ILE A CA 1
ATOM 3005 C C . ILE A 1 359 ? -26.002 22.069 35.046 1.00 76.88 359 ILE A C 1
ATOM 3007 O O . ILE A 1 359 ? -26.394 21.459 36.032 1.00 76.88 359 ILE A O 1
ATOM 3011 N N . LYS A 1 360 ? -26.634 22.007 33.868 1.00 85.19 360 LYS A N 1
ATOM 3012 C CA . LYS A 1 360 ? -27.943 21.359 33.710 1.00 85.19 360 LYS A CA 1
ATOM 3013 C C . LYS A 1 360 ? -27.945 19.873 34.101 1.00 85.19 360 LYS A C 1
ATOM 3015 O O . LYS A 1 360 ? -28.857 19.418 34.777 1.00 85.19 360 LYS A O 1
ATOM 3020 N N . ARG A 1 361 ? -26.896 19.124 33.736 1.00 82.50 361 ARG A N 1
ATOM 3021 C CA . ARG A 1 361 ? -26.748 17.717 34.157 1.00 82.50 361 ARG A CA 1
ATOM 3022 C C . ARG A 1 361 ? -26.580 17.575 35.671 1.00 82.50 361 ARG A C 1
ATOM 3024 O O . ARG A 1 361 ? -27.194 16.708 36.273 1.00 82.50 361 ARG A O 1
ATOM 3031 N N . LEU A 1 362 ? -25.787 18.451 36.288 1.00 75.31 362 LEU A N 1
ATOM 3032 C CA . LEU A 1 362 ? -25.597 18.436 37.741 1.00 75.31 362 LEU A CA 1
ATOM 3033 C C . LEU A 1 362 ? -26.877 18.817 38.501 1.00 75.31 362 LEU A C 1
ATOM 3035 O O . LEU A 1 362 ? -27.098 18.311 39.596 1.00 75.31 362 LEU A O 1
ATOM 3039 N N . GLU A 1 363 ? -27.724 19.679 37.938 1.00 79.38 363 GLU A N 1
ATOM 3040 C CA . GLU A 1 363 ? -29.031 20.026 38.512 1.00 79.38 363 GLU A CA 1
ATOM 3041 C C . GLU A 1 363 ? -30.011 18.843 38.483 1.00 79.38 363 GLU A C 1
ATOM 3043 O O . GLU A 1 363 ? -30.708 18.604 39.471 1.00 79.38 363 GLU A O 1
ATOM 3048 N N . GLU A 1 364 ? -30.037 18.078 37.387 1.00 81.88 364 GLU A N 1
ATOM 3049 C CA . GLU A 1 364 ? -30.869 16.874 37.246 1.00 81.88 364 GLU A CA 1
ATOM 3050 C C . GLU A 1 364 ? -30.480 15.797 38.279 1.00 81.88 364 GLU A C 1
ATOM 3052 O O . GLU A 1 364 ? -31.346 15.292 39.003 1.00 81.88 364 GLU A O 1
ATOM 3057 N N . ASP A 1 365 ? -29.180 15.531 38.436 1.00 74.25 365 ASP A N 1
ATOM 3058 C CA . ASP A 1 365 ? -28.654 14.582 39.429 1.00 74.25 365 ASP A CA 1
ATOM 3059 C C . ASP A 1 365 ? -28.973 15.020 40.875 1.00 74.25 365 ASP A C 1
ATOM 3061 O O . ASP A 1 365 ? -29.334 14.209 41.738 1.00 74.25 365 ASP A O 1
ATOM 3065 N N . LEU A 1 366 ? -28.884 16.326 41.155 1.00 76.62 366 LEU A N 1
ATOM 3066 C CA . LEU A 1 366 ? -29.199 16.896 42.468 1.00 76.62 366 LEU A CA 1
ATOM 3067 C C . LEU A 1 366 ? -30.689 16.715 42.793 1.00 76.62 366 LEU A C 1
ATOM 3069 O O . LEU A 1 366 ? -31.039 16.311 43.906 1.00 76.62 366 LEU A O 1
ATOM 3073 N N . GLN A 1 367 ? -31.567 16.921 41.811 1.00 82.44 367 GLN A N 1
ATOM 3074 C CA . GLN A 1 367 ? -33.006 16.736 41.974 1.00 82.44 367 GLN A CA 1
ATOM 3075 C C . GLN A 1 367 ? -33.383 15.267 42.235 1.00 82.44 367 GLN A C 1
ATOM 3077 O O . GLN A 1 367 ? -34.299 14.989 43.018 1.00 82.44 367 GLN A O 1
ATOM 3082 N N . GLU A 1 368 ? -32.692 14.310 41.609 1.00 82.62 368 GLU A N 1
ATOM 3083 C CA . GLU A 1 368 ? -32.892 12.882 41.874 1.00 82.62 368 GLU A CA 1
ATOM 3084 C C . GLU A 1 368 ? -32.469 12.506 43.301 1.00 82.62 368 GLU A C 1
ATOM 3086 O O . GLU A 1 368 ? -33.214 11.832 44.024 1.00 82.62 368 GLU A O 1
ATOM 3091 N N . ASN A 1 369 ? -31.315 12.997 43.750 1.00 76.38 369 ASN A N 1
ATOM 3092 C CA . ASN A 1 369 ? -30.825 12.747 45.103 1.00 76.38 369 ASN A CA 1
ATOM 3093 C C . ASN A 1 369 ? -31.719 13.388 46.178 1.00 76.38 369 ASN A C 1
ATOM 3095 O O . ASN A 1 369 ? -31.989 12.764 47.205 1.00 76.38 369 ASN A O 1
ATOM 3099 N N . GLU A 1 370 ? -32.296 14.565 45.922 1.00 80.00 370 GLU A N 1
ATOM 3100 C CA . GLU A 1 370 ? -33.302 15.169 46.808 1.00 80.00 370 GLU A CA 1
ATOM 3101 C C . GLU A 1 370 ? -34.608 14.359 46.887 1.00 80.00 370 GLU A C 1
ATOM 3103 O O . GLU A 1 370 ? -35.293 14.372 47.916 1.00 80.00 370 GLU A O 1
ATOM 3108 N N . LYS A 1 371 ? -34.989 13.636 45.825 1.00 82.62 371 LYS A N 1
ATOM 3109 C CA . LYS A 1 371 ? -36.128 12.701 45.874 1.00 82.62 371 LYS A CA 1
ATOM 3110 C C . LYS A 1 371 ? -35.797 11.466 46.714 1.00 82.62 371 LYS A C 1
ATOM 3112 O O . LYS A 1 371 ? -36.651 11.019 47.478 1.00 82.62 371 LYS A O 1
ATOM 3117 N N . LYS A 1 372 ? -34.577 10.928 46.604 1.00 78.56 372 LYS A N 1
ATOM 3118 C CA . LYS A 1 372 ? -34.110 9.796 47.430 1.00 78.56 372 LYS A CA 1
ATOM 3119 C C . LYS A 1 372 ? -34.062 10.171 48.913 1.00 78.56 372 LYS A C 1
ATOM 3121 O O . LYS A 1 372 ? -34.567 9.417 49.738 1.00 78.56 372 LYS A O 1
ATOM 3126 N N . LEU A 1 373 ? -33.565 11.366 49.239 1.00 75.94 373 LEU A N 1
ATOM 3127 C CA . LEU A 1 373 ? -33.517 11.868 50.614 1.00 75.94 373 LEU A CA 1
ATOM 3128 C C . LEU A 1 373 ? -34.917 12.036 51.227 1.00 75.94 373 LEU A C 1
ATOM 3130 O O . LEU A 1 373 ? -35.135 11.659 52.373 1.00 75.94 373 LEU A O 1
ATOM 3134 N N . ARG A 1 374 ? -35.894 12.528 50.451 1.00 78.44 374 ARG A N 1
ATOM 3135 C CA . ARG A 1 374 ? -37.293 12.622 50.907 1.00 78.44 374 ARG A CA 1
ATOM 3136 C C . ARG A 1 374 ? -37.875 11.265 51.304 1.00 78.44 374 ARG A C 1
ATOM 3138 O O . ARG A 1 374 ? -38.456 11.160 52.376 1.00 78.44 374 ARG A O 1
ATOM 3145 N N . LYS A 1 375 ? -37.642 10.223 50.501 1.00 80.38 375 LYS A N 1
ATOM 3146 C CA . LYS A 1 375 ? -38.093 8.858 50.824 1.00 80.38 375 LYS A CA 1
ATOM 3147 C C . LYS A 1 375 ? -37.471 8.323 52.118 1.00 80.38 375 LYS A C 1
ATOM 3149 O O . LYS A 1 375 ? -38.139 7.612 52.857 1.00 80.38 375 LYS A O 1
ATOM 3154 N N . ILE A 1 376 ? -36.212 8.665 52.395 1.00 73.81 376 ILE A N 1
ATOM 3155 C CA . ILE A 1 376 ? -35.533 8.276 53.641 1.00 73.81 376 ILE A CA 1
ATOM 3156 C C . ILE A 1 376 ? -36.170 8.982 54.847 1.00 73.81 376 ILE A C 1
ATOM 3158 O O . ILE A 1 376 ? -36.446 8.328 55.847 1.00 73.81 376 ILE A O 1
ATOM 3162 N N . ASN A 1 377 ? -36.484 10.275 54.738 1.00 76.62 377 ASN A N 1
ATOM 3163 C CA . ASN A 1 377 ? -37.154 11.010 55.817 1.00 76.62 377 ASN A CA 1
ATOM 3164 C C . ASN A 1 377 ? -38.562 10.469 56.119 1.00 76.62 377 ASN A C 1
ATOM 3166 O O . ASN A 1 377 ? -38.984 10.453 57.273 1.00 76.62 377 ASN A O 1
ATOM 3170 N N . ASP A 1 378 ? -39.293 10.015 55.098 1.00 80.31 378 ASP A N 1
ATOM 3171 C CA . ASP A 1 378 ? -40.608 9.395 55.293 1.00 80.31 378 ASP A CA 1
ATOM 3172 C C . ASP A 1 378 ? -40.494 8.058 56.051 1.00 80.31 378 ASP A C 1
ATOM 3174 O O . ASP A 1 378 ? -41.325 7.758 56.908 1.00 80.31 378 ASP A O 1
ATOM 3178 N N . LEU A 1 379 ? -39.430 7.282 55.808 1.00 75.31 379 LEU A N 1
ATOM 3179 C CA . LEU A 1 379 ? -39.138 6.056 56.564 1.00 75.31 379 LEU A CA 1
ATOM 3180 C C . LEU A 1 379 ? -38.726 6.343 58.017 1.00 75.31 379 LEU A C 1
ATOM 3182 O O . LEU A 1 379 ? -39.098 5.589 58.917 1.00 75.31 379 LEU A O 1
ATOM 3186 N N . GLU A 1 380 ? -38.000 7.434 58.270 1.00 75.19 380 GLU A N 1
ATOM 3187 C CA . GLU A 1 380 ? -37.664 7.862 59.636 1.00 75.19 380 GLU A CA 1
ATOM 3188 C C . GLU A 1 380 ? -38.919 8.236 60.429 1.00 75.19 380 GLU A C 1
ATOM 3190 O O . GLU A 1 380 ? -39.078 7.759 61.550 1.00 75.19 380 GLU A O 1
ATOM 3195 N N . LYS A 1 381 ? -39.876 8.953 59.824 1.00 82.38 381 LYS A N 1
ATOM 3196 C CA . LYS A 1 381 ? -41.174 9.239 60.463 1.00 82.38 381 LYS A CA 1
ATOM 3197 C C . LYS A 1 381 ? -41.946 7.975 60.832 1.00 82.38 381 LYS A C 1
ATOM 3199 O O . LYS A 1 381 ? -42.459 7.878 61.940 1.00 82.38 381 LYS A O 1
ATOM 3204 N N . ILE A 1 382 ? -41.989 6.985 59.938 1.00 78.88 382 ILE A N 1
ATOM 3205 C CA . ILE A 1 382 ? -42.635 5.691 60.224 1.00 78.88 382 ILE A CA 1
ATOM 3206 C C . ILE A 1 382 ? -41.941 4.985 61.401 1.00 78.88 382 ILE A C 1
ATOM 3208 O O . ILE A 1 382 ? -42.590 4.331 62.219 1.00 78.88 382 ILE A O 1
ATOM 3212 N N . THR A 1 383 ? -40.621 5.130 61.515 1.00 78.06 383 THR A N 1
ATOM 3213 C CA . THR A 1 383 ? -39.839 4.547 62.612 1.00 78.06 383 THR A CA 1
ATOM 3214 C C . THR A 1 383 ? -40.116 5.264 63.938 1.00 78.06 383 THR A C 1
ATOM 3216 O O . THR A 1 383 ? -40.326 4.603 64.951 1.00 78.06 383 THR A O 1
ATOM 3219 N N . GLU A 1 384 ? -40.217 6.595 63.932 1.00 79.94 384 GLU A N 1
ATOM 3220 C CA . GLU A 1 384 ? -40.612 7.388 65.104 1.00 79.94 384 GLU A CA 1
ATOM 3221 C C . GLU A 1 384 ? -42.043 7.063 65.563 1.00 79.94 384 GLU A C 1
ATOM 3223 O O . GLU A 1 384 ? -42.293 6.905 66.758 1.00 79.94 384 GLU A O 1
ATOM 3228 N N . GLU A 1 385 ? -42.985 6.900 64.630 1.00 82.88 385 GLU A N 1
ATOM 3229 C CA . GLU A 1 385 ? -44.361 6.487 64.929 1.00 82.88 385 GLU A CA 1
ATOM 3230 C C . GLU A 1 385 ? -44.414 5.084 65.552 1.00 82.88 385 GLU A C 1
ATOM 3232 O O . GLU A 1 385 ? -45.139 4.858 66.529 1.00 82.88 385 GLU A O 1
ATOM 3237 N N . ARG A 1 386 ? -43.607 4.146 65.035 1.00 83.69 386 ARG A N 1
ATOM 3238 C CA . ARG A 1 386 ? -43.435 2.810 65.624 1.00 83.69 386 ARG A CA 1
ATOM 3239 C C . ARG A 1 386 ? -42.901 2.901 67.052 1.00 83.69 386 ARG A C 1
ATOM 3241 O O . ARG A 1 386 ? -43.422 2.222 67.934 1.00 83.69 386 ARG A O 1
ATOM 3248 N N . ASP A 1 387 ? -41.890 3.727 67.291 1.00 80.88 387 ASP A N 1
ATOM 3249 C CA . ASP A 1 387 ? -41.253 3.841 68.606 1.00 80.88 387 ASP A CA 1
ATOM 3250 C C . ASP A 1 387 ? -42.190 4.482 69.636 1.00 80.88 387 ASP A C 1
ATOM 3252 O O . ASP A 1 387 ? -42.304 3.992 70.761 1.00 80.88 387 ASP A O 1
ATOM 3256 N N . GLN A 1 388 ? -42.983 5.476 69.229 1.00 85.25 388 GLN A N 1
ATOM 3257 C CA . GLN A 1 388 ? -44.050 6.032 70.065 1.00 85.25 388 GLN A CA 1
ATOM 3258 C C . GLN A 1 388 ? -45.139 5.001 70.398 1.00 85.25 388 GLN A C 1
ATOM 3260 O O . GLN A 1 388 ? -45.692 5.009 71.503 1.00 85.25 388 GLN A O 1
ATOM 3265 N N . LEU A 1 389 ? -45.480 4.111 69.461 1.00 84.75 389 LEU A N 1
ATOM 3266 C CA . LEU A 1 389 ? -46.424 3.019 69.711 1.00 84.75 389 LEU A CA 1
ATOM 3267 C C . LEU A 1 389 ? -45.849 1.978 70.675 1.00 84.75 389 LEU A C 1
ATOM 3269 O O . LEU A 1 389 ? -46.556 1.544 71.587 1.00 84.75 389 LEU A O 1
ATOM 3273 N N . LEU A 1 390 ? -44.574 1.619 70.519 1.00 79.69 390 LEU A N 1
ATOM 3274 C CA . LEU A 1 390 ? -43.872 0.724 71.439 1.00 79.69 390 LEU A CA 1
ATOM 3275 C C . LEU A 1 390 ? -43.818 1.306 72.853 1.00 79.69 390 LEU A C 1
ATOM 3277 O O . LEU A 1 390 ? -44.069 0.588 73.820 1.00 79.69 390 LEU A O 1
ATOM 3281 N N . GLU A 1 391 ? -43.579 2.608 72.993 1.00 84.94 391 GLU A N 1
ATOM 3282 C CA . GLU A 1 391 ? -43.572 3.269 74.296 1.00 84.94 391 GLU A CA 1
ATOM 3283 C C . GLU A 1 391 ? -44.966 3.298 74.945 1.00 84.94 391 GLU A C 1
ATOM 3285 O O . GLU A 1 391 ? -45.103 3.036 76.144 1.00 84.94 391 GLU A O 1
ATOM 3290 N N . LYS A 1 392 ? -46.033 3.514 74.162 1.00 86.62 392 LYS A N 1
ATOM 3291 C CA . LYS A 1 392 ? -47.422 3.398 74.647 1.00 86.62 392 LYS A CA 1
ATOM 3292 C C . LYS A 1 392 ? -47.755 1.980 75.121 1.00 86.62 392 LYS A C 1
ATOM 3294 O O . LYS A 1 392 ? -48.347 1.833 76.191 1.00 86.62 392 LYS A O 1
ATOM 3299 N N . LEU A 1 393 ? -47.358 0.957 74.363 1.00 83.00 393 LEU A N 1
ATOM 3300 C CA . LEU A 1 393 ? -47.539 -0.452 74.729 1.00 83.00 393 LEU A CA 1
ATOM 3301 C C . LEU A 1 393 ? -46.761 -0.811 76.000 1.00 83.00 393 LEU A C 1
ATOM 3303 O O . LEU A 1 393 ? -47.311 -1.439 76.901 1.00 83.00 393 LEU A O 1
ATOM 3307 N N . ASN A 1 394 ? -45.517 -0.347 76.121 1.00 81.00 394 ASN A N 1
ATOM 3308 C CA . ASN A 1 394 ? -44.691 -0.568 77.306 1.00 81.00 394 ASN A CA 1
ATOM 3309 C C . ASN A 1 394 ? -45.291 0.105 78.555 1.00 81.00 394 ASN A C 1
ATOM 3311 O O . ASN A 1 394 ? -45.343 -0.482 79.635 1.00 81.00 394 ASN A O 1
ATOM 3315 N N . ASN A 1 395 ? -45.822 1.320 78.409 1.00 85.06 395 ASN A N 1
ATOM 3316 C CA . ASN A 1 395 ? -46.512 2.014 79.495 1.00 85.06 395 ASN A CA 1
ATOM 3317 C C . ASN A 1 395 ? -47.826 1.322 79.896 1.00 85.06 395 ASN A C 1
ATOM 3319 O O . ASN A 1 395 ? -48.158 1.288 81.081 1.00 85.06 395 ASN A O 1
ATOM 3323 N N . GLN A 1 396 ? -48.563 0.733 78.948 1.00 81.69 396 GLN A N 1
ATOM 3324 C CA . GLN A 1 396 ? -49.710 -0.124 79.266 1.00 81.69 396 GLN A CA 1
ATOM 3325 C C . GLN A 1 396 ? -49.285 -1.392 80.014 1.00 81.69 396 GLN A C 1
ATOM 3327 O O . GLN A 1 396 ? -49.899 -1.717 81.029 1.00 81.69 396 GLN A O 1
ATOM 3332 N N . ALA A 1 397 ? -48.220 -2.067 79.575 1.00 74.81 397 ALA A N 1
ATOM 3333 C CA . ALA A 1 397 ? -47.697 -3.258 80.244 1.00 74.81 397 ALA A CA 1
ATOM 3334 C C . ALA A 1 397 ? -47.295 -2.968 81.702 1.00 74.81 397 ALA A C 1
ATOM 3336 O O . ALA A 1 397 ? -47.683 -3.711 82.602 1.00 74.81 397 ALA A O 1
ATOM 3337 N N . LYS A 1 398 ? -46.635 -1.830 81.960 1.00 80.06 398 LYS A N 1
ATOM 3338 C CA . LYS A 1 398 ? -46.298 -1.380 83.325 1.00 80.06 398 LYS A CA 1
ATOM 3339 C C . LYS A 1 398 ? -47.530 -1.161 84.206 1.00 80.06 398 LYS A C 1
ATOM 3341 O O . LYS A 1 398 ? -47.532 -1.567 85.365 1.00 80.06 398 LYS A O 1
ATOM 3346 N N . ARG A 1 399 ? -48.600 -0.570 83.661 1.00 76.88 399 ARG A N 1
ATOM 3347 C CA . ARG A 1 399 ? -49.868 -0.384 84.395 1.00 76.88 399 ARG A CA 1
ATOM 3348 C C . ARG A 1 399 ? -50.538 -1.716 84.737 1.00 76.88 399 ARG A C 1
ATOM 3350 O O . ARG A 1 399 ? -51.093 -1.856 85.825 1.00 76.88 399 ARG A O 1
ATOM 3357 N N . PHE A 1 400 ? -50.471 -2.701 83.840 1.00 73.12 400 PHE A N 1
ATOM 3358 C CA . PHE A 1 400 ? -50.942 -4.058 84.130 1.00 73.12 400 PHE A CA 1
ATOM 3359 C C . PHE A 1 400 ? -50.097 -4.738 85.215 1.00 73.12 400 PHE A C 1
ATOM 3361 O O . PHE A 1 400 ? -50.653 -5.369 86.113 1.00 73.12 400 PHE A O 1
ATOM 3368 N N . GLU A 1 401 ? -48.776 -4.560 85.195 1.00 76.75 401 GLU A N 1
ATOM 3369 C CA . GLU A 1 401 ? -47.881 -5.050 86.249 1.00 76.75 401 GLU A CA 1
ATOM 3370 C C . GLU A 1 401 ? -48.185 -4.438 87.626 1.00 76.75 401 GLU A C 1
ATOM 3372 O O . GLU A 1 401 ? -48.203 -5.155 88.628 1.00 76.75 401 GLU A O 1
ATOM 3377 N N . GLU A 1 402 ? -48.456 -3.132 87.697 1.00 76.19 402 GLU A N 1
ATOM 3378 C CA . GLU A 1 402 ? -48.870 -2.462 88.939 1.00 76.19 402 GLU A CA 1
ATOM 3379 C C . GLU A 1 402 ? -50.230 -2.955 89.437 1.00 76.19 402 GLU A C 1
ATOM 3381 O O . GLU A 1 402 ? -50.394 -3.202 90.631 1.00 76.19 402 GLU A O 1
ATOM 3386 N N . CYS A 1 403 ? -51.189 -3.184 88.535 1.00 72.94 403 CYS A N 1
ATOM 3387 C CA . CYS A 1 403 ? -52.485 -3.758 88.892 1.00 72.94 403 CYS A CA 1
ATOM 3388 C C . CYS A 1 403 ? -52.333 -5.163 89.504 1.00 72.94 403 CYS A C 1
ATOM 3390 O O . CYS A 1 403 ? -52.914 -5.451 90.551 1.00 72.94 403 CYS A O 1
ATOM 3392 N N . LEU A 1 404 ? -51.470 -6.005 88.925 1.00 71.19 404 LEU A N 1
ATOM 3393 C CA . LEU A 1 404 ? -51.166 -7.336 89.459 1.00 71.19 404 LEU A CA 1
ATOM 3394 C C . LEU A 1 404 ? -50.421 -7.282 90.804 1.00 71.19 404 LEU A C 1
ATOM 3396 O O . LEU A 1 404 ? -50.651 -8.135 91.665 1.00 71.19 404 LEU A O 1
ATOM 3400 N N . LYS A 1 405 ? -49.554 -6.285 91.025 1.00 72.62 405 LYS A N 1
ATOM 3401 C CA . LYS A 1 405 ? -48.886 -6.068 92.322 1.00 72.62 405 LYS A CA 1
ATOM 3402 C C . LYS A 1 405 ? -49.869 -5.621 93.406 1.00 72.62 405 LYS A C 1
ATOM 3404 O O . LYS A 1 405 ? -49.842 -6.188 94.498 1.00 72.62 405 LYS A O 1
ATOM 3409 N N . ASN A 1 406 ? -50.775 -4.699 93.089 1.00 72.19 406 ASN A N 1
ATOM 3410 C CA . ASN A 1 406 ? -51.810 -4.231 94.015 1.00 72.19 406 ASN A CA 1
ATOM 3411 C C . ASN A 1 406 ? -52.813 -5.345 94.347 1.00 72.19 406 ASN A C 1
ATOM 3413 O O . ASN A 1 406 ? -53.217 -5.491 95.497 1.00 72.19 406 ASN A O 1
ATOM 3417 N N . GLN A 1 407 ? -53.161 -6.189 93.370 1.00 59.50 407 GLN A N 1
ATOM 3418 C CA . GLN A 1 407 ? -54.003 -7.363 93.599 1.00 59.50 407 GLN A CA 1
ATOM 3419 C C . GLN A 1 407 ? -53.310 -8.384 94.510 1.00 59.50 407 GLN A C 1
ATOM 3421 O O . GLN A 1 407 ? -53.949 -8.913 95.416 1.00 59.50 407 GLN A O 1
ATOM 3426 N N . ARG A 1 408 ? -51.998 -8.612 94.332 1.00 59.28 408 ARG A N 1
ATOM 3427 C CA . ARG A 1 408 ? -51.200 -9.472 95.222 1.00 59.28 408 ARG A CA 1
ATOM 3428 C C . ARG A 1 408 ? -51.102 -8.917 96.648 1.00 59.28 408 ARG A C 1
ATOM 3430 O O . ARG A 1 408 ? -51.171 -9.708 97.585 1.00 59.28 408 ARG A O 1
ATOM 3437 N N . GLN A 1 409 ? -51.008 -7.595 96.819 1.00 56.88 409 GLN A N 1
ATOM 3438 C CA . GLN A 1 409 ? -51.047 -6.933 98.133 1.00 56.88 409 GLN A CA 1
ATOM 3439 C C . GLN A 1 409 ? -52.429 -7.030 98.800 1.00 56.88 409 GLN A C 1
ATOM 3441 O O . GLN A 1 409 ? -52.507 -7.413 99.962 1.00 56.88 409 GLN A O 1
ATOM 3446 N N . LEU A 1 410 ? -53.522 -6.831 98.056 1.00 51.50 410 LEU A N 1
ATOM 3447 C CA . LEU A 1 410 ? -54.895 -7.024 98.551 1.00 51.50 410 LEU A CA 1
ATOM 3448 C C . LEU A 1 410 ? -55.180 -8.476 98.968 1.00 51.50 410 LEU A C 1
ATOM 3450 O O . LEU A 1 410 ? -55.828 -8.718 99.985 1.00 51.50 410 LEU A O 1
ATOM 3454 N N . SER A 1 411 ? -54.655 -9.461 98.233 1.00 51.03 411 SER A N 1
ATOM 3455 C CA . SER A 1 411 ? -54.742 -10.873 98.635 1.00 51.03 411 SER A CA 1
ATOM 3456 C C . SER A 1 411 ? -53.815 -11.242 99.804 1.00 51.03 411 SER A C 1
ATOM 3458 O O . SER A 1 411 ? -54.034 -12.267 100.447 1.00 51.03 411 SER A O 1
ATOM 3460 N N . ALA A 1 412 ? -52.804 -10.425 100.114 1.00 49.03 412 ALA A N 1
ATOM 3461 C CA . ALA A 1 412 ? -51.963 -10.602 101.297 1.00 49.03 412 ALA A CA 1
ATOM 3462 C C . ALA A 1 412 ? -52.595 -9.976 102.557 1.00 49.03 412 ALA A C 1
ATOM 3464 O O . ALA A 1 412 ? -52.462 -10.538 103.641 1.00 49.03 412 ALA A O 1
ATOM 3465 N N . GLU A 1 413 ? -53.337 -8.872 102.421 1.00 46.62 413 GLU A N 1
ATOM 3466 C CA . GLU A 1 413 ? -53.995 -8.178 103.542 1.00 46.62 413 GLU A CA 1
ATOM 3467 C C . GLU A 1 413 ? -55.302 -8.845 104.011 1.00 46.62 413 GLU A C 1
ATOM 3469 O O . GLU A 1 413 ? -55.667 -8.730 105.178 1.00 46.62 413 GLU A O 1
ATOM 3474 N N . LEU A 1 414 ? -55.978 -9.623 103.157 1.00 46.72 414 LEU A N 1
ATOM 3475 C CA . LEU A 1 414 ? -57.210 -10.349 103.519 1.00 46.72 414 LEU A CA 1
ATOM 3476 C C . LEU A 1 414 ? -56.985 -11.655 104.310 1.00 46.72 414 LEU A C 1
ATOM 3478 O O . LEU A 1 414 ? -57.954 -12.318 104.673 1.00 46.72 414 LEU A O 1
ATOM 3482 N N . ASN A 1 415 ? -55.735 -12.026 104.609 1.00 41.28 415 ASN A N 1
ATOM 3483 C CA . ASN A 1 415 ? -55.399 -13.291 105.279 1.00 41.28 415 ASN A CA 1
ATOM 3484 C C . ASN A 1 415 ? -55.054 -13.168 106.778 1.00 41.28 415 ASN A C 1
ATOM 3486 O O . ASN A 1 415 ? -54.581 -14.138 107.370 1.00 41.28 415 ASN A O 1
ATOM 3490 N N . LEU A 1 416 ? -55.314 -12.024 107.426 1.00 36.53 416 LEU A N 1
ATOM 3491 C CA . LEU A 1 416 ? -55.077 -11.848 108.868 1.00 36.53 416 LEU A CA 1
ATOM 3492 C C . LEU A 1 416 ? -56.142 -10.964 109.552 1.00 36.53 416 LEU A C 1
ATOM 3494 O O . LEU A 1 416 ? -55.938 -9.762 109.672 1.00 36.53 416 LEU A O 1
ATOM 3498 N N . SER A 1 417 ? -57.234 -11.553 110.073 1.00 29.17 417 SER A N 1
ATOM 3499 C CA . SER A 1 417 ? -57.896 -11.090 111.320 1.00 29.17 417 SER A CA 1
ATOM 3500 C C . SER A 1 417 ? -58.976 -12.077 111.847 1.00 29.17 417 SER A C 1
ATOM 3502 O O . SER A 1 417 ? -59.630 -12.720 111.024 1.00 29.17 417 SER A O 1
ATOM 3504 N N . PRO A 1 418 ? -59.188 -12.239 113.180 1.00 38.53 418 PRO A N 1
ATOM 3505 C CA . PRO A 1 418 ? -59.964 -13.327 113.802 1.00 38.53 418 PRO A CA 1
ATOM 3506 C C . PRO A 1 418 ? -61.420 -12.982 114.224 1.00 38.53 418 PRO A C 1
ATOM 3508 O O . PRO A 1 418 ? -61.785 -11.826 114.394 1.00 38.53 418 PRO A O 1
ATOM 3511 N N . ARG A 1 419 ? -62.213 -14.054 114.429 1.00 39.19 419 ARG A N 1
ATOM 3512 C CA . ARG A 1 419 ? -63.610 -14.195 114.940 1.00 39.19 419 ARG A CA 1
ATOM 3513 C C . ARG A 1 419 ? -64.113 -13.191 116.003 1.00 39.19 419 ARG A C 1
ATOM 3515 O O . ARG A 1 419 ? -63.353 -12.909 116.915 1.00 39.19 419 ARG A O 1
ATOM 3522 N N . THR A 1 420 ? -65.440 -12.927 115.999 1.00 30.73 420 THR A N 1
ATOM 3523 C CA . THR A 1 420 ? -66.476 -13.159 117.073 1.00 30.73 420 THR A CA 1
ATOM 3524 C C . THR A 1 420 ? -67.859 -12.656 116.577 1.00 30.73 420 THR A C 1
ATOM 3526 O O . THR A 1 420 ? -67.894 -11.607 115.950 1.00 30.73 420 THR A O 1
ATOM 3529 N N . LEU A 1 421 ? -68.942 -13.454 116.522 1.00 36.72 421 LEU A N 1
ATOM 3530 C CA . LEU A 1 421 ? -69.969 -13.842 117.529 1.00 36.72 421 LEU A CA 1
ATOM 3531 C C . LEU A 1 421 ? -71.001 -12.733 117.882 1.00 36.72 421 LEU A C 1
ATOM 3533 O O . LEU A 1 421 ? -70.603 -11.761 118.505 1.00 36.72 421 LEU A O 1
ATOM 3537 N N . GLU A 1 422 ? -72.279 -12.996 117.517 1.00 35.47 422 GLU A N 1
ATOM 3538 C CA . GLU A 1 422 ? -73.585 -12.449 118.004 1.00 35.47 422 GLU A CA 1
ATOM 3539 C C . GLU A 1 422 ? -73.747 -10.909 117.948 1.00 35.47 422 GLU A C 1
ATOM 3541 O O . GLU A 1 422 ? -72.999 -10.184 118.577 1.00 35.47 422 GLU A O 1
ATOM 3546 N N . GLU A 1 423 ? -74.635 -10.273 117.175 1.00 38.19 423 GLU A N 1
ATOM 3547 C CA . GLU A 1 423 ? -76.087 -10.397 116.942 1.00 38.19 423 GLU A CA 1
ATOM 3548 C C . GLU A 1 423 ? -76.432 -9.750 115.562 1.00 38.19 423 GLU A C 1
ATOM 3550 O O . GLU A 1 423 ? -75.544 -9.227 114.902 1.00 38.19 423 GLU A O 1
ATOM 3555 N N . GLU A 1 424 ? -77.705 -9.740 115.131 1.00 36.12 424 GLU A N 1
ATOM 3556 C CA . GLU A 1 424 ? -78.258 -9.082 113.907 1.00 36.12 424 GLU A CA 1
ATOM 3557 C C . GLU A 1 424 ? -78.402 -9.919 112.615 1.00 36.12 424 GLU A C 1
ATOM 3559 O O . GLU A 1 424 ? -78.024 -9.528 111.510 1.00 36.12 424 GLU A O 1
ATOM 3564 N N . THR A 1 425 ? -79.094 -11.055 112.701 1.00 48.28 425 THR A N 1
ATOM 3565 C CA . THR A 1 425 ? -79.441 -11.912 111.548 1.00 48.28 425 THR A CA 1
ATOM 3566 C C . THR A 1 425 ? -80.461 -11.348 110.540 1.00 48.28 425 THR A C 1
ATOM 3568 O O . THR A 1 425 ? -80.667 -11.985 109.502 1.00 48.28 425 THR A O 1
ATOM 3571 N N . ASP A 1 426 ? -81.061 -10.173 110.772 1.00 47.38 426 ASP A N 1
ATOM 3572 C CA . ASP A 1 426 ? -82.121 -9.630 109.896 1.00 47.38 426 ASP A CA 1
ATOM 3573 C C . ASP A 1 426 ? -81.780 -8.300 109.188 1.00 47.38 426 ASP A C 1
ATOM 3575 O O . ASP A 1 426 ? -82.362 -8.008 108.144 1.00 47.38 426 ASP A O 1
ATOM 3579 N N . LEU A 1 427 ? -80.762 -7.549 109.633 1.00 46.00 427 LEU A N 1
ATOM 3580 C CA . LEU A 1 427 ? -80.229 -6.380 108.901 1.00 46.00 427 LEU A CA 1
ATOM 3581 C C . LEU A 1 427 ? -79.103 -6.750 107.918 1.00 46.00 427 LEU A C 1
ATOM 3583 O O . LEU A 1 427 ? -78.933 -6.077 106.896 1.00 46.00 427 LEU A O 1
ATOM 3587 N N . GLN A 1 428 ? -78.394 -7.859 108.165 1.00 52.50 428 GLN A N 1
ATOM 3588 C CA . GLN A 1 428 ? -77.381 -8.402 107.255 1.00 52.50 428 GLN A CA 1
ATOM 3589 C C . GLN A 1 428 ? -78.012 -8.830 105.921 1.00 52.50 428 GLN A C 1
ATOM 3591 O O . GLN A 1 428 ? -77.520 -8.437 104.873 1.00 52.50 428 G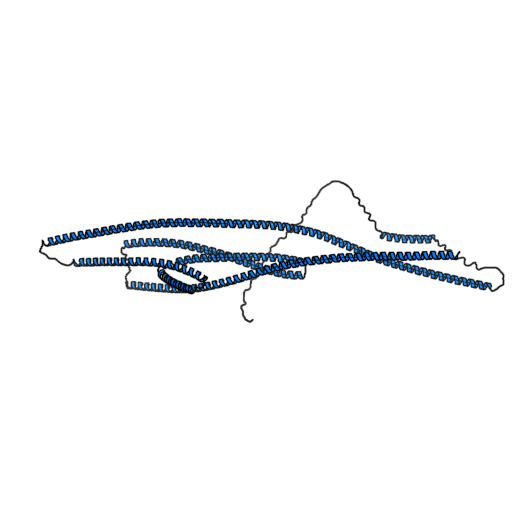LN A O 1
ATOM 3596 N N . LYS A 1 429 ? -79.158 -9.528 105.940 1.00 55.09 429 LYS A N 1
ATOM 3597 C CA . LYS A 1 429 ? -79.839 -10.009 104.721 1.00 55.09 429 LYS A CA 1
ATOM 3598 C C . LYS A 1 429 ? -80.336 -8.878 103.818 1.00 55.09 429 LYS A C 1
ATOM 3600 O O . LYS A 1 429 ? -80.282 -9.017 102.605 1.00 55.09 429 LYS A O 1
ATOM 3605 N N . ILE A 1 430 ? -80.777 -7.747 104.377 1.00 53.12 430 ILE A N 1
ATOM 3606 C CA . ILE A 1 430 ? -81.236 -6.592 103.583 1.00 53.12 430 ILE A CA 1
ATOM 3607 C C . ILE A 1 430 ? -80.044 -5.866 102.944 1.00 53.12 430 ILE A C 1
ATOM 3609 O O . ILE A 1 430 ? -80.104 -5.509 101.770 1.00 53.12 430 ILE A O 1
ATOM 3613 N N . ARG A 1 431 ? -78.927 -5.702 103.669 1.00 53.97 431 ARG A N 1
ATOM 3614 C CA . ARG A 1 431 ? -77.690 -5.158 103.078 1.00 53.97 431 ARG A CA 1
ATOM 3615 C C . ARG A 1 431 ? -77.096 -6.104 102.041 1.00 53.97 431 ARG A C 1
ATOM 3617 O O . ARG A 1 431 ? -76.645 -5.641 101.004 1.00 53.97 431 ARG A O 1
ATOM 3624 N N . GLU A 1 432 ? -77.125 -7.406 102.290 1.00 55.66 432 GLU A N 1
ATOM 3625 C CA . GLU A 1 432 ? -76.612 -8.420 101.372 1.00 55.66 432 GLU A CA 1
ATOM 3626 C C . GLU A 1 432 ? -77.462 -8.494 100.097 1.00 55.66 432 GLU A C 1
ATOM 3628 O O . GLU A 1 432 ? -76.888 -8.562 99.021 1.00 55.66 432 GLU A O 1
ATOM 3633 N N . VAL A 1 433 ? -78.795 -8.361 100.178 1.00 59.41 433 VAL A N 1
ATOM 3634 C CA . VAL A 1 433 ? -79.691 -8.294 99.004 1.00 59.41 433 VAL A CA 1
ATOM 3635 C C . VAL A 1 433 ? -79.480 -7.014 98.192 1.00 59.41 433 VAL A C 1
ATOM 3637 O O . VAL A 1 433 ? -79.303 -7.108 96.983 1.00 59.41 433 VAL A O 1
ATOM 3640 N N . VAL A 1 434 ? -79.395 -5.839 98.827 1.00 59.62 434 VAL A N 1
ATOM 3641 C CA . VAL A 1 434 ? -79.162 -4.568 98.108 1.00 59.62 434 VAL A CA 1
ATOM 3642 C C . VAL A 1 434 ? -77.755 -4.514 97.499 1.00 59.62 434 VAL A C 1
ATOM 3644 O O . VAL A 1 434 ? -77.580 -4.046 96.377 1.00 59.62 434 VAL A O 1
ATOM 3647 N N . ILE A 1 435 ? -76.736 -5.030 98.195 1.00 62.59 435 ILE A N 1
ATOM 3648 C CA . ILE A 1 435 ? -75.379 -5.147 97.642 1.00 62.59 435 ILE A CA 1
ATOM 3649 C C . ILE A 1 435 ? -75.363 -6.145 96.482 1.00 62.59 435 ILE A C 1
ATOM 3651 O O . ILE A 1 435 ? -74.671 -5.898 95.498 1.00 62.59 435 ILE A O 1
ATOM 3655 N N . LYS A 1 436 ? -76.126 -7.241 96.556 1.00 69.94 436 LYS A N 1
ATOM 3656 C CA . LYS A 1 436 ? -76.220 -8.225 95.474 1.00 69.94 436 LYS A CA 1
ATOM 3657 C C . LYS A 1 436 ? -76.937 -7.659 94.250 1.00 69.94 436 LYS A C 1
ATOM 3659 O O . LYS A 1 436 ? -76.413 -7.818 93.158 1.00 69.94 436 LYS A O 1
ATOM 3664 N N . GLU A 1 437 ? -78.032 -6.922 94.426 1.00 65.94 437 GLU A N 1
ATOM 3665 C CA . GLU A 1 437 ? -78.744 -6.250 93.328 1.00 65.94 437 GLU A CA 1
ATOM 3666 C C . GLU A 1 437 ? -77.883 -5.175 92.654 1.00 65.94 437 GLU A C 1
ATOM 3668 O O . GLU A 1 437 ? -77.764 -5.165 91.433 1.00 65.94 437 GLU A O 1
ATOM 3673 N N . VAL A 1 438 ? -77.200 -4.316 93.420 1.00 69.75 438 VAL A N 1
ATOM 3674 C CA . VAL A 1 438 ? -76.304 -3.293 92.845 1.00 69.75 438 VAL A CA 1
ATOM 3675 C C . VAL A 1 438 ? -75.102 -3.934 92.145 1.00 69.75 438 VAL A C 1
ATOM 3677 O O . VAL A 1 438 ? -74.645 -3.442 91.112 1.00 69.75 438 VAL A O 1
ATOM 3680 N N . ARG A 1 439 ? -74.581 -5.046 92.676 1.00 70.75 439 ARG A N 1
ATOM 3681 C CA . ARG A 1 439 ? -73.469 -5.787 92.068 1.00 70.75 439 ARG A CA 1
ATOM 3682 C C . ARG A 1 439 ? -73.906 -6.513 90.798 1.00 70.75 439 ARG A C 1
ATOM 3684 O O . ARG A 1 439 ? -73.167 -6.463 89.824 1.00 70.75 439 ARG A O 1
ATOM 3691 N N . GLU A 1 440 ? -75.100 -7.100 90.777 1.00 73.12 440 GLU A N 1
ATOM 3692 C CA . GLU A 1 440 ? -75.696 -7.722 89.590 1.00 73.12 440 GLU A CA 1
ATOM 3693 C C . GLU A 1 440 ? -76.043 -6.675 88.516 1.00 73.12 440 GLU A C 1
ATOM 3695 O O . GLU A 1 440 ? -75.744 -6.895 87.344 1.00 73.12 440 GLU A O 1
ATOM 3700 N N . GLU A 1 441 ? -76.572 -5.500 88.879 1.00 71.94 441 GLU A N 1
ATOM 3701 C CA . GLU A 1 441 ? -76.788 -4.393 87.932 1.00 71.94 441 GLU A CA 1
ATOM 3702 C C . GLU A 1 441 ? -75.471 -3.848 87.365 1.00 71.94 441 GLU A C 1
ATOM 3704 O O . GLU A 1 441 ? -75.378 -3.553 86.170 1.00 71.94 441 GLU A O 1
ATOM 3709 N N . MET A 1 442 ? -74.441 -3.702 88.202 1.00 75.50 442 MET A N 1
ATOM 3710 C CA . MET A 1 442 ? -73.132 -3.225 87.759 1.00 75.50 442 MET A CA 1
ATOM 3711 C C . MET A 1 442 ? -72.424 -4.269 86.890 1.00 75.50 442 MET A C 1
ATOM 3713 O O . MET A 1 442 ? -71.864 -3.908 85.858 1.00 75.50 442 MET A O 1
ATOM 3717 N N . GLU A 1 443 ? -72.499 -5.556 87.238 1.00 72.69 443 GLU A N 1
ATOM 3718 C CA . GLU A 1 443 ? -72.014 -6.650 86.388 1.00 72.69 443 GLU A CA 1
ATOM 3719 C C . GLU A 1 443 ? -72.764 -6.683 85.054 1.00 72.69 443 GLU A C 1
ATOM 3721 O O . GLU A 1 443 ? -72.126 -6.777 84.008 1.00 72.69 443 GLU A O 1
ATOM 3726 N N . GLN A 1 444 ? -74.090 -6.515 85.043 1.00 77.62 444 GLN A N 1
ATOM 3727 C CA . GLN A 1 444 ? -74.857 -6.436 83.798 1.00 77.62 444 GLN A CA 1
ATOM 3728 C C . GLN A 1 444 ? -74.462 -5.230 82.940 1.00 77.62 444 GLN A C 1
ATOM 3730 O O . GLN A 1 444 ? -74.312 -5.385 81.726 1.00 77.62 444 GLN A O 1
ATOM 3735 N N . LYS A 1 445 ? -74.245 -4.051 83.537 1.00 78.75 445 LYS A N 1
ATOM 3736 C CA . LYS A 1 445 ? -73.771 -2.860 82.810 1.00 78.75 445 LYS A CA 1
ATOM 3737 C C . LYS A 1 445 ? -72.363 -3.048 82.254 1.00 78.75 445 LYS A C 1
ATOM 3739 O O . LYS A 1 445 ? -72.143 -2.755 81.084 1.00 78.75 445 LYS A O 1
ATOM 3744 N N . VAL A 1 446 ? -71.437 -3.608 83.033 1.00 81.50 446 VAL A N 1
ATOM 3745 C CA . VAL A 1 446 ? -70.075 -3.916 82.566 1.00 81.50 446 VAL A CA 1
ATOM 3746 C C . VAL A 1 446 ? -70.107 -4.955 81.445 1.00 81.50 446 VAL A C 1
ATOM 3748 O O . VAL A 1 446 ? -69.423 -4.790 80.442 1.00 81.50 446 VAL A O 1
ATOM 3751 N N . ILE A 1 447 ? -70.942 -5.992 81.552 1.00 82.88 447 ILE A N 1
ATOM 3752 C CA . ILE A 1 447 ? -71.123 -6.985 80.484 1.00 82.88 447 ILE A CA 1
ATOM 3753 C C . ILE A 1 447 ? -71.703 -6.331 79.224 1.00 82.88 447 ILE A C 1
ATOM 3755 O O . ILE A 1 447 ? -71.271 -6.662 78.121 1.00 82.88 447 ILE A O 1
ATOM 3759 N N . GLN A 1 448 ? -72.659 -5.407 79.354 1.00 82.62 448 GLN A N 1
ATOM 3760 C CA . GLN A 1 448 ? -73.211 -4.672 78.213 1.00 82.62 448 GLN A CA 1
ATOM 3761 C C . GLN A 1 448 ? -72.175 -3.752 77.557 1.00 82.62 448 GLN A C 1
ATOM 3763 O O . GLN A 1 448 ? -72.063 -3.763 76.334 1.00 82.62 448 GLN A O 1
ATOM 3768 N N . GLU A 1 449 ? -71.387 -3.007 78.334 1.00 82.44 449 GLU A N 1
ATOM 3769 C CA . GLU A 1 449 ? -70.327 -2.136 77.811 1.00 82.44 449 GLU A CA 1
ATOM 3770 C C . GLU A 1 449 ? -69.190 -2.934 77.161 1.00 82.44 449 GLU A C 1
ATOM 3772 O O . GLU A 1 449 ? -68.743 -2.582 76.069 1.00 82.44 449 GLU A O 1
ATOM 3777 N N . LEU A 1 450 ? -68.764 -4.046 77.770 1.00 80.44 450 LEU A N 1
ATOM 3778 C CA . LEU A 1 450 ? -67.774 -4.949 77.177 1.00 80.44 450 LEU A CA 1
ATOM 3779 C C . LEU A 1 450 ? -68.291 -5.552 75.871 1.00 80.44 450 LEU A C 1
ATOM 3781 O O . LEU A 1 450 ? -67.564 -5.563 74.880 1.00 80.44 450 LEU A O 1
ATOM 3785 N N . ARG A 1 451 ? -69.561 -5.975 75.829 1.00 86.50 451 ARG A N 1
ATOM 3786 C CA . ARG A 1 451 ? -70.186 -6.495 74.606 1.00 86.50 451 ARG A CA 1
ATOM 3787 C C . ARG A 1 451 ? -70.280 -5.418 73.520 1.00 86.50 451 ARG A C 1
ATOM 3789 O O . ARG A 1 451 ? -69.985 -5.706 72.366 1.00 86.50 451 ARG A O 1
ATOM 3796 N N . ALA A 1 452 ? -70.619 -4.178 73.878 1.00 85.62 452 ALA A N 1
ATOM 3797 C CA . ALA A 1 452 ? -70.658 -3.052 72.943 1.00 85.62 452 ALA A CA 1
ATOM 3798 C C . ALA A 1 452 ? -69.263 -2.695 72.396 1.00 85.62 452 ALA A C 1
ATOM 3800 O O . ALA A 1 452 ? -69.116 -2.456 71.197 1.00 85.62 452 ALA A O 1
ATOM 3801 N N . MET A 1 453 ? -68.225 -2.706 73.241 1.00 81.81 453 MET A N 1
ATOM 3802 C CA . MET A 1 453 ? -66.844 -2.497 72.794 1.00 81.81 453 MET A CA 1
ATOM 3803 C C . MET A 1 453 ? -66.362 -3.633 71.889 1.00 81.81 453 MET A C 1
ATOM 3805 O O . MET A 1 453 ? -65.769 -3.368 70.844 1.00 81.81 453 MET A O 1
ATOM 3809 N N . GLU A 1 454 ? -66.629 -4.891 72.246 1.00 81.06 454 GLU A N 1
ATOM 3810 C CA . GLU A 1 454 ? -66.293 -6.045 71.409 1.00 81.06 454 GLU A CA 1
ATOM 3811 C C . GLU A 1 454 ? -66.959 -5.970 70.034 1.00 81.06 454 GLU A C 1
ATOM 3813 O O . GLU A 1 454 ? -66.290 -6.227 69.033 1.00 81.06 454 GLU A O 1
ATOM 3818 N N . GLU A 1 455 ? -68.240 -5.595 69.967 1.00 88.12 455 GLU A N 1
ATOM 3819 C CA . GLU A 1 455 ? -68.972 -5.395 68.710 1.00 88.12 455 GLU A CA 1
ATOM 3820 C C . GLU A 1 455 ? -68.310 -4.295 67.863 1.00 88.12 455 GLU A C 1
ATOM 3822 O O . GLU A 1 455 ? -67.993 -4.519 66.694 1.00 88.12 455 GLU A O 1
ATOM 3827 N N . GLN A 1 456 ? -67.977 -3.154 68.476 1.00 88.44 456 GLN A N 1
ATOM 3828 C CA . GLN A 1 456 ? -67.316 -2.036 67.800 1.00 88.44 456 GLN A CA 1
ATOM 3829 C C . GLN A 1 456 ? -65.920 -2.410 67.267 1.00 88.44 456 GLN A C 1
ATOM 3831 O O . GLN A 1 456 ? -65.533 -2.000 66.169 1.00 88.44 456 GLN A O 1
ATOM 3836 N N . TYR A 1 457 ? -65.138 -3.195 68.015 1.00 83.69 457 TYR A N 1
ATOM 3837 C CA . TYR A 1 457 ? -63.855 -3.714 67.531 1.00 83.69 457 TYR A CA 1
ATOM 3838 C C . TYR A 1 457 ? -64.040 -4.740 66.413 1.00 83.69 457 TYR A C 1
ATOM 3840 O O . TYR A 1 457 ? -63.236 -4.768 65.477 1.00 83.69 457 TYR A O 1
ATOM 3848 N N . ARG A 1 458 ? -65.099 -5.554 66.477 1.00 85.56 458 ARG A N 1
ATOM 3849 C CA . ARG A 1 458 ? -65.458 -6.501 65.416 1.00 85.56 458 ARG A CA 1
ATOM 3850 C C . ARG A 1 458 ? -65.797 -5.770 64.119 1.00 85.56 458 ARG A C 1
ATOM 3852 O O . ARG A 1 458 ? -65.295 -6.161 63.068 1.00 85.56 458 ARG A O 1
ATOM 3859 N N . GLU A 1 459 ? -66.585 -4.700 64.191 1.00 86.94 459 GLU A N 1
ATOM 3860 C CA . GLU A 1 459 ? -66.909 -3.843 63.044 1.00 86.94 459 GLU A CA 1
ATOM 3861 C C . GLU A 1 459 ? -65.673 -3.133 62.493 1.00 86.94 459 GLU A C 1
ATOM 3863 O O . GLU A 1 459 ? -65.397 -3.239 61.301 1.00 86.94 459 GLU A O 1
ATOM 3868 N N . LYS A 1 460 ? -64.852 -2.507 63.347 1.00 85.69 460 LYS A N 1
ATOM 3869 C CA . LYS A 1 460 ? -63.597 -1.878 62.900 1.00 85.69 460 LYS A CA 1
ATOM 3870 C C . LYS A 1 460 ? -62.662 -2.875 62.223 1.00 85.69 460 LYS A C 1
ATOM 3872 O O . LYS A 1 460 ? -62.050 -2.541 61.212 1.00 85.69 460 LYS A O 1
ATOM 3877 N N . ARG A 1 461 ? -62.543 -4.100 62.748 1.00 80.69 461 ARG A N 1
ATOM 3878 C CA . ARG A 1 461 ? -61.728 -5.149 62.120 1.00 80.69 461 ARG A CA 1
ATOM 3879 C C . ARG A 1 461 ? -62.284 -5.526 60.743 1.00 80.69 461 ARG A C 1
ATOM 3881 O O . ARG A 1 461 ? -61.500 -5.599 59.802 1.00 80.69 461 ARG A O 1
ATOM 3888 N N . LYS A 1 462 ? -63.607 -5.680 60.605 1.00 87.19 462 LYS A N 1
ATOM 3889 C CA . LYS A 1 462 ? -64.252 -5.918 59.302 1.00 87.19 462 LYS A CA 1
ATOM 3890 C C . LYS A 1 462 ? -63.984 -4.781 58.314 1.00 87.19 462 LYS A C 1
ATOM 3892 O O . LYS A 1 462 ? -63.565 -5.058 57.196 1.00 87.19 462 LYS A O 1
ATOM 3897 N N . GLU A 1 463 ? -64.127 -3.522 58.731 1.00 88.81 463 GLU A N 1
ATOM 3898 C CA . GLU A 1 463 ? -63.831 -2.367 57.871 1.00 88.81 463 GLU A CA 1
ATOM 3899 C C . GLU A 1 463 ? -62.368 -2.340 57.410 1.00 88.81 463 GLU A C 1
ATOM 3901 O O . GLU A 1 463 ? -62.085 -2.058 56.245 1.00 88.81 463 GLU A O 1
ATOM 3906 N N . PHE A 1 464 ? -61.419 -2.628 58.307 1.00 83.31 464 PHE A N 1
ATOM 3907 C CA . PHE A 1 464 ? -60.003 -2.707 57.947 1.00 83.31 464 PHE A CA 1
ATOM 3908 C C . PHE A 1 464 ? -59.726 -3.845 56.962 1.00 83.31 464 PHE A C 1
ATOM 3910 O O . PHE A 1 464 ? -59.001 -3.635 55.989 1.00 83.31 464 PHE A O 1
ATOM 3917 N N . GLU A 1 465 ? -60.316 -5.023 57.174 1.00 84.19 465 GLU A N 1
ATOM 3918 C CA . GLU A 1 465 ? -60.197 -6.159 56.254 1.00 84.19 465 GLU A CA 1
ATOM 3919 C C . GLU A 1 465 ? -60.780 -5.837 54.870 1.00 84.19 465 GLU A C 1
ATOM 3921 O O . GLU A 1 465 ? -60.176 -6.178 53.852 1.00 84.19 465 GLU A O 1
ATOM 3926 N N . GLU A 1 466 ? -61.911 -5.132 54.805 1.00 89.56 466 GLU A N 1
ATOM 3927 C CA . GLU A 1 466 ? -62.515 -4.685 53.546 1.00 89.56 466 GLU A CA 1
ATOM 3928 C C . GLU A 1 466 ? -61.655 -3.643 52.828 1.00 89.56 466 GLU A C 1
ATOM 3930 O O . GLU A 1 466 ? -61.372 -3.794 51.638 1.00 89.56 466 GLU A O 1
ATOM 3935 N N . ARG A 1 467 ? -61.145 -2.633 53.545 1.00 87.75 467 ARG A N 1
ATOM 3936 C CA . ARG A 1 467 ? -60.216 -1.641 52.972 1.00 87.75 467 ARG A CA 1
ATOM 3937 C C . ARG A 1 467 ? -58.935 -2.294 52.460 1.00 87.75 467 ARG A C 1
ATOM 3939 O O . ARG A 1 467 ? -58.441 -1.925 51.390 1.00 87.75 467 ARG A O 1
ATOM 3946 N N . TYR A 1 468 ? -58.408 -3.273 53.193 1.00 87.31 468 TYR A N 1
ATOM 3947 C CA . TYR A 1 468 ? -57.226 -4.020 52.780 1.00 87.31 468 TYR A CA 1
ATOM 3948 C C . TYR A 1 468 ? -57.498 -4.839 51.513 1.00 87.31 468 TYR A C 1
ATOM 3950 O O . TYR A 1 468 ? -56.724 -4.751 50.563 1.00 87.31 468 TYR A O 1
ATOM 3958 N N . LYS A 1 469 ? -58.633 -5.551 51.438 1.00 92.00 469 LYS A N 1
ATOM 3959 C CA . LYS A 1 469 ? -59.047 -6.292 50.231 1.00 92.00 469 LYS A CA 1
ATOM 3960 C C . LYS A 1 469 ? -59.190 -5.388 49.007 1.00 92.00 469 LYS A C 1
ATOM 3962 O O . LYS A 1 469 ? -58.704 -5.746 47.937 1.00 92.00 469 LYS A O 1
ATOM 3967 N N . VAL A 1 470 ? -59.812 -4.216 49.157 1.00 90.69 470 VAL A N 1
ATOM 3968 C CA . VAL A 1 470 ? -59.959 -3.241 48.060 1.00 90.69 470 VAL A CA 1
ATOM 3969 C C . VAL A 1 470 ? -58.594 -2.739 47.588 1.00 90.69 470 VAL A C 1
ATOM 3971 O O . VAL A 1 470 ? -58.323 -2.729 46.389 1.00 90.69 470 VAL A O 1
ATOM 3974 N N . THR A 1 471 ? -57.706 -2.387 48.520 1.00 87.94 471 THR A N 1
ATOM 3975 C CA . THR A 1 471 ? -56.354 -1.909 48.188 1.00 87.94 471 THR A CA 1
ATOM 3976 C C . THR A 1 471 ? -55.531 -2.995 47.493 1.00 87.94 471 THR A C 1
ATOM 3978 O O . THR A 1 471 ? -54.824 -2.711 46.527 1.00 87.94 471 THR A O 1
ATOM 3981 N N . LEU A 1 472 ? -55.647 -4.247 47.945 1.00 86.75 472 LEU A N 1
ATOM 3982 C CA . LEU A 1 472 ? -54.973 -5.394 47.341 1.00 86.75 472 LEU A CA 1
ATOM 3983 C C . LEU A 1 472 ? -55.444 -5.620 45.896 1.00 86.75 472 LEU A C 1
ATOM 3985 O O . LEU A 1 472 ? -54.614 -5.732 44.998 1.00 86.75 472 LEU A O 1
ATOM 3989 N N . LEU A 1 473 ? -56.761 -5.609 45.656 1.00 88.50 473 LEU A N 1
ATOM 3990 C CA . LEU A 1 473 ? -57.348 -5.736 44.316 1.00 88.50 473 LEU A CA 1
ATOM 3991 C C . LEU A 1 473 ? -56.918 -4.598 43.383 1.00 88.50 473 LEU A C 1
ATOM 3993 O O . LEU A 1 473 ? -56.588 -4.842 42.222 1.00 88.50 473 LEU A O 1
ATOM 3997 N N . GLN A 1 474 ? -56.875 -3.365 43.891 1.00 88.44 474 GLN A N 1
ATOM 3998 C CA . GLN A 1 474 ? -56.390 -2.217 43.130 1.00 88.44 474 GLN A CA 1
ATOM 3999 C C . GLN A 1 474 ? -54.912 -2.386 42.752 1.00 88.44 474 GLN A C 1
ATOM 4001 O O . GLN A 1 474 ? -54.545 -2.183 41.596 1.00 88.44 474 GLN A O 1
ATOM 4006 N N . LYS A 1 475 ? -54.064 -2.820 43.693 1.00 88.56 475 LYS A N 1
ATOM 4007 C CA . LYS A 1 475 ? -52.644 -3.088 43.423 1.00 88.56 475 LYS A CA 1
ATOM 4008 C C . LYS A 1 475 ? -52.446 -4.235 42.437 1.00 88.56 475 LYS A C 1
ATOM 4010 O O . LYS A 1 475 ? -51.549 -4.168 41.600 1.00 88.56 475 LYS A O 1
ATOM 4015 N N . GLU A 1 476 ? -53.300 -5.252 42.478 1.00 87.50 476 GLU A N 1
ATOM 4016 C CA . GLU A 1 476 ? -53.272 -6.352 41.516 1.00 87.50 476 GLU A CA 1
ATOM 4017 C C . GLU A 1 476 ? -53.665 -5.888 40.102 1.00 87.50 476 GLU A C 1
ATOM 4019 O O . GLU A 1 476 ? -53.035 -6.284 39.119 1.00 87.50 476 GLU A O 1
ATOM 4024 N N . GLN A 1 477 ? -54.662 -5.003 39.978 1.00 89.44 477 GLN A N 1
ATOM 4025 C CA . GLN A 1 477 ? -55.017 -4.379 38.699 1.00 89.44 477 GLN A CA 1
ATOM 4026 C C . GLN A 1 477 ? -53.906 -3.465 38.171 1.00 89.44 477 GLN A C 1
ATOM 4028 O O . GLN A 1 477 ? -53.552 -3.577 36.998 1.00 89.44 477 GLN A O 1
ATOM 4033 N N . GLU A 1 478 ? -53.314 -2.622 39.022 1.00 87.75 478 GLU A N 1
ATOM 4034 C CA . GLU A 1 478 ? -52.168 -1.769 38.668 1.00 87.75 478 GLU A CA 1
ATOM 4035 C C . GLU A 1 478 ? -50.963 -2.604 38.204 1.00 87.75 478 GLU A C 1
ATOM 4037 O O . GLU A 1 478 ? -50.299 -2.264 37.226 1.00 87.75 478 GLU A O 1
ATOM 4042 N N . MET A 1 479 ? -50.695 -3.744 38.848 1.00 86.25 479 MET A N 1
ATOM 4043 C CA . MET A 1 479 ? -49.631 -4.653 38.417 1.00 86.25 479 MET A CA 1
ATOM 4044 C C . MET A 1 479 ? -49.947 -5.289 37.053 1.00 86.25 479 MET A C 1
ATOM 4046 O O . MET A 1 479 ? -49.059 -5.410 36.206 1.00 86.25 479 MET A O 1
ATOM 4050 N N . LYS A 1 480 ? -51.205 -5.677 36.804 1.00 90.81 480 LYS A N 1
ATOM 4051 C CA . LYS A 1 480 ? -51.632 -6.253 35.517 1.00 90.81 480 LYS A CA 1
ATOM 4052 C C . LYS A 1 480 ? -51.507 -5.247 34.372 1.00 90.81 480 LYS A C 1
ATOM 4054 O O . LYS A 1 480 ? -51.012 -5.627 33.307 1.00 90.81 480 LYS A O 1
ATOM 4059 N N . THR A 1 481 ? -51.899 -3.989 34.587 1.00 88.94 481 THR A N 1
ATOM 4060 C CA . THR A 1 481 ? -51.757 -2.921 33.583 1.00 88.94 481 THR A CA 1
ATOM 4061 C C . THR A 1 481 ? -50.291 -2.588 33.329 1.00 88.94 481 THR A C 1
ATOM 4063 O O . THR A 1 481 ? -49.887 -2.511 32.169 1.00 88.94 481 THR A O 1
ATOM 4066 N N . LEU A 1 482 ? -49.465 -2.505 34.379 1.00 90.44 482 LEU A N 1
ATOM 4067 C CA . LEU A 1 482 ? -48.022 -2.305 34.238 1.00 90.44 482 LEU A CA 1
ATOM 4068 C C . LEU A 1 482 ? -47.375 -3.449 33.443 1.00 90.44 482 LEU A C 1
ATOM 4070 O O . LEU A 1 482 ? -46.601 -3.204 32.521 1.00 90.44 482 LEU A O 1
ATOM 4074 N N . LYS A 1 483 ? -47.739 -4.705 33.738 1.00 91.06 483 LYS A N 1
ATOM 4075 C CA . LYS A 1 483 ? -47.230 -5.881 33.020 1.00 91.06 483 LYS A CA 1
ATOM 4076 C C . LYS A 1 483 ? -47.606 -5.851 31.536 1.00 91.06 483 LYS A C 1
ATOM 4078 O O . LYS A 1 483 ? -46.760 -6.152 30.701 1.00 91.06 483 LYS A O 1
ATOM 4083 N N . HIS A 1 484 ? -48.835 -5.454 31.198 1.00 89.62 484 HIS A N 1
ATOM 4084 C CA . HIS A 1 484 ? -49.252 -5.290 29.799 1.00 89.62 484 HIS A CA 1
ATOM 4085 C C . HIS A 1 484 ? -48.486 -4.158 29.106 1.00 89.62 484 HIS A C 1
ATOM 4087 O O . HIS A 1 484 ? -48.022 -4.346 27.983 1.00 89.62 484 HIS A O 1
ATOM 4093 N N . SER A 1 485 ? -48.279 -3.026 29.788 1.00 89.94 485 SER A N 1
ATOM 4094 C CA . SER A 1 485 ? -47.475 -1.915 29.265 1.00 89.94 485 SER A CA 1
ATOM 4095 C C . SER A 1 485 ? -46.045 -2.362 28.952 1.00 89.94 485 SER A C 1
ATOM 4097 O O . SER A 1 485 ? -45.570 -2.138 27.842 1.00 89.94 485 SER A O 1
ATOM 4099 N N . ILE A 1 486 ? -45.394 -3.074 29.878 1.00 89.62 486 ILE A N 1
ATOM 4100 C CA . ILE A 1 486 ? -44.026 -3.588 29.700 1.00 89.62 486 ILE A CA 1
ATOM 4101 C C . ILE A 1 486 ? -43.949 -4.579 28.532 1.00 89.62 486 ILE A C 1
ATOM 4103 O O . ILE A 1 486 ? -43.006 -4.528 27.746 1.00 89.62 486 ILE A O 1
ATOM 4107 N N . ILE A 1 487 ? -44.933 -5.474 28.387 1.00 91.56 487 ILE A N 1
ATOM 4108 C CA . ILE A 1 487 ? -44.975 -6.420 27.261 1.00 91.56 487 ILE A CA 1
ATOM 4109 C C . ILE A 1 487 ? -45.115 -5.663 25.933 1.00 91.56 487 ILE A C 1
ATOM 4111 O O . ILE A 1 487 ? -44.349 -5.927 25.009 1.00 91.56 487 ILE A O 1
ATOM 4115 N N . SER A 1 488 ? -46.010 -4.674 25.859 1.00 89.19 488 SER A N 1
ATOM 4116 C CA . SER A 1 488 ? -46.197 -3.874 24.641 1.00 89.19 488 SER A CA 1
ATOM 4117 C C . SER A 1 488 ? -44.953 -3.051 24.273 1.00 89.19 488 SER A C 1
ATOM 4119 O O . SER A 1 488 ? -44.567 -2.967 23.106 1.00 89.19 488 SER A O 1
ATOM 4121 N N . GLU A 1 489 ? -44.251 -2.496 25.263 1.00 89.19 489 GLU A N 1
ATOM 4122 C CA . GLU A 1 489 ? -43.004 -1.763 25.043 1.00 89.19 489 GLU A CA 1
ATOM 4123 C C . GLU A 1 489 ? -41.884 -2.711 24.587 1.00 89.19 489 GLU A C 1
ATOM 4125 O O . GLU A 1 489 ? -41.153 -2.417 23.642 1.00 89.19 489 GLU A O 1
ATOM 4130 N N . LYS A 1 490 ? -41.809 -3.917 25.161 1.00 91.25 490 LYS A N 1
ATOM 4131 C CA . LYS A 1 490 ? -40.872 -4.953 24.714 1.00 91.25 490 LYS A CA 1
ATOM 4132 C C . LYS A 1 490 ? -41.122 -5.360 23.258 1.00 91.25 490 LYS A C 1
ATOM 4134 O O . LYS A 1 490 ? -40.164 -5.522 22.504 1.00 91.25 490 LYS A O 1
ATOM 4139 N N . GLU A 1 491 ? -42.379 -5.496 22.842 1.00 91.81 491 GLU A N 1
ATOM 4140 C CA . GLU A 1 491 ? -42.746 -5.828 21.459 1.00 91.81 491 GLU A CA 1
ATOM 4141 C C . GLU A 1 491 ? -42.404 -4.706 20.470 1.00 91.81 491 GLU A C 1
ATOM 4143 O O . GLU A 1 491 ? -41.906 -4.980 19.371 1.00 91.81 491 GLU A O 1
ATOM 4148 N N . THR A 1 492 ? -42.605 -3.443 20.857 1.00 91.69 492 THR A N 1
ATOM 4149 C CA . THR A 1 492 ? -42.229 -2.294 20.015 1.00 91.69 492 THR A CA 1
ATOM 4150 C C . THR A 1 492 ? -40.712 -2.168 19.879 1.00 91.69 492 THR A C 1
ATOM 4152 O O . THR A 1 492 ? -40.211 -2.011 18.761 1.00 91.69 492 THR A O 1
ATOM 4155 N N . ILE A 1 493 ? -39.959 -2.340 20.972 1.00 90.06 493 ILE A N 1
ATOM 4156 C CA . ILE A 1 493 ? -38.490 -2.365 20.947 1.00 90.06 493 ILE A CA 1
ATOM 4157 C C . ILE A 1 493 ? -37.994 -3.517 20.069 1.00 90.06 493 ILE A C 1
ATOM 4159 O O . ILE A 1 493 ? -37.171 -3.281 19.182 1.00 90.06 493 ILE A O 1
ATOM 4163 N N . PHE A 1 494 ? -38.525 -4.731 20.245 1.00 91.38 494 PHE A N 1
ATOM 4164 C CA . PHE A 1 494 ? -38.133 -5.899 19.452 1.00 91.38 494 PHE A CA 1
ATOM 4165 C C . PHE A 1 494 ? -38.414 -5.703 17.956 1.00 91.38 494 PHE A C 1
ATOM 4167 O O . PHE A 1 494 ? -37.552 -5.974 17.120 1.00 91.38 494 PHE A O 1
ATOM 4174 N N . SER A 1 495 ? -39.580 -5.156 17.609 1.00 90.75 495 SER A N 1
ATOM 4175 C CA . SER A 1 495 ? -39.933 -4.844 16.219 1.00 90.75 495 SER A CA 1
ATOM 4176 C C . SER A 1 495 ? -39.001 -3.787 15.617 1.00 90.75 495 SER A C 1
ATOM 4178 O O . SER A 1 495 ? -38.553 -3.932 14.478 1.00 90.75 495 SER A O 1
ATOM 4180 N N . SER A 1 496 ? -38.639 -2.756 16.391 1.00 92.00 496 SER A N 1
ATOM 4181 C CA . SER A 1 496 ? -37.684 -1.727 15.960 1.00 92.00 496 SER A CA 1
ATOM 4182 C C . SER A 1 496 ? -36.273 -2.288 15.753 1.00 92.00 496 SER A C 1
ATOM 4184 O O . SER A 1 496 ? -35.591 -1.915 14.796 1.00 92.00 496 SER A O 1
ATOM 4186 N N . PHE A 1 497 ? -35.843 -3.213 16.616 1.00 90.19 497 PHE A N 1
ATOM 4187 C CA . PHE A 1 497 ? -34.544 -3.865 16.520 1.00 90.19 497 PHE A CA 1
ATOM 4188 C C . PHE A 1 497 ? -34.484 -4.762 15.285 1.00 90.19 497 PHE A C 1
ATOM 4190 O O . PHE A 1 497 ? -33.567 -4.627 14.481 1.00 90.19 497 PHE A O 1
ATOM 4197 N N . LYS A 1 498 ? -35.522 -5.575 15.061 1.00 93.31 498 LYS A N 1
ATOM 4198 C CA . LYS A 1 498 ? -35.648 -6.433 13.878 1.00 93.31 498 LYS A CA 1
ATOM 4199 C C . LYS A 1 498 ? -35.642 -5.632 12.571 1.00 93.31 498 LYS A C 1
ATOM 4201 O O . LYS A 1 498 ? -35.026 -6.049 11.594 1.00 93.31 498 LYS A O 1
ATOM 4206 N N . ALA A 1 499 ? -36.278 -4.459 12.544 1.00 91.75 499 ALA A N 1
ATOM 4207 C CA . ALA A 1 499 ? -36.235 -3.568 11.384 1.00 91.75 499 ALA A CA 1
ATOM 4208 C C . ALA A 1 499 ? -34.822 -3.006 11.126 1.00 91.75 499 ALA A C 1
ATOM 4210 O O . ALA A 1 499 ? -34.372 -2.964 9.979 1.00 91.75 499 ALA A O 1
ATOM 4211 N N . LYS A 1 500 ? -34.099 -2.610 12.184 1.00 92.75 500 LYS A N 1
ATOM 4212 C CA . LYS A 1 500 ? -32.701 -2.152 12.079 1.00 92.75 500 LYS A CA 1
ATOM 4213 C C . LYS A 1 500 ? -31.763 -3.272 11.635 1.00 92.75 500 LYS A C 1
ATOM 4215 O O . LYS A 1 500 ? -30.911 -3.038 10.786 1.00 92.75 500 LYS A O 1
ATOM 4220 N N . GLU A 1 501 ? -31.946 -4.477 12.161 1.00 91.19 501 GLU A N 1
ATOM 4221 C CA . GLU A 1 501 ? -31.194 -5.668 11.766 1.00 91.19 501 GLU A CA 1
ATOM 4222 C C . GLU A 1 501 ? -31.367 -5.952 10.268 1.00 91.19 501 GLU A C 1
ATOM 4224 O O . GLU A 1 501 ? -30.383 -6.033 9.539 1.00 91.19 501 GLU A O 1
ATOM 4229 N N . GLN A 1 502 ? -32.609 -5.966 9.770 1.00 93.56 502 GLN A N 1
ATOM 4230 C CA . GLN A 1 502 ? -32.890 -6.142 8.340 1.00 93.56 502 GLN A CA 1
ATOM 4231 C C . GLN A 1 502 ? -32.274 -5.043 7.465 1.00 93.56 502 GLN A C 1
ATOM 4233 O O . GLN A 1 502 ? -31.814 -5.321 6.355 1.00 93.56 502 GLN A O 1
ATOM 4238 N N . PHE A 1 503 ? -32.258 -3.795 7.942 1.00 94.38 503 PHE A N 1
ATOM 4239 C CA . PHE A 1 503 ? -31.603 -2.692 7.242 1.00 94.38 503 PHE A CA 1
ATOM 4240 C C . PHE A 1 503 ? -30.088 -2.909 7.142 1.00 94.38 503 PHE A C 1
ATOM 4242 O O . PHE A 1 503 ? -29.522 -2.771 6.057 1.00 94.38 503 PHE A O 1
ATOM 4249 N N . VAL A 1 504 ? -29.441 -3.297 8.245 1.00 91.31 504 VAL A N 1
ATOM 4250 C CA . VAL A 1 504 ? -28.001 -3.587 8.276 1.00 91.31 504 VAL A CA 1
ATOM 4251 C C . VAL A 1 504 ? -27.668 -4.777 7.377 1.00 91.31 504 VAL A C 1
ATOM 4253 O O . VAL A 1 504 ? -26.734 -4.678 6.585 1.00 91.31 504 VAL A O 1
ATOM 4256 N N . SER A 1 505 ? -28.455 -5.858 7.409 1.00 93.38 505 SER A N 1
ATOM 4257 C CA . SER A 1 505 ? -28.256 -7.008 6.518 1.00 93.38 505 SER A CA 1
ATOM 4258 C C . SER A 1 505 ? -28.324 -6.613 5.041 1.00 93.38 505 SER A C 1
ATOM 4260 O O . SER A 1 505 ? -27.408 -6.939 4.290 1.00 93.38 505 SER A O 1
ATOM 4262 N N . LYS A 1 506 ? -29.340 -5.840 4.626 1.00 95.38 506 LYS A N 1
ATOM 4263 C CA . LYS A 1 506 ? -29.446 -5.340 3.241 1.00 95.38 506 LYS A CA 1
ATOM 4264 C C . LYS A 1 506 ? -28.300 -4.403 2.863 1.00 95.38 506 LYS A C 1
ATOM 4266 O O . LYS A 1 506 ? -27.829 -4.424 1.730 1.00 95.38 506 LYS A O 1
ATOM 4271 N N . PHE A 1 507 ? -27.851 -3.562 3.793 1.00 92.81 507 PHE A N 1
ATOM 4272 C CA . PHE A 1 507 ? -26.714 -2.674 3.563 1.00 92.81 507 PHE A CA 1
ATOM 4273 C C . PHE A 1 507 ? -25.421 -3.465 3.322 1.00 92.81 507 PHE A C 1
ATOM 4275 O O . PHE A 1 507 ? -24.689 -3.164 2.378 1.00 92.81 507 PHE A O 1
ATOM 4282 N N . ILE A 1 508 ? -25.167 -4.493 4.138 1.00 90.94 508 ILE A N 1
ATOM 4283 C CA . ILE A 1 508 ? -24.015 -5.389 3.982 1.00 90.94 508 ILE A CA 1
ATOM 4284 C C . ILE A 1 508 ? -24.102 -6.138 2.650 1.00 90.94 508 ILE A C 1
ATOM 4286 O O . ILE A 1 508 ? -23.126 -6.151 1.906 1.00 90.94 508 ILE A O 1
ATOM 4290 N N . GLU A 1 509 ? -25.264 -6.698 2.311 1.00 95.06 509 GLU A N 1
ATOM 4291 C CA . GLU A 1 509 ? -25.489 -7.410 1.048 1.00 95.06 509 GLU A CA 1
ATOM 4292 C C . GLU A 1 509 ? -25.213 -6.515 -0.171 1.00 95.06 509 GLU A C 1
ATOM 4294 O O . GLU A 1 509 ? -24.469 -6.901 -1.074 1.00 95.06 509 GLU A O 1
ATOM 4299 N N . ASN A 1 510 ? -25.709 -5.273 -0.158 1.00 93.88 510 ASN A N 1
ATOM 4300 C CA . ASN A 1 510 ? -25.435 -4.299 -1.214 1.00 93.88 510 ASN A CA 1
ATOM 4301 C C . ASN A 1 510 ? -23.944 -3.953 -1.312 1.00 93.88 510 ASN A C 1
ATOM 4303 O O . ASN A 1 510 ? -23.403 -3.889 -2.414 1.00 93.88 510 ASN A O 1
ATOM 4307 N N . LYS A 1 511 ? -23.260 -3.755 -0.177 1.00 97.12 511 LYS A N 1
ATOM 4308 C CA . LYS A 1 511 ? -21.816 -3.475 -0.164 1.00 97.12 511 LYS A CA 1
ATOM 4309 C C . LYS A 1 511 ? -20.998 -4.647 -0.698 1.00 97.12 511 LYS A C 1
ATOM 4311 O O . LYS A 1 511 ? -20.080 -4.426 -1.482 1.00 97.12 511 LYS A O 1
ATOM 4316 N N . LEU A 1 512 ? -21.348 -5.876 -0.321 1.00 93.25 512 LEU A N 1
ATOM 4317 C CA . LEU A 1 512 ? -20.711 -7.084 -0.843 1.00 93.25 512 LEU A CA 1
ATOM 4318 C C . LEU A 1 512 ? -20.922 -7.223 -2.352 1.00 93.25 512 LEU A C 1
ATOM 4320 O O . LEU A 1 512 ? -19.976 -7.553 -3.064 1.00 93.25 512 LEU A O 1
ATOM 4324 N N . LYS A 1 513 ? -22.123 -6.910 -2.850 1.00 97.25 513 LYS A N 1
ATOM 4325 C CA . LYS A 1 513 ? -22.413 -6.912 -4.285 1.00 97.25 513 LYS A CA 1
ATOM 4326 C C . LYS A 1 513 ? -21.539 -5.914 -5.050 1.00 97.25 513 LYS A C 1
ATOM 4328 O O . LYS A 1 513 ? -20.935 -6.296 -6.046 1.00 97.25 513 LYS A O 1
ATOM 4333 N N . THR A 1 514 ? -21.402 -4.679 -4.559 1.00 93.56 514 THR A N 1
ATOM 4334 C CA . THR A 1 514 ? -20.526 -3.673 -5.186 1.00 93.56 514 THR A CA 1
ATOM 4335 C C . THR A 1 514 ? -19.066 -4.126 -5.212 1.00 93.56 514 THR A C 1
ATOM 4337 O O . THR A 1 514 ? -18.424 -4.049 -6.254 1.00 93.56 514 THR A O 1
ATOM 4340 N N . TYR A 1 515 ? -18.544 -4.668 -4.105 1.00 92.50 515 TYR A N 1
ATOM 4341 C CA . TYR A 1 515 ? -17.172 -5.187 -4.085 1.00 92.50 515 TYR A CA 1
ATOM 4342 C C . TYR A 1 515 ? -16.974 -6.374 -5.030 1.00 92.50 515 TYR A C 1
ATOM 4344 O O . TYR A 1 515 ? -15.910 -6.504 -5.630 1.00 92.50 515 TYR A O 1
ATOM 4352 N N . HIS A 1 516 ? -17.984 -7.229 -5.192 1.00 93.69 516 HIS A N 1
ATOM 4353 C CA . HIS A 1 516 ? -17.926 -8.335 -6.141 1.00 93.69 516 HIS A CA 1
ATOM 4354 C C . HIS A 1 516 ? -17.886 -7.845 -7.598 1.00 93.69 516 HIS A C 1
ATOM 4356 O O . HIS A 1 516 ? -17.076 -8.332 -8.384 1.00 93.69 516 HIS A O 1
ATOM 4362 N N . GLU A 1 517 ? -18.699 -6.847 -7.949 1.00 96.06 517 GLU A N 1
ATOM 4363 C CA . GLU A 1 517 ? -18.686 -6.216 -9.276 1.00 96.06 517 GLU A CA 1
ATOM 4364 C C . GLU A 1 517 ? -17.339 -5.526 -9.567 1.00 96.06 517 GLU A C 1
ATOM 4366 O O . GLU A 1 517 ? -16.776 -5.700 -10.649 1.00 96.06 517 GLU A O 1
ATOM 4371 N N . GLU A 1 518 ? -16.772 -4.808 -8.591 1.00 94.81 518 GLU A N 1
ATOM 4372 C CA . GLU A 1 518 ? -15.440 -4.196 -8.708 1.00 94.81 518 GLU A CA 1
ATOM 4373 C C . GLU A 1 518 ? -14.326 -5.241 -8.870 1.00 94.81 518 GLU A C 1
ATOM 4375 O O . GLU A 1 518 ? -13.408 -5.048 -9.671 1.00 94.81 518 GLU A O 1
ATOM 4380 N N . LEU A 1 519 ? -14.402 -6.357 -8.137 1.00 94.12 519 LEU A N 1
ATOM 4381 C CA . LEU A 1 519 ? -13.450 -7.462 -8.247 1.00 94.12 519 LEU A CA 1
ATOM 4382 C C . LEU A 1 519 ? -13.472 -8.066 -9.658 1.00 94.12 519 LEU A C 1
ATOM 4384 O O . LEU A 1 519 ? -12.415 -8.233 -10.265 1.00 94.12 519 LEU A O 1
ATOM 4388 N N . LEU A 1 520 ? -14.664 -8.334 -10.200 1.00 96.69 520 LEU A N 1
ATOM 4389 C CA . LEU A 1 520 ? -14.831 -8.857 -11.558 1.00 96.69 520 LEU A CA 1
ATOM 4390 C C . LEU A 1 520 ? -14.322 -7.871 -12.616 1.00 96.69 520 LEU A C 1
ATOM 4392 O O . LEU A 1 520 ? -13.648 -8.275 -13.562 1.00 96.69 520 LEU A O 1
ATOM 4396 N N . ALA A 1 521 ? -14.583 -6.572 -12.444 1.00 94.56 521 ALA A N 1
ATOM 4397 C CA . ALA A 1 521 ? -14.072 -5.544 -13.348 1.00 94.56 521 ALA A CA 1
ATOM 4398 C C . ALA A 1 521 ? -12.533 -5.499 -13.357 1.00 94.56 521 ALA A C 1
ATOM 4400 O O . ALA A 1 521 ? -11.924 -5.403 -14.425 1.00 94.56 521 ALA A O 1
ATOM 4401 N N . ARG A 1 522 ? -11.896 -5.618 -12.183 1.00 91.44 522 ARG A N 1
ATOM 4402 C CA . ARG A 1 522 ? -10.431 -5.696 -12.063 1.00 91.44 522 ARG A CA 1
ATOM 4403 C C . ARG A 1 522 ? -9.872 -6.969 -12.687 1.00 91.44 522 ARG A C 1
ATOM 4405 O O . ARG A 1 522 ? -8.866 -6.894 -13.383 1.00 91.44 522 ARG A O 1
ATOM 4412 N N . GLN A 1 523 ? -10.526 -8.110 -12.484 1.00 94.94 523 GLN A N 1
ATOM 4413 C CA . GLN A 1 523 ? -10.118 -9.378 -13.088 1.00 94.94 523 GLN A CA 1
ATOM 4414 C C . GLN A 1 523 ? -10.132 -9.296 -14.621 1.00 94.94 523 GLN A C 1
ATOM 4416 O O . GLN A 1 523 ? -9.142 -9.624 -15.268 1.00 94.94 523 GLN A O 1
ATOM 4421 N N . LEU A 1 524 ? -11.194 -8.733 -15.199 1.00 96.75 524 LEU A N 1
ATOM 4422 C CA . LEU A 1 524 ? -11.305 -8.543 -16.645 1.00 96.75 524 LEU A CA 1
ATOM 4423 C C . LEU A 1 524 ? -10.284 -7.525 -17.191 1.00 96.75 524 LEU A C 1
ATOM 4425 O O . LEU A 1 524 ? -9.845 -7.616 -18.337 1.00 96.75 524 LEU A O 1
ATOM 4429 N N . GLN A 1 525 ? -9.881 -6.542 -16.382 1.00 95.88 525 GLN A N 1
ATOM 4430 C CA . GLN A 1 525 ? -8.798 -5.627 -16.742 1.00 95.88 525 GLN A CA 1
ATOM 4431 C C . GLN A 1 525 ? -7.430 -6.324 -16.749 1.00 95.88 525 GLN A C 1
ATOM 4433 O O . GLN A 1 525 ? -6.629 -6.043 -17.640 1.00 95.88 525 GLN A O 1
ATOM 4438 N N . ILE A 1 526 ? -7.172 -7.221 -15.793 1.00 90.19 526 ILE A N 1
ATOM 4439 C CA . ILE A 1 526 ? -5.947 -8.031 -15.749 1.00 90.19 526 ILE A CA 1
ATOM 4440 C C . ILE A 1 526 ? -5.858 -8.908 -17.001 1.00 90.19 526 ILE A C 1
ATOM 4442 O O . ILE A 1 526 ? -4.859 -8.824 -17.707 1.00 90.19 526 ILE A O 1
ATOM 4446 N N . GLU A 1 527 ? -6.926 -9.628 -17.354 1.00 96.50 527 GLU A N 1
ATOM 4447 C CA . GLU A 1 527 ? -6.966 -10.471 -18.562 1.00 96.50 527 GLU A CA 1
ATOM 4448 C C . GLU A 1 527 ? -6.651 -9.669 -19.840 1.00 96.50 527 GLU A C 1
ATOM 4450 O O . GLU A 1 527 ? -5.847 -10.086 -20.674 1.00 96.50 527 GLU A O 1
ATOM 4455 N N . ARG A 1 528 ? -7.201 -8.453 -19.980 1.00 96.44 528 ARG A N 1
ATOM 4456 C CA . ARG A 1 528 ? -6.879 -7.564 -21.117 1.00 96.44 528 ARG A CA 1
ATOM 4457 C C . ARG A 1 528 ? -5.411 -7.135 -21.152 1.00 96.44 528 ARG A C 1
ATOM 4459 O O . ARG A 1 528 ? -4.865 -6.925 -22.237 1.00 96.44 528 ARG A O 1
ATOM 4466 N N . LEU A 1 529 ? -4.798 -6.911 -19.990 1.00 93.44 529 LEU A N 1
ATOM 4467 C CA . LEU A 1 529 ? -3.387 -6.536 -19.900 1.00 93.44 529 LEU A CA 1
ATOM 4468 C C . LEU A 1 529 ? -2.483 -7.726 -20.225 1.00 93.44 529 LEU A C 1
ATOM 4470 O O . LEU A 1 529 ? -1.514 -7.545 -20.956 1.00 93.44 529 LEU A O 1
ATOM 4474 N N . GLU A 1 530 ? -2.830 -8.927 -19.768 1.00 94.25 530 GLU A N 1
ATOM 4475 C CA . GLU A 1 530 ? -2.126 -10.167 -20.109 1.00 94.25 530 GLU A CA 1
ATOM 4476 C C . GLU A 1 530 ? -2.178 -10.450 -21.616 1.00 94.25 530 GLU A C 1
ATOM 4478 O O . GLU A 1 530 ? -1.149 -10.736 -22.228 1.00 94.25 530 GLU A O 1
ATOM 4483 N N . GLU A 1 531 ? -3.338 -10.279 -22.257 1.00 96.19 531 GLU A N 1
ATOM 4484 C CA . GLU A 1 531 ? -3.442 -10.388 -23.717 1.00 96.19 531 GLU A CA 1
ATOM 4485 C C . GLU A 1 531 ? -2.570 -9.363 -24.448 1.00 96.19 531 GLU A C 1
ATOM 4487 O O . GLU A 1 531 ? -1.957 -9.683 -25.468 1.00 96.19 531 GLU A O 1
ATOM 4492 N N . ARG A 1 532 ? -2.517 -8.120 -23.952 1.00 94.81 532 ARG A N 1
ATOM 4493 C CA . ARG A 1 532 ? -1.684 -7.070 -24.549 1.00 94.81 532 ARG A CA 1
ATOM 4494 C C . ARG A 1 532 ? -0.200 -7.388 -24.396 1.00 94.81 532 ARG A C 1
ATOM 4496 O O . ARG A 1 532 ? 0.537 -7.222 -25.359 1.00 94.81 532 ARG A O 1
ATOM 4503 N N . LEU A 1 533 ? 0.221 -7.859 -23.222 1.00 90.00 533 LEU A N 1
ATOM 4504 C CA . LEU A 1 533 ? 1.596 -8.298 -22.993 1.00 90.00 533 LEU A CA 1
ATOM 4505 C C . LEU A 1 533 ? 1.970 -9.426 -23.951 1.00 90.00 533 LEU A C 1
ATOM 4507 O O . LEU A 1 533 ? 2.988 -9.324 -24.623 1.00 90.00 533 LEU A O 1
ATOM 4511 N N . LYS A 1 534 ? 1.102 -10.428 -24.109 1.00 96.31 534 LYS A N 1
ATOM 4512 C CA . LYS A 1 534 ? 1.336 -11.538 -25.036 1.00 96.31 534 LYS A CA 1
ATOM 4513 C C . LYS A 1 534 ? 1.456 -11.089 -26.499 1.00 96.31 534 LYS A C 1
ATOM 4515 O O . LYS A 1 534 ? 2.259 -11.647 -27.240 1.00 96.31 534 LYS A O 1
ATOM 4520 N N . ARG A 1 535 ? 0.671 -10.091 -26.929 1.00 95.75 535 ARG A N 1
ATOM 4521 C CA . ARG A 1 535 ? 0.812 -9.489 -28.272 1.00 95.75 535 ARG A CA 1
ATOM 4522 C C . ARG A 1 535 ? 2.158 -8.782 -28.416 1.00 95.75 535 ARG A C 1
ATOM 4524 O O . ARG A 1 535 ? 2.893 -9.099 -29.337 1.00 95.75 535 ARG A O 1
ATOM 4531 N N . ASN A 1 536 ? 2.518 -7.931 -27.456 1.00 93.94 536 ASN A N 1
ATOM 4532 C CA . ASN A 1 536 ? 3.799 -7.226 -27.475 1.00 93.94 536 ASN A CA 1
ATOM 4533 C C . ASN A 1 536 ? 5.000 -8.190 -27.459 1.00 93.94 536 ASN A C 1
ATOM 4535 O O . ASN A 1 536 ? 6.003 -7.930 -28.111 1.00 93.94 536 ASN A O 1
ATOM 4539 N N . GLU A 1 537 ? 4.918 -9.298 -26.719 1.00 92.25 537 GLU A N 1
ATOM 4540 C CA . GLU A 1 537 ? 5.950 -10.343 -26.726 1.00 92.25 537 GLU A CA 1
ATOM 4541 C C . GLU A 1 537 ? 6.101 -10.989 -28.109 1.00 92.25 537 GLU A C 1
ATOM 4543 O O . GLU A 1 537 ? 7.227 -11.237 -28.535 1.00 92.25 537 GLU A O 1
ATOM 4548 N N . SER A 1 538 ? 4.990 -11.222 -28.821 1.00 94.50 538 SER A N 1
ATOM 4549 C CA . SER A 1 538 ? 5.006 -11.710 -30.207 1.00 94.50 538 SER A CA 1
ATOM 4550 C C . SER A 1 538 ? 5.668 -10.702 -31.144 1.00 94.50 538 SER A C 1
ATOM 4552 O O . SER A 1 538 ? 6.564 -11.081 -31.891 1.00 94.50 538 SER A O 1
ATOM 4554 N N . ASP A 1 539 ? 5.287 -9.425 -31.056 1.00 93.56 539 ASP A N 1
ATOM 4555 C CA . ASP A 1 539 ? 5.837 -8.355 -31.899 1.00 93.56 539 ASP A CA 1
ATOM 4556 C C . ASP A 1 539 ? 7.354 -8.205 -31.685 1.00 93.56 539 ASP A C 1
ATOM 4558 O O . ASP A 1 539 ? 8.126 -8.147 -32.639 1.00 93.56 539 ASP A O 1
ATOM 4562 N N . ILE A 1 540 ? 7.812 -8.235 -30.426 1.00 91.25 540 ILE A N 1
ATOM 4563 C CA . ILE A 1 540 ? 9.243 -8.193 -30.087 1.00 91.25 540 ILE A CA 1
ATOM 4564 C C . ILE A 1 540 ? 9.982 -9.408 -30.662 1.00 91.25 540 ILE A C 1
ATOM 4566 O O . ILE A 1 540 ? 11.128 -9.292 -31.100 1.00 91.25 540 ILE A O 1
ATOM 4570 N N . GLU A 1 541 ? 9.372 -10.592 -30.638 1.00 93.25 541 GLU A N 1
ATOM 4571 C CA . GLU A 1 541 ? 9.996 -11.793 -31.191 1.00 93.25 541 GLU A CA 1
ATOM 4572 C C . GLU A 1 541 ? 10.060 -11.745 -32.726 1.00 93.25 541 GLU A C 1
ATOM 4574 O O . GLU A 1 541 ? 11.067 -12.141 -33.316 1.00 93.25 541 GLU A O 1
ATOM 4579 N N . GLU A 1 542 ? 9.041 -11.190 -33.383 1.00 95.12 542 GLU A N 1
ATOM 4580 C CA . GLU A 1 542 ? 9.058 -10.897 -34.819 1.00 95.12 542 GLU A CA 1
ATOM 4581 C C . GLU A 1 542 ? 10.157 -9.884 -35.177 1.00 95.12 542 GLU A C 1
ATOM 4583 O O . GLU A 1 542 ? 10.943 -10.135 -36.094 1.00 95.12 542 GLU A O 1
ATOM 4588 N N . GLU A 1 543 ? 10.300 -8.796 -34.414 1.00 92.19 543 GLU A N 1
ATOM 4589 C CA . GLU A 1 543 ? 11.372 -7.808 -34.591 1.00 92.19 543 GLU A CA 1
ATOM 4590 C C . GLU A 1 543 ? 12.767 -8.417 -34.401 1.00 92.19 543 GLU A C 1
ATOM 4592 O O . GLU A 1 543 ? 13.673 -8.151 -35.194 1.00 92.19 543 GLU A O 1
ATOM 4597 N N . LYS A 1 544 ? 12.962 -9.279 -33.394 1.00 91.69 544 LYS A N 1
ATOM 4598 C CA . LYS A 1 544 ? 14.230 -10.008 -33.212 1.00 91.69 544 LYS A CA 1
ATOM 4599 C C . LYS A 1 544 ? 14.531 -10.926 -34.389 1.00 91.69 544 LYS A C 1
ATOM 4601 O O . LYS A 1 544 ? 15.684 -10.999 -34.811 1.00 91.69 544 LYS A O 1
ATOM 4606 N N . ASN A 1 545 ? 13.524 -11.617 -34.919 1.00 95.38 545 ASN A N 1
ATOM 4607 C CA . ASN A 1 545 ? 13.688 -12.489 -36.079 1.00 95.38 545 ASN A CA 1
ATOM 4608 C C . ASN A 1 545 ? 14.057 -11.684 -37.332 1.00 95.38 545 ASN A C 1
ATOM 4610 O O . ASN A 1 545 ? 14.970 -12.077 -38.060 1.00 95.38 545 ASN A O 1
ATOM 4614 N N . LEU A 1 546 ? 13.414 -10.534 -37.554 1.00 94.75 546 LEU A N 1
ATOM 4615 C CA . LEU A 1 546 ? 13.773 -9.600 -38.625 1.00 94.75 546 LEU A CA 1
ATOM 4616 C C . LEU A 1 546 ? 15.200 -9.070 -38.448 1.00 94.75 546 LEU A C 1
ATOM 4618 O O . LEU A 1 546 ? 15.991 -9.103 -39.388 1.00 94.75 546 LEU A O 1
ATOM 4622 N N . MET A 1 547 ? 15.568 -8.653 -37.236 1.00 93.19 547 MET A N 1
ATOM 4623 C CA . MET A 1 547 ? 16.922 -8.198 -36.923 1.00 93.19 547 MET A CA 1
ATOM 4624 C C . MET A 1 547 ? 17.954 -9.301 -37.175 1.00 93.19 547 MET A C 1
ATOM 4626 O O . MET A 1 547 ? 18.996 -9.043 -37.769 1.00 93.19 547 MET A O 1
ATOM 4630 N N . ALA A 1 548 ? 17.671 -10.544 -36.782 1.00 92.94 548 ALA A N 1
ATOM 4631 C CA . ALA A 1 548 ? 18.551 -11.676 -37.051 1.00 92.94 548 ALA A CA 1
ATOM 4632 C C . ALA A 1 548 ? 18.750 -11.887 -38.561 1.00 92.94 548 ALA A C 1
ATOM 4634 O O . ALA A 1 548 ? 19.886 -12.077 -38.996 1.00 92.94 548 ALA A O 1
ATOM 4635 N N . GLN A 1 549 ? 17.686 -11.781 -39.367 1.00 94.88 549 GLN A N 1
ATOM 4636 C CA . GLN A 1 549 ? 17.791 -11.842 -40.829 1.00 94.88 549 GLN A CA 1
ATOM 4637 C C . GLN A 1 549 ? 18.669 -10.710 -41.380 1.00 94.88 549 GLN A C 1
ATOM 4639 O O . GLN A 1 549 ? 19.613 -10.987 -42.120 1.00 94.88 549 GLN A O 1
ATOM 4644 N N . VAL A 1 550 ? 18.440 -9.463 -40.958 1.00 94.38 550 VAL A N 1
ATOM 4645 C CA . VAL A 1 550 ? 19.254 -8.304 -41.370 1.00 94.38 550 VAL A CA 1
ATOM 4646 C C . VAL A 1 550 ? 20.724 -8.478 -40.972 1.00 94.38 550 VAL A C 1
ATOM 4648 O O . VAL A 1 550 ? 21.631 -8.200 -41.754 1.00 94.38 550 VAL A O 1
ATOM 4651 N N . MET A 1 551 ? 20.991 -9.003 -39.777 1.00 88.19 551 MET A N 1
ATOM 4652 C CA . MET A 1 551 ? 22.355 -9.285 -39.332 1.00 88.19 551 MET A CA 1
ATOM 4653 C C . MET A 1 551 ? 23.015 -10.383 -40.172 1.00 88.19 551 MET A C 1
ATOM 4655 O O . MET A 1 551 ? 24.208 -10.294 -40.460 1.00 88.19 551 MET A O 1
ATOM 4659 N N . THR A 1 552 ? 22.264 -11.401 -40.605 1.00 93.06 552 THR A N 1
ATOM 4660 C CA . THR A 1 552 ? 22.801 -12.433 -41.505 1.00 93.06 552 THR A CA 1
ATOM 4661 C C . THR A 1 552 ? 23.096 -11.905 -42.907 1.00 93.06 552 THR A C 1
ATOM 4663 O O . THR A 1 552 ? 24.146 -12.248 -43.453 1.00 93.06 552 THR A O 1
ATOM 4666 N N . THR A 1 553 ? 22.242 -11.044 -43.475 1.00 94.06 553 THR A N 1
ATOM 4667 C CA . THR A 1 553 ? 22.500 -10.419 -44.784 1.00 94.06 553 THR A CA 1
ATOM 4668 C C . THR A 1 553 ? 23.695 -9.481 -44.707 1.00 94.06 553 THR A C 1
ATOM 4670 O O . THR A 1 553 ? 24.600 -9.578 -45.530 1.00 94.06 553 THR A O 1
ATOM 4673 N N . TRP A 1 554 ? 23.779 -8.659 -43.660 1.00 93.19 554 TRP A N 1
ATOM 4674 C CA . TRP A 1 554 ? 24.913 -7.761 -43.458 1.00 93.19 554 TRP A CA 1
ATOM 4675 C C . TRP A 1 554 ? 26.229 -8.525 -43.253 1.00 93.19 554 TRP A C 1
ATOM 4677 O O . TRP A 1 554 ? 27.262 -8.172 -43.821 1.00 93.19 554 TRP A O 1
ATOM 4687 N N . ALA A 1 555 ? 26.206 -9.635 -42.508 1.00 90.50 555 ALA A N 1
ATOM 4688 C CA . ALA A 1 555 ? 27.374 -10.500 -42.361 1.00 90.50 555 ALA A CA 1
ATOM 4689 C C . ALA A 1 555 ? 27.821 -11.131 -43.694 1.00 90.50 555 ALA A C 1
ATOM 4691 O O . ALA A 1 555 ? 29.022 -11.339 -43.889 1.00 90.50 555 ALA A O 1
ATOM 4692 N N . ALA A 1 556 ? 26.888 -11.441 -44.601 1.00 92.31 556 ALA A N 1
ATOM 4693 C CA . ALA A 1 556 ? 27.205 -11.914 -45.947 1.00 92.31 556 ALA A CA 1
ATOM 4694 C C . ALA A 1 556 ? 27.824 -10.797 -46.802 1.00 92.31 556 ALA A C 1
ATOM 4696 O O . ALA A 1 556 ? 28.889 -10.999 -47.379 1.00 92.31 556 ALA A O 1
ATOM 4697 N N . GLU A 1 557 ? 27.247 -9.595 -46.788 1.00 93.19 557 GLU A N 1
ATOM 4698 C CA . GLU A 1 557 ? 27.790 -8.429 -47.499 1.00 93.19 557 GLU A CA 1
ATOM 4699 C C . GLU A 1 557 ? 29.208 -8.071 -47.033 1.00 93.19 557 GLU A C 1
ATOM 4701 O O . GLU A 1 557 ? 30.085 -7.814 -47.855 1.00 93.19 557 GLU A O 1
ATOM 4706 N N . ILE A 1 558 ? 29.481 -8.120 -45.723 1.00 90.94 558 ILE A N 1
ATOM 4707 C CA . ILE A 1 558 ? 30.833 -7.906 -45.183 1.00 90.94 558 ILE A CA 1
ATOM 4708 C C . ILE A 1 558 ? 31.819 -8.944 -45.736 1.00 90.94 558 ILE A C 1
ATOM 4710 O O . ILE A 1 558 ? 32.968 -8.604 -46.029 1.00 90.94 558 ILE A O 1
ATOM 4714 N N . LYS A 1 559 ? 31.409 -10.213 -45.867 1.00 92.69 559 LYS A N 1
ATOM 4715 C CA . LYS A 1 559 ? 32.264 -11.254 -46.460 1.00 92.69 559 LYS A CA 1
ATOM 4716 C C . LYS A 1 559 ? 32.524 -10.982 -47.939 1.00 92.69 559 LYS A C 1
ATOM 4718 O O . LYS A 1 559 ? 33.668 -11.107 -48.368 1.00 92.69 559 LYS A O 1
ATOM 4723 N N . ASP A 1 560 ? 31.509 -10.557 -48.683 1.00 91.75 560 ASP A N 1
ATOM 4724 C CA . ASP A 1 560 ? 31.641 -10.222 -50.102 1.00 91.75 560 ASP A CA 1
ATOM 4725 C C . ASP A 1 560 ? 32.551 -9.010 -50.327 1.00 91.75 560 ASP A C 1
ATOM 4727 O O . ASP A 1 560 ? 33.369 -9.017 -51.248 1.00 91.75 560 ASP A O 1
ATOM 4731 N N . ILE A 1 561 ? 32.454 -7.984 -49.476 1.00 88.62 561 ILE A N 1
ATOM 4732 C CA . ILE A 1 561 ? 33.350 -6.821 -49.512 1.00 88.62 561 ILE A CA 1
ATOM 4733 C C . ILE A 1 561 ? 34.792 -7.267 -49.265 1.00 88.62 561 ILE A C 1
ATOM 4735 O O . ILE A 1 561 ? 35.660 -6.955 -50.074 1.00 88.62 561 ILE A O 1
ATOM 4739 N N . LYS A 1 562 ? 35.043 -8.070 -48.224 1.00 89.50 562 LYS A N 1
ATOM 4740 C CA . LYS A 1 562 ? 36.390 -8.596 -47.939 1.00 89.50 562 LYS A CA 1
ATOM 4741 C C . LYS A 1 562 ? 36.953 -9.421 -49.097 1.00 89.50 562 LYS A C 1
ATOM 4743 O O . LYS A 1 562 ? 38.111 -9.251 -49.462 1.00 89.50 562 LYS A O 1
ATOM 4748 N N . ALA A 1 563 ? 36.134 -10.266 -49.723 1.00 89.69 563 ALA A N 1
ATOM 4749 C CA . ALA A 1 563 ? 36.552 -11.041 -50.889 1.00 89.69 563 ALA A CA 1
ATOM 4750 C C . ALA A 1 563 ? 36.890 -10.145 -52.097 1.00 89.69 563 ALA A C 1
ATOM 4752 O O . ALA A 1 563 ? 37.812 -10.442 -52.858 1.00 89.69 563 ALA A O 1
ATOM 4753 N N . LYS A 1 564 ? 36.164 -9.034 -52.287 1.00 89.06 564 LYS A N 1
ATOM 4754 C CA . LYS A 1 564 ? 36.484 -8.037 -53.321 1.00 89.06 564 LYS A CA 1
ATOM 4755 C C . LYS A 1 564 ? 37.776 -7.281 -53.006 1.00 89.06 564 LYS A C 1
ATOM 4757 O O . LYS A 1 564 ? 38.581 -7.108 -53.914 1.00 89.06 564 LYS A O 1
ATOM 4762 N N . GLU A 1 565 ? 38.003 -6.894 -51.752 1.00 85.75 565 GLU A N 1
ATOM 4763 C CA . GLU A 1 565 ? 39.247 -6.246 -51.305 1.00 85.75 565 GLU A CA 1
ATOM 4764 C C . GLU A 1 565 ? 40.474 -7.150 -51.520 1.00 85.75 565 GLU A C 1
ATOM 4766 O O . GLU A 1 565 ? 41.523 -6.686 -51.967 1.00 85.75 565 GLU A O 1
ATOM 4771 N N . GLU A 1 566 ? 40.347 -8.454 -51.257 1.00 88.62 566 GLU A N 1
ATOM 4772 C CA . GLU A 1 566 ? 41.408 -9.433 -51.526 1.00 88.62 566 GLU A CA 1
ATOM 4773 C C . GLU A 1 566 ? 41.733 -9.527 -53.024 1.00 88.62 566 GLU A C 1
ATOM 4775 O O . GLU A 1 566 ? 42.905 -9.467 -53.402 1.00 88.62 566 GLU A O 1
ATOM 4780 N N . LYS A 1 567 ? 40.709 -9.584 -53.888 1.00 88.44 567 LYS A N 1
ATOM 4781 C CA . LYS A 1 567 ? 40.894 -9.564 -55.349 1.00 88.44 567 LYS A CA 1
ATOM 4782 C C . LYS A 1 567 ? 41.509 -8.255 -55.840 1.00 88.44 567 LYS A C 1
ATOM 4784 O O . LYS A 1 567 ? 42.356 -8.269 -56.728 1.00 88.44 567 LYS A O 1
ATOM 4789 N N . GLU A 1 568 ? 41.111 -7.116 -55.279 1.00 86.44 568 GLU A N 1
ATOM 4790 C CA . GLU A 1 568 ? 41.694 -5.818 -55.629 1.00 86.44 568 GLU A CA 1
ATOM 4791 C C . GLU A 1 568 ? 43.181 -5.761 -55.263 1.00 86.44 568 GLU A C 1
ATOM 4793 O O . GLU A 1 568 ? 44.001 -5.277 -56.049 1.00 86.44 568 GLU A O 1
ATOM 4798 N N . LYS A 1 569 ? 43.551 -6.313 -54.103 1.00 88.12 569 LYS A N 1
ATOM 4799 C CA . LYS A 1 569 ? 44.949 -6.429 -53.687 1.00 88.12 569 LYS A CA 1
ATOM 4800 C C . LYS A 1 569 ? 45.755 -7.303 -54.650 1.00 88.12 569 LYS A C 1
ATOM 4802 O O . LYS A 1 569 ? 46.840 -6.899 -55.056 1.00 88.12 569 LYS A O 1
ATOM 4807 N N . GLU A 1 570 ? 45.209 -8.442 -55.070 1.00 89.25 570 GLU A N 1
ATOM 4808 C CA . GLU A 1 570 ? 45.840 -9.316 -56.066 1.00 89.25 570 GLU A CA 1
ATOM 4809 C C . GLU A 1 570 ? 46.033 -8.604 -57.416 1.00 89.25 570 GLU A C 1
ATOM 4811 O O . GLU A 1 570 ? 47.118 -8.637 -58.001 1.00 89.25 570 GLU A O 1
ATOM 4816 N N . ILE A 1 571 ? 45.009 -7.890 -57.896 1.00 87.56 571 ILE A N 1
ATOM 4817 C CA . ILE A 1 571 ? 45.101 -7.086 -59.123 1.00 87.56 571 ILE A CA 1
ATOM 4818 C C . ILE A 1 571 ? 46.191 -6.020 -58.983 1.00 87.56 571 ILE A C 1
ATOM 4820 O O . ILE A 1 571 ? 46.974 -5.815 -59.911 1.00 87.56 571 ILE A O 1
ATOM 4824 N N . LYS A 1 572 ? 46.275 -5.352 -57.831 1.00 90.31 572 LYS A N 1
ATOM 4825 C CA . LYS A 1 572 ? 47.294 -4.333 -57.568 1.00 90.31 572 LYS A CA 1
ATOM 4826 C C . LYS A 1 572 ? 48.708 -4.913 -57.604 1.00 90.31 572 LYS A C 1
ATOM 4828 O O . LYS A 1 572 ? 49.566 -4.339 -58.274 1.00 90.31 572 LYS A O 1
ATOM 4833 N N . ASP A 1 573 ? 48.929 -6.058 -56.962 1.00 89.81 573 ASP A N 1
ATOM 4834 C CA . ASP A 1 573 ? 50.221 -6.751 -56.971 1.00 89.81 573 ASP A CA 1
ATOM 4835 C C . ASP A 1 573 ? 50.615 -7.165 -58.403 1.00 89.81 573 ASP A C 1
ATOM 4837 O O . ASP A 1 573 ? 51.756 -6.956 -58.829 1.00 89.81 573 ASP A O 1
ATOM 4841 N N . ASN A 1 574 ? 49.654 -7.650 -59.198 1.00 89.25 574 ASN A N 1
ATOM 4842 C CA . ASN A 1 574 ? 49.859 -7.967 -60.614 1.00 89.25 574 ASN A CA 1
ATOM 4843 C C . ASN A 1 574 ? 50.200 -6.727 -61.454 1.00 89.25 574 ASN A C 1
ATOM 4845 O O . ASN A 1 574 ? 51.113 -6.764 -62.284 1.00 89.25 574 ASN A O 1
ATOM 4849 N N . VAL A 1 575 ? 49.512 -5.605 -61.233 1.00 89.25 575 VAL A N 1
ATOM 4850 C CA . VAL A 1 575 ? 49.802 -4.332 -61.911 1.00 89.25 575 VAL A CA 1
ATOM 4851 C C . VAL A 1 575 ? 51.202 -3.835 -61.560 1.00 89.25 575 VAL A C 1
ATOM 4853 O O . VAL A 1 575 ? 51.934 -3.385 -62.444 1.00 89.25 575 VAL A O 1
ATOM 4856 N N . ASP A 1 576 ? 51.609 -3.925 -60.297 1.00 88.69 576 ASP A N 1
ATOM 4857 C CA . ASP A 1 576 ? 52.940 -3.499 -59.872 1.00 88.69 576 ASP A CA 1
ATOM 4858 C C . ASP A 1 576 ? 54.038 -4.427 -60.422 1.00 88.69 576 ASP A C 1
ATOM 4860 O O . ASP A 1 576 ? 55.071 -3.941 -60.896 1.00 88.69 576 ASP A O 1
ATOM 4864 N N . MET A 1 577 ? 53.786 -5.737 -60.509 1.00 90.44 577 MET A N 1
ATOM 4865 C CA . MET A 1 577 ? 54.661 -6.679 -61.217 1.00 90.44 577 MET A CA 1
ATOM 4866 C C . MET A 1 577 ? 54.800 -6.319 -62.706 1.00 90.44 577 MET A C 1
ATOM 4868 O O . MET A 1 577 ? 55.914 -6.281 -63.239 1.00 90.44 577 MET A O 1
ATOM 4872 N N . LEU A 1 578 ? 53.692 -6.004 -63.383 1.00 87.56 578 LEU A N 1
ATOM 4873 C CA . LEU A 1 578 ? 53.700 -5.584 -64.786 1.00 87.56 578 LEU A CA 1
ATOM 4874 C C . LEU A 1 578 ? 54.460 -4.269 -64.986 1.00 87.56 578 LEU A C 1
ATOM 4876 O O . LEU A 1 578 ? 55.237 -4.157 -65.936 1.00 87.56 578 LEU A O 1
ATOM 4880 N N . LYS A 1 579 ? 54.322 -3.296 -64.076 1.00 88.31 579 LYS A N 1
ATOM 4881 C CA . LYS A 1 579 ? 55.125 -2.060 -64.106 1.00 88.31 579 LYS A CA 1
ATOM 4882 C C . LYS A 1 579 ? 56.617 -2.359 -64.006 1.00 88.31 579 LYS A C 1
ATOM 4884 O O . LYS A 1 579 ? 57.395 -1.763 -64.753 1.00 88.31 579 LYS A O 1
ATOM 4889 N N . LEU A 1 580 ? 57.025 -3.271 -63.122 1.00 89.88 580 LEU A N 1
ATOM 4890 C CA . LEU A 1 580 ? 58.429 -3.671 -62.984 1.00 89.88 580 LEU A CA 1
ATOM 4891 C C . LEU A 1 580 ? 58.952 -4.333 -64.264 1.00 89.88 580 LEU A C 1
ATOM 4893 O O . LEU A 1 580 ? 60.012 -3.942 -64.761 1.00 89.88 580 LEU A O 1
ATOM 4897 N N . LYS A 1 581 ? 58.189 -5.269 -64.846 1.00 89.31 581 LYS A N 1
ATOM 4898 C CA . LYS A 1 581 ? 58.530 -5.912 -66.127 1.00 89.31 581 LYS A CA 1
ATOM 4899 C C . LYS A 1 581 ? 58.646 -4.889 -67.259 1.00 89.31 581 LYS A C 1
ATOM 4901 O O . LYS A 1 581 ? 59.635 -4.892 -67.988 1.00 89.31 581 LYS A O 1
ATOM 4906 N N . TYR A 1 582 ? 57.696 -3.960 -67.363 1.00 88.50 582 TYR A N 1
ATOM 4907 C CA . TYR A 1 582 ? 57.728 -2.883 -68.352 1.00 88.50 582 TYR A CA 1
ATOM 4908 C C . TYR A 1 582 ? 58.956 -1.978 -68.185 1.00 88.50 582 TYR A C 1
ATOM 4910 O O . TYR A 1 582 ? 59.633 -1.655 -69.161 1.00 88.50 582 TYR A O 1
ATOM 4918 N N . GLN A 1 583 ? 59.297 -1.593 -66.951 1.00 86.88 583 GLN A N 1
ATOM 4919 C CA . GLN A 1 583 ? 60.499 -0.800 -66.680 1.00 86.88 583 GLN A CA 1
ATOM 4920 C C . GLN A 1 583 ? 61.785 -1.552 -67.046 1.00 86.88 583 GLN A C 1
ATOM 4922 O O . GLN A 1 583 ? 62.707 -0.939 -67.591 1.00 86.88 583 GLN A O 1
ATOM 4927 N N . ALA A 1 584 ? 61.857 -2.858 -66.779 1.00 87.88 584 ALA A N 1
ATOM 4928 C CA . ALA A 1 584 ? 62.986 -3.696 -67.174 1.00 87.88 584 ALA A CA 1
ATOM 4929 C C . ALA A 1 584 ? 63.109 -3.789 -68.704 1.00 87.88 584 ALA A C 1
ATOM 4931 O O . ALA A 1 584 ? 64.176 -3.503 -69.245 1.00 87.88 584 ALA A O 1
ATOM 4932 N N . ALA A 1 585 ? 62.009 -4.073 -69.408 1.00 85.75 585 ALA A N 1
ATOM 4933 C CA . ALA A 1 585 ? 61.970 -4.108 -70.869 1.00 85.75 585 ALA A CA 1
ATOM 4934 C C . ALA A 1 585 ? 62.371 -2.759 -71.487 1.00 85.75 585 ALA A C 1
ATOM 4936 O O . ALA A 1 585 ? 63.170 -2.712 -72.420 1.00 85.75 585 ALA A O 1
ATOM 4937 N N . ARG A 1 586 ? 61.897 -1.642 -70.916 1.00 88.12 586 ARG A N 1
ATOM 4938 C CA . ARG A 1 586 ? 62.272 -0.286 -71.342 1.00 88.12 586 ARG A CA 1
ATOM 4939 C C . ARG A 1 586 ? 63.772 -0.022 -71.184 1.00 88.12 586 ARG A C 1
ATOM 4941 O O . ARG A 1 586 ? 64.366 0.591 -72.068 1.00 88.12 586 ARG A O 1
ATOM 4948 N N . LYS A 1 587 ? 64.392 -0.484 -70.090 1.00 89.06 587 LYS A N 1
ATOM 4949 C CA . LYS A 1 587 ? 65.851 -0.402 -69.894 1.00 89.06 587 LYS A CA 1
ATOM 4950 C C . LYS A 1 587 ? 66.599 -1.249 -70.924 1.00 89.06 587 LYS A C 1
ATOM 4952 O O . LYS A 1 587 ? 67.535 -0.750 -71.537 1.00 89.06 587 LYS A O 1
ATOM 4957 N N . SER A 1 588 ? 66.159 -2.483 -71.166 1.00 86.19 588 SER A N 1
ATOM 4958 C CA . SER A 1 588 ? 66.759 -3.354 -72.184 1.00 86.19 588 SER A CA 1
ATOM 4959 C C . SER A 1 588 ? 66.671 -2.740 -73.583 1.00 86.19 588 SER A C 1
ATOM 4961 O O . SER A 1 588 ? 67.675 -2.680 -74.286 1.00 86.19 588 SER A O 1
ATOM 4963 N N . ALA A 1 589 ? 65.511 -2.201 -73.967 1.00 82.06 589 ALA A N 1
ATOM 4964 C CA . ALA A 1 589 ? 65.332 -1.505 -75.242 1.00 82.06 589 ALA A CA 1
ATOM 4965 C C . ALA A 1 589 ? 66.249 -0.275 -75.366 1.00 82.06 589 ALA A C 1
ATOM 4967 O O . ALA A 1 589 ? 66.826 -0.036 -76.426 1.00 82.06 589 ALA A O 1
ATOM 4968 N N . HIS A 1 590 ? 66.431 0.482 -74.278 1.00 85.44 590 HIS A N 1
ATOM 4969 C CA . HIS A 1 590 ? 67.370 1.602 -74.247 1.00 85.44 590 HIS A CA 1
ATOM 4970 C C . HIS A 1 590 ? 68.821 1.144 -74.461 1.00 85.44 590 HIS A C 1
ATOM 4972 O O . HIS A 1 590 ? 69.522 1.726 -75.285 1.00 85.44 590 HIS A O 1
ATOM 4978 N N . ASN A 1 591 ? 69.239 0.058 -73.805 1.00 88.25 591 ASN A N 1
ATOM 4979 C CA . ASN A 1 591 ? 70.575 -0.519 -73.976 1.00 88.25 591 ASN A CA 1
ATOM 4980 C C . ASN A 1 591 ? 70.812 -1.002 -75.416 1.00 88.25 591 ASN A C 1
ATOM 4982 O O . ASN A 1 591 ? 71.887 -0.782 -75.970 1.00 88.25 591 ASN A O 1
ATOM 4986 N N . TYR A 1 592 ? 69.812 -1.631 -76.048 1.00 85.12 592 TYR A N 1
ATOM 4987 C CA . TYR A 1 592 ? 69.906 -2.036 -77.454 1.00 85.12 592 TYR A CA 1
ATOM 4988 C C . TYR A 1 592 ? 70.013 -0.840 -78.397 1.00 85.12 592 TYR A C 1
ATOM 4990 O O . TYR A 1 592 ? 70.816 -0.878 -79.329 1.00 85.12 592 TYR A O 1
ATOM 4998 N N . LYS A 1 593 ? 69.258 0.235 -78.139 1.00 89.06 593 LYS A N 1
ATOM 4999 C CA . LYS A 1 593 ? 69.371 1.485 -78.896 1.00 89.06 593 LYS A CA 1
ATOM 5000 C C . LYS A 1 593 ? 70.779 2.074 -78.781 1.00 89.06 593 LYS A C 1
ATOM 5002 O O . LYS A 1 593 ? 71.393 2.375 -79.799 1.00 89.06 593 LYS A O 1
ATOM 5007 N N . GLU A 1 594 ? 71.321 2.161 -77.568 1.00 86.56 594 GLU A N 1
ATOM 5008 C CA . GLU A 1 594 ? 72.678 2.670 -77.335 1.00 86.56 594 GLU A CA 1
ATOM 5009 C C . GLU A 1 594 ? 73.744 1.787 -78.010 1.00 86.56 594 GLU A C 1
ATOM 5011 O O . GLU A 1 594 ? 74.704 2.283 -78.600 1.00 86.56 594 GLU A O 1
ATOM 5016 N N . HIS A 1 595 ? 73.574 0.463 -77.967 1.00 85.12 595 HIS A N 1
ATOM 5017 C CA . HIS A 1 595 ? 74.459 -0.472 -78.657 1.00 85.12 595 HIS A CA 1
ATOM 5018 C C . HIS A 1 595 ? 74.394 -0.307 -80.183 1.00 85.12 595 HIS A C 1
ATOM 5020 O O . HIS A 1 595 ? 75.434 -0.317 -80.844 1.00 85.12 595 HIS A O 1
ATOM 5026 N N . ALA A 1 596 ? 73.197 -0.128 -80.749 1.00 82.19 596 ALA A N 1
ATOM 5027 C CA . ALA A 1 596 ? 73.014 0.128 -82.174 1.00 82.19 596 ALA A CA 1
ATOM 5028 C C . ALA A 1 596 ? 73.690 1.442 -82.602 1.00 82.19 596 ALA A C 1
ATOM 5030 O O . ALA A 1 596 ? 74.459 1.431 -83.561 1.00 82.19 596 ALA A O 1
ATOM 5031 N N . GLU A 1 597 ? 73.509 2.526 -81.841 1.00 86.00 597 GLU A N 1
ATOM 5032 C CA . GLU A 1 597 ? 74.172 3.817 -82.080 1.00 86.00 597 GLU A CA 1
ATOM 5033 C C . GLU A 1 597 ? 75.705 3.697 -81.993 1.00 86.00 597 GLU A C 1
ATOM 5035 O O . GLU A 1 597 ? 76.432 4.224 -82.836 1.00 86.00 597 GLU A O 1
ATOM 5040 N N . LYS A 1 598 ? 76.240 2.957 -81.010 1.00 87.19 598 LYS A N 1
ATOM 5041 C CA . LYS A 1 598 ? 77.687 2.677 -80.914 1.00 87.19 598 LYS A CA 1
ATOM 5042 C C . LYS A 1 598 ? 78.199 1.887 -82.119 1.00 87.19 598 LYS A C 1
ATOM 5044 O O . LYS A 1 598 ? 79.269 2.202 -82.639 1.00 87.19 598 LYS A O 1
ATOM 5049 N N . LYS A 1 599 ? 77.446 0.881 -82.571 1.00 85.81 599 LYS A N 1
ATOM 5050 C CA . LYS A 1 599 ? 77.791 0.054 -83.735 1.00 85.81 599 LYS A CA 1
ATOM 5051 C C . LYS A 1 599 ? 77.774 0.873 -85.030 1.00 85.81 599 LYS A C 1
ATOM 5053 O O . LYS A 1 599 ? 78.688 0.749 -85.839 1.00 85.81 599 LYS A O 1
ATOM 5058 N N . GLU A 1 600 ? 76.783 1.741 -85.209 1.00 84.56 600 GLU A N 1
ATOM 5059 C CA . GLU A 1 600 ? 76.698 2.666 -86.343 1.00 84.56 600 GLU A CA 1
ATOM 5060 C C . GLU A 1 600 ? 77.871 3.653 -86.356 1.00 84.56 600 GLU A C 1
ATOM 5062 O O . GLU A 1 600 ? 78.544 3.806 -87.375 1.00 84.56 600 GLU A O 1
ATOM 5067 N N . ASN A 1 601 ? 78.192 4.250 -85.205 1.00 86.00 601 ASN A N 1
ATOM 5068 C CA . ASN A 1 601 ? 79.352 5.128 -85.061 1.00 86.00 601 ASN A CA 1
ATOM 5069 C C . ASN A 1 601 ? 80.671 4.409 -85.377 1.00 86.00 601 ASN A C 1
ATOM 5071 O O . ASN A 1 601 ? 81.543 4.979 -86.038 1.00 86.00 601 ASN A O 1
ATOM 5075 N N . PHE A 1 602 ? 80.811 3.150 -84.950 1.00 87.31 602 PHE A N 1
ATOM 5076 C CA . PHE A 1 602 ? 81.950 2.312 -85.316 1.00 87.31 602 PHE A CA 1
ATOM 5077 C C . PHE A 1 602 ? 82.036 2.133 -86.837 1.00 87.31 602 PHE A C 1
ATOM 5079 O O . PHE A 1 602 ? 83.079 2.430 -87.420 1.00 87.31 602 PHE A O 1
ATOM 5086 N N . PHE A 1 603 ? 80.943 1.752 -87.506 1.00 83.06 603 PHE A N 1
ATOM 5087 C CA . PHE A 1 603 ? 80.932 1.616 -88.966 1.00 83.06 603 PHE A CA 1
ATOM 5088 C C . PHE A 1 603 ? 81.237 2.931 -89.689 1.00 83.06 603 PHE A C 1
ATOM 5090 O O . PHE A 1 603 ? 82.027 2.930 -90.629 1.00 83.06 603 PHE A O 1
ATOM 5097 N N . LEU A 1 604 ? 80.695 4.063 -89.234 1.00 86.19 604 LEU A N 1
ATOM 5098 C CA . LEU A 1 604 ? 81.007 5.384 -89.788 1.00 86.19 604 LEU A CA 1
ATOM 5099 C C . LEU A 1 604 ? 82.494 5.728 -89.649 1.00 86.19 604 LEU A C 1
ATOM 5101 O O . LEU A 1 604 ? 83.099 6.250 -90.588 1.00 86.19 604 LEU A O 1
ATOM 5105 N N . SER A 1 605 ? 83.096 5.426 -88.496 1.00 83.19 605 SER A N 1
ATOM 5106 C CA . SER A 1 605 ? 84.533 5.621 -88.282 1.00 83.19 605 SER A CA 1
ATOM 5107 C C . SER A 1 605 ? 85.374 4.734 -89.204 1.00 83.19 605 SER A C 1
ATOM 5109 O O . SER A 1 605 ? 86.391 5.184 -89.736 1.00 83.19 605 SER A O 1
ATOM 5111 N N . GLU A 1 606 ? 84.900 3.520 -89.483 1.00 81.38 606 GLU A N 1
ATOM 5112 C CA . GLU A 1 606 ? 85.606 2.563 -90.324 1.00 81.38 606 GLU A CA 1
ATOM 5113 C C . GLU A 1 606 ? 85.481 2.888 -91.814 1.00 81.38 606 GLU A C 1
ATOM 5115 O O . GLU A 1 606 ? 86.475 2.839 -92.541 1.00 81.38 606 GLU A O 1
ATOM 5120 N N . CYS A 1 607 ? 84.309 3.349 -92.252 1.00 81.06 607 CYS A N 1
ATOM 5121 C CA . CYS A 1 607 ? 84.112 3.931 -93.576 1.00 81.06 607 CYS A CA 1
ATOM 5122 C C . CYS A 1 607 ? 85.039 5.133 -93.794 1.00 81.06 607 CYS A C 1
ATOM 5124 O O . CYS A 1 607 ? 85.708 5.197 -94.824 1.00 81.06 607 CYS A O 1
ATOM 5126 N N . LYS A 1 608 ? 85.160 6.038 -92.810 1.00 84.62 608 LYS A N 1
ATOM 5127 C CA . LYS A 1 608 ? 86.107 7.165 -92.879 1.00 84.62 608 LYS A CA 1
ATOM 5128 C C . LYS A 1 608 ? 87.554 6.692 -92.991 1.00 84.62 608 LYS A C 1
ATOM 5130 O O . LYS A 1 608 ? 88.285 7.177 -93.852 1.00 84.62 608 LYS A O 1
ATOM 5135 N N . ARG A 1 609 ? 87.970 5.715 -92.177 1.00 88.25 609 ARG A N 1
ATOM 5136 C CA . ARG A 1 609 ? 89.328 5.151 -92.237 1.00 88.25 609 ARG A CA 1
ATOM 5137 C C . ARG A 1 609 ? 89.631 4.548 -93.610 1.00 88.25 609 ARG A C 1
ATOM 5139 O O . ARG A 1 609 ? 90.725 4.745 -94.140 1.00 88.25 609 ARG A O 1
ATOM 5146 N N . ILE A 1 610 ? 88.675 3.818 -94.187 1.00 83.06 610 ILE A N 1
ATOM 5147 C CA . ILE A 1 610 ? 88.796 3.226 -95.525 1.00 83.06 610 ILE A CA 1
ATOM 5148 C C . ILE A 1 610 ? 88.870 4.322 -96.593 1.00 83.06 610 ILE A C 1
ATOM 5150 O O . ILE A 1 610 ? 89.753 4.269 -97.446 1.00 83.06 610 ILE A O 1
ATOM 5154 N N . GLU A 1 611 ? 88.003 5.333 -96.531 1.00 83.12 611 GLU A N 1
ATOM 5155 C CA . GLU A 1 611 ? 87.990 6.457 -97.473 1.00 83.12 611 GLU A CA 1
ATOM 5156 C C . GLU A 1 611 ? 89.318 7.235 -97.446 1.00 83.12 611 GLU A C 1
ATOM 5158 O O . GLU A 1 611 ? 89.893 7.547 -98.492 1.00 83.12 611 GLU A O 1
ATOM 5163 N N . GLU A 1 612 ? 89.859 7.499 -96.256 1.00 84.38 612 GLU A N 1
ATOM 5164 C CA . GLU A 1 612 ? 91.170 8.129 -96.079 1.00 84.38 612 GLU A CA 1
ATOM 5165 C C . GLU A 1 612 ? 92.315 7.247 -96.593 1.00 84.38 612 GLU A C 1
ATOM 5167 O O . GLU A 1 612 ? 93.243 7.748 -97.238 1.00 84.38 612 GLU A O 1
ATOM 5172 N N . GLY A 1 613 ? 92.255 5.936 -96.339 1.00 81.38 613 GLY A N 1
ATOM 5173 C CA . GLY A 1 613 ? 93.195 4.959 -96.888 1.00 81.38 613 GLY A CA 1
ATOM 5174 C C . GLY A 1 613 ? 93.179 4.948 -98.418 1.00 81.38 613 GLY A C 1
ATOM 5175 O O . GLY A 1 613 ? 94.237 4.999 -99.050 1.00 81.38 613 GLY A O 1
ATOM 5176 N N . TYR A 1 614 ? 91.986 4.979 -99.013 1.00 80.38 614 TYR A N 1
ATOM 5177 C CA . TYR A 1 614 ? 91.786 5.023 -100.458 1.00 80.38 614 TYR A CA 1
ATOM 5178 C C . TYR A 1 614 ? 92.316 6.329 -101.070 1.00 80.38 614 TYR A C 1
ATOM 5180 O O . TYR A 1 614 ? 93.057 6.297 -102.054 1.00 80.38 614 TYR A O 1
ATOM 5188 N N . LYS A 1 615 ? 92.038 7.484 -100.446 1.00 83.62 615 LYS A N 1
ATOM 5189 C CA . LYS A 1 615 ? 92.598 8.785 -100.860 1.00 83.62 615 LYS A CA 1
ATOM 5190 C C . LYS A 1 615 ? 94.127 8.784 -100.817 1.00 83.62 615 LYS A C 1
ATOM 5192 O O . LYS A 1 615 ? 94.756 9.222 -101.775 1.00 83.62 615 LYS A O 1
ATOM 5197 N N . LYS A 1 616 ? 94.745 8.253 -99.754 1.00 81.44 616 LYS A N 1
ATOM 5198 C CA . LYS A 1 616 ? 96.215 8.143 -99.654 1.00 81.44 616 LYS A CA 1
ATOM 5199 C C . LYS A 1 616 ? 96.812 7.271 -100.761 1.00 81.44 616 LYS A C 1
ATOM 5201 O O . LYS A 1 616 ? 97.836 7.649 -101.332 1.00 81.44 616 LYS A O 1
ATOM 5206 N N . ALA A 1 617 ? 96.179 6.140 -101.073 1.00 77.25 617 ALA A N 1
ATOM 5207 C CA . ALA A 1 617 ? 96.611 5.257 -102.154 1.00 77.25 617 ALA A CA 1
ATOM 5208 C C . ALA A 1 617 ? 96.526 5.954 -103.523 1.00 77.25 617 ALA A C 1
ATOM 5210 O O . ALA A 1 617 ? 97.498 5.933 -104.280 1.00 77.25 617 ALA A O 1
ATOM 5211 N N . MET A 1 618 ? 95.423 6.655 -103.805 1.00 74.44 618 MET A N 1
ATOM 5212 C CA . MET A 1 618 ? 95.259 7.438 -105.036 1.00 74.44 618 MET A CA 1
ATOM 5213 C C . MET A 1 618 ? 96.333 8.518 -105.186 1.00 74.44 618 MET A C 1
ATOM 5215 O O . MET A 1 618 ? 96.945 8.631 -106.245 1.00 74.44 618 MET A O 1
ATOM 5219 N N . THR A 1 619 ? 96.652 9.255 -104.119 1.00 78.25 619 THR A N 1
ATOM 5220 C CA . THR A 1 619 ? 97.709 10.276 -104.162 1.00 78.25 619 THR A CA 1
ATOM 5221 C C . THR A 1 619 ? 99.090 9.671 -104.432 1.00 78.25 619 THR A C 1
ATOM 5223 O O . THR A 1 619 ? 99.894 10.281 -105.134 1.00 78.25 619 THR A O 1
ATOM 5226 N N . GLN A 1 620 ? 99.388 8.467 -103.924 1.00 74.56 620 GLN A N 1
ATOM 5227 C CA . GLN A 1 620 ? 100.640 7.764 -104.242 1.00 74.56 620 GLN A CA 1
ATOM 5228 C C . GLN A 1 620 ? 100.705 7.302 -105.702 1.00 74.56 620 GLN A C 1
ATOM 5230 O O . GLN A 1 620 ? 101.766 7.406 -106.319 1.00 74.56 620 GLN A O 1
ATOM 5235 N N . VAL A 1 621 ? 99.590 6.825 -106.265 1.00 71.75 621 VAL A N 1
ATOM 5236 C CA . VAL A 1 621 ? 99.499 6.461 -107.688 1.00 71.75 621 VAL A CA 1
ATOM 5237 C C . VAL A 1 621 ? 99.683 7.697 -108.572 1.00 71.75 621 VAL A C 1
ATOM 5239 O O . VAL A 1 621 ? 100.471 7.648 -109.513 1.00 71.75 621 VAL A O 1
ATOM 5242 N N . GLN A 1 622 ? 99.058 8.825 -108.221 1.00 64.56 622 GLN A N 1
ATOM 5243 C CA . GLN A 1 622 ? 99.226 10.102 -108.922 1.00 64.56 622 GLN A CA 1
ATOM 5244 C C . GLN A 1 622 ? 100.694 10.565 -108.908 1.00 64.56 622 GLN A C 1
ATOM 5246 O O . GLN A 1 622 ? 101.250 10.915 -109.944 1.00 64.56 622 GLN A O 1
ATOM 5251 N N . LYS A 1 623 ? 101.365 10.469 -107.751 1.00 68.19 623 LYS A N 1
ATOM 5252 C CA . LYS A 1 623 ? 102.782 10.840 -107.601 1.00 68.19 623 LYS A CA 1
ATOM 5253 C C . LYS A 1 623 ? 103.710 9.987 -108.471 1.00 68.19 623 LYS A C 1
ATOM 5255 O O . LYS A 1 623 ? 104.623 10.517 -109.094 1.00 68.19 623 LYS A O 1
ATOM 5260 N N . ARG A 1 624 ? 103.445 8.677 -108.551 1.00 63.41 624 ARG A N 1
ATOM 5261 C CA . ARG A 1 624 ? 104.182 7.759 -109.437 1.00 63.41 624 ARG A CA 1
ATOM 5262 C C . ARG A 1 624 ? 103.881 8.016 -110.916 1.00 63.41 624 ARG A C 1
ATOM 5264 O O . ARG A 1 624 ? 104.766 7.841 -111.745 1.00 63.41 624 ARG A O 1
ATOM 5271 N N . HIS A 1 625 ? 102.669 8.451 -111.255 1.00 60.34 625 HIS A N 1
ATOM 5272 C CA . HIS A 1 625 ? 102.313 8.841 -112.619 1.00 60.34 625 HIS A CA 1
ATOM 5273 C C . HIS A 1 625 ? 103.040 10.126 -113.061 1.00 60.34 625 HIS A C 1
ATOM 5275 O O . HIS A 1 625 ? 103.552 10.180 -114.182 1.00 60.34 625 HIS A O 1
ATOM 5281 N N . ASP A 1 626 ? 103.150 11.115 -112.171 1.00 54.12 626 ASP A N 1
ATOM 5282 C CA . ASP A 1 626 ? 103.791 12.407 -112.445 1.00 54.12 626 ASP A CA 1
ATOM 5283 C C . ASP A 1 626 ? 105.330 12.322 -112.511 1.00 54.12 626 ASP A C 1
ATOM 5285 O O . ASP A 1 626 ? 105.961 13.061 -113.273 1.00 54.12 626 ASP A O 1
ATOM 5289 N N . GLU A 1 627 ? 105.952 11.388 -111.781 1.00 59.69 627 GLU A N 1
ATOM 5290 C CA . GLU A 1 627 ? 107.391 11.089 -111.893 1.00 59.69 627 GLU A CA 1
ATOM 5291 C C . GLU A 1 627 ? 107.753 10.425 -113.238 1.00 59.69 627 GLU A C 1
ATOM 5293 O O . GLU A 1 627 ? 108.841 10.655 -113.768 1.00 59.69 627 GLU A O 1
ATOM 5298 N N . VAL A 1 628 ? 106.823 9.680 -113.847 1.00 54.84 628 VAL A N 1
ATOM 5299 C CA . VAL A 1 628 ? 107.020 8.988 -115.137 1.00 54.84 628 VAL A CA 1
ATOM 5300 C C . VAL A 1 628 ? 106.880 9.927 -116.351 1.00 54.84 628 VAL A C 1
ATOM 5302 O O . VAL A 1 628 ? 107.433 9.645 -117.411 1.00 54.84 628 VAL A O 1
ATOM 5305 N N . ILE A 1 629 ? 106.216 11.083 -116.223 1.00 50.50 629 ILE A N 1
ATOM 5306 C CA . ILE A 1 629 ? 105.962 12.009 -117.349 1.00 50.50 629 ILE A CA 1
ATOM 5307 C C . ILE A 1 629 ? 107.088 13.052 -117.570 1.00 50.50 629 ILE A C 1
ATOM 5309 O O . ILE A 1 629 ? 107.163 13.661 -118.639 1.00 50.50 629 ILE A O 1
ATOM 5313 N N . LYS A 1 630 ? 108.028 13.244 -116.630 1.00 48.56 630 LYS A N 1
ATOM 5314 C CA . LYS A 1 630 ? 109.045 14.327 -116.685 1.00 48.56 630 LYS A CA 1
ATOM 5315 C C . LYS A 1 630 ? 110.421 13.992 -117.293 1.00 48.56 630 LYS A C 1
ATOM 5317 O O . LYS A 1 630 ? 111.284 14.866 -117.304 1.00 48.56 630 LYS A O 1
ATOM 5322 N N . SER A 1 631 ? 110.654 12.804 -117.857 1.00 39.97 631 SER A N 1
ATOM 5323 C CA . SER A 1 631 ? 111.915 12.498 -118.568 1.00 39.97 631 SER A CA 1
ATOM 5324 C C . SER A 1 631 ? 111.662 11.694 -119.850 1.00 39.97 631 SER A C 1
ATOM 5326 O O . SER A 1 631 ? 111.087 10.612 -119.828 1.00 39.97 631 SER A O 1
ATOM 5328 N N . ARG A 1 632 ? 112.015 12.278 -121.004 1.00 31.36 632 ARG A N 1
ATOM 5329 C CA . ARG A 1 632 ? 111.580 11.847 -122.343 1.00 31.36 632 ARG A CA 1
ATOM 5330 C C . ARG A 1 632 ? 112.747 11.265 -123.149 1.00 31.36 632 ARG A C 1
ATOM 5332 O O . ARG A 1 632 ? 113.650 12.017 -123.491 1.00 31.36 632 ARG A O 1
ATOM 5339 N N . ALA A 1 633 ? 112.666 9.983 -123.511 1.00 29.17 633 ALA A N 1
ATOM 5340 C CA . ALA A 1 633 ? 113.153 9.356 -124.756 1.00 29.17 633 ALA A CA 1
ATOM 5341 C C . ALA A 1 633 ? 112.836 7.843 -124.697 1.00 29.17 633 ALA A C 1
ATOM 5343 O O . ALA A 1 633 ? 113.201 7.191 -123.726 1.00 29.17 633 ALA A O 1
ATOM 5344 N N . GLY A 1 634 ? 112.113 7.293 -125.684 1.00 29.48 634 GLY A N 1
ATOM 5345 C CA . GLY A 1 634 ? 111.806 5.847 -125.765 1.00 29.48 634 GLY A CA 1
ATOM 5346 C C . GLY A 1 634 ? 113.004 5.006 -126.243 1.00 29.48 634 GLY A C 1
ATOM 5347 O O . GLY A 1 634 ? 114.116 5.529 -126.266 1.00 29.48 634 GLY A O 1
ATOM 5348 N N . PRO A 1 635 ? 112.817 3.773 -126.758 1.00 44.59 635 PRO A N 1
ATOM 5349 C CA . PRO A 1 635 ? 111.697 2.828 -126.644 1.00 44.59 635 PRO A CA 1
ATOM 5350 C C . PRO A 1 635 ? 112.143 1.469 -126.034 1.00 44.59 635 PRO A C 1
ATOM 5352 O O . PRO A 1 635 ? 113.336 1.181 -125.996 1.00 44.59 635 PRO A O 1
ATOM 5355 N N . SER A 1 636 ? 111.195 0.607 -125.629 1.00 35.31 636 SER A N 1
ATOM 5356 C CA . SER A 1 636 ? 111.182 -0.870 -125.818 1.00 35.31 636 SER A CA 1
ATOM 5357 C C . SER A 1 636 ? 110.447 -1.635 -124.707 1.00 35.31 636 SER A C 1
ATOM 5359 O O . SER A 1 636 ? 110.637 -1.409 -123.519 1.00 35.31 636 SER A O 1
ATOM 5361 N N . ASN A 1 637 ? 109.614 -2.553 -125.196 1.00 37.00 637 ASN A N 1
ATOM 5362 C CA . ASN A 1 637 ? 108.818 -3.613 -124.579 1.00 37.00 637 ASN A CA 1
ATOM 5363 C C . ASN A 1 637 ? 109.470 -4.443 -123.458 1.00 37.00 637 ASN A C 1
ATOM 5365 O O . ASN A 1 637 ? 110.689 -4.563 -123.396 1.00 37.00 637 ASN A O 1
ATOM 5369 N N . ILE A 1 638 ? 108.585 -5.184 -122.763 1.00 37.72 638 ILE A N 1
ATOM 5370 C CA . ILE A 1 638 ? 108.823 -6.277 -121.795 1.00 37.72 638 ILE A CA 1
ATOM 5371 C C . ILE A 1 638 ? 109.067 -5.710 -120.393 1.00 37.72 638 ILE A C 1
ATOM 5373 O O . ILE A 1 638 ? 109.975 -4.930 -120.176 1.00 37.72 638 ILE A O 1
ATOM 5377 N N . GLY A 1 639 ? 108.282 -6.007 -119.366 1.00 34.31 639 GLY A N 1
ATOM 5378 C CA . GLY A 1 639 ? 107.534 -7.214 -119.052 1.00 34.31 639 GLY A CA 1
ATOM 5379 C C . GLY A 1 639 ? 107.787 -7.502 -117.566 1.00 34.31 639 GLY A C 1
ATOM 5380 O O . GLY A 1 639 ? 108.773 -7.033 -117.003 1.00 34.31 639 GLY A O 1
ATOM 5381 N N . ASN A 1 640 ? 106.930 -8.321 -116.955 1.00 43.66 640 ASN A N 1
ATOM 5382 C CA . ASN A 1 640 ? 107.249 -9.077 -115.736 1.00 43.66 640 ASN A CA 1
ATOM 5383 C C . ASN A 1 640 ? 106.945 -8.486 -114.335 1.00 43.66 640 ASN A C 1
ATOM 5385 O O . ASN A 1 640 ? 107.719 -8.716 -113.413 1.00 43.66 640 ASN A O 1
ATOM 5389 N N . VAL A 1 641 ? 105.785 -7.843 -114.110 1.00 43.19 641 VAL A N 1
ATOM 5390 C CA . VAL A 1 641 ? 105.227 -7.669 -112.735 1.00 43.19 641 VAL A CA 1
ATOM 5391 C C . VAL A 1 641 ? 103.686 -7.797 -112.692 1.00 43.19 641 VAL A C 1
ATOM 5393 O O . VAL A 1 641 ? 103.006 -7.090 -111.959 1.00 43.19 641 VAL A O 1
ATOM 5396 N N . ILE A 1 642 ? 103.102 -8.695 -113.497 1.00 41.62 642 ILE A N 1
ATOM 5397 C CA . ILE A 1 642 ? 101.657 -9.037 -113.440 1.00 41.62 642 ILE A CA 1
ATOM 5398 C C . ILE A 1 642 ? 101.430 -10.494 -112.955 1.00 41.62 642 ILE A C 1
ATOM 5400 O O . ILE A 1 642 ? 100.305 -10.969 -112.872 1.00 41.62 642 ILE A O 1
ATOM 5404 N N . SER A 1 643 ? 102.479 -11.201 -112.511 1.00 42.09 643 SER A N 1
ATOM 5405 C CA . SER A 1 643 ? 102.402 -12.633 -112.152 1.00 42.09 643 SER A CA 1
ATOM 5406 C C . SER A 1 643 ? 102.524 -12.987 -110.660 1.00 42.09 643 SER A C 1
ATOM 5408 O O . SER A 1 643 ? 102.876 -14.124 -110.368 1.00 42.09 643 SER A O 1
ATOM 5410 N N . GLN A 1 644 ? 102.227 -12.096 -109.700 1.00 41.97 644 GLN A N 1
ATOM 5411 C CA . GLN A 1 644 ? 102.335 -12.452 -108.264 1.00 41.97 644 GLN A CA 1
ATOM 5412 C C . GLN A 1 644 ? 101.286 -11.856 -107.300 1.00 41.97 644 GLN A C 1
ATOM 5414 O O . GLN A 1 644 ? 101.581 -11.676 -106.126 1.00 41.97 644 GLN A O 1
ATOM 5419 N N . ILE A 1 645 ? 100.039 -11.621 -107.726 1.00 46.41 645 ILE A N 1
ATOM 5420 C CA . ILE A 1 645 ? 98.889 -11.621 -106.783 1.00 46.41 645 ILE A CA 1
ATOM 5421 C C . ILE A 1 645 ? 97.724 -12.407 -107.409 1.00 46.41 645 ILE A C 1
ATOM 5423 O O . ILE A 1 645 ? 96.573 -11.992 -107.463 1.00 46.41 645 ILE A O 1
ATOM 5427 N N . LEU A 1 646 ? 98.075 -13.570 -107.950 1.00 46.75 646 LEU A N 1
ATOM 5428 C CA . LEU A 1 646 ? 97.181 -14.691 -108.203 1.00 46.75 646 LEU A CA 1
ATOM 5429 C C . LEU A 1 646 ? 97.622 -15.749 -107.190 1.00 46.75 646 LEU A C 1
ATOM 5431 O O . LEU A 1 646 ? 98.796 -16.109 -107.205 1.00 46.75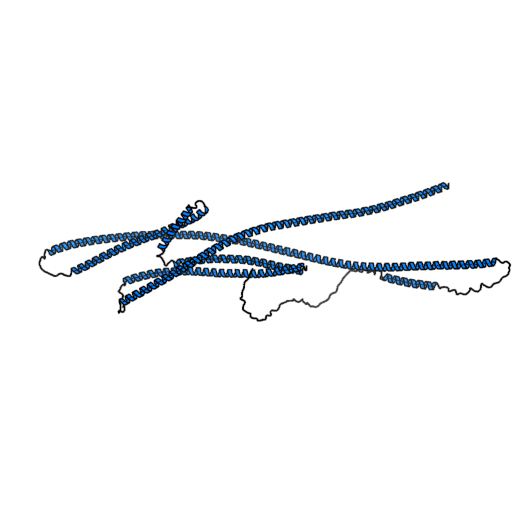 646 LEU A O 1
ATOM 5435 N N . LEU A 1 647 ? 96.685 -16.199 -106.345 1.00 51.97 647 LEU A N 1
ATOM 5436 C CA . LEU A 1 647 ? 96.787 -17.206 -105.268 1.00 51.97 647 LEU A CA 1
ATOM 5437 C C . LEU A 1 647 ? 96.670 -16.657 -103.831 1.00 51.97 647 LEU A C 1
ATOM 5439 O O . LEU A 1 647 ? 97.572 -16.807 -103.016 1.00 51.97 647 LEU A O 1
ATOM 5443 N N . CYS A 1 648 ? 95.480 -16.160 -103.490 1.00 41.44 648 CYS A N 1
ATOM 5444 C CA . CYS A 1 648 ? 94.859 -16.443 -102.193 1.00 41.44 648 CYS A CA 1
ATOM 5445 C C . CYS A 1 648 ? 93.439 -16.962 -102.462 1.00 41.44 648 CYS A C 1
ATOM 5447 O O . CYS A 1 648 ? 92.716 -16.407 -103.284 1.00 41.44 648 CYS A O 1
ATOM 5449 N N . LYS A 1 649 ? 93.103 -18.088 -101.830 1.00 40.22 649 LYS A N 1
ATOM 5450 C CA . LYS A 1 649 ? 91.897 -18.904 -102.022 1.00 40.22 649 LYS A CA 1
ATOM 5451 C C . LYS A 1 649 ? 90.600 -18.090 -102.117 1.00 40.22 649 LYS A C 1
ATOM 5453 O O . LYS A 1 649 ? 90.266 -17.338 -101.208 1.00 40.22 649 LYS A O 1
ATOM 5458 N N . GLN A 1 650 ? 89.825 -18.375 -103.160 1.00 41.09 650 GLN A N 1
ATOM 5459 C CA . GLN A 1 650 ? 88.369 -18.269 -103.148 1.00 41.09 650 GLN A CA 1
ATOM 5460 C C . GLN A 1 650 ? 87.853 -19.163 -102.007 1.00 41.09 650 GLN A C 1
ATOM 5462 O O . GLN A 1 650 ? 87.880 -20.386 -102.114 1.00 41.09 650 GLN A O 1
ATOM 5467 N N . ILE A 1 651 ? 87.446 -18.569 -100.888 1.00 44.06 651 ILE A N 1
ATOM 5468 C CA . ILE A 1 651 ? 86.408 -19.169 -100.053 1.00 44.06 651 ILE A CA 1
ATOM 5469 C C . ILE A 1 651 ? 85.130 -18.662 -100.702 1.00 44.06 651 ILE A C 1
ATOM 5471 O O . ILE A 1 651 ? 84.801 -17.492 -100.555 1.00 44.06 651 ILE A O 1
ATOM 5475 N N . THR A 1 652 ? 84.478 -19.483 -101.519 1.00 43.53 652 THR A N 1
ATOM 5476 C CA . THR A 1 652 ? 83.043 -19.324 -101.759 1.00 43.53 652 THR A CA 1
ATOM 5477 C C . THR A 1 652 ? 82.373 -19.592 -100.415 1.00 43.53 652 THR A C 1
ATOM 5479 O O . THR A 1 652 ? 82.429 -20.741 -99.972 1.00 43.53 652 THR A O 1
ATOM 5482 N N . PRO A 1 653 ? 81.812 -18.584 -99.721 1.00 50.69 653 PRO A N 1
ATOM 5483 C CA . PRO A 1 653 ? 80.891 -18.869 -98.637 1.00 50.69 653 PRO A CA 1
ATOM 5484 C C . PRO A 1 653 ? 79.721 -19.595 -99.292 1.00 50.69 653 PRO A C 1
ATOM 5486 O O . PRO A 1 653 ? 79.155 -19.099 -100.272 1.00 50.69 653 PRO A O 1
ATOM 5489 N N . ASP A 1 654 ? 79.414 -20.798 -98.825 1.00 52.62 654 ASP A N 1
ATOM 5490 C CA . ASP A 1 654 ? 78.158 -21.435 -99.181 1.00 52.62 654 ASP A CA 1
ATOM 5491 C C . ASP A 1 654 ? 77.058 -20.665 -98.447 1.00 52.62 654 ASP A C 1
ATOM 5493 O O . ASP A 1 654 ? 76.713 -20.970 -97.307 1.00 52.62 654 ASP A O 1
ATOM 5497 N N . PHE A 1 655 ? 76.581 -19.584 -99.072 1.00 54.62 655 PHE A N 1
ATOM 5498 C CA . PHE A 1 655 ? 75.527 -18.743 -98.512 1.00 54.62 655 PHE A CA 1
ATOM 5499 C C . PHE A 1 655 ? 74.279 -19.566 -98.183 1.00 54.62 655 PHE A C 1
ATOM 5501 O O . PHE A 1 655 ? 73.572 -19.190 -97.261 1.00 54.62 655 PHE A O 1
ATOM 5508 N N . ASN A 1 656 ? 74.046 -20.717 -98.830 1.00 66.56 656 ASN A N 1
ATOM 5509 C CA . ASN A 1 656 ? 72.937 -21.589 -98.449 1.00 66.56 656 ASN A CA 1
ATOM 5510 C C . ASN A 1 656 ? 73.143 -22.226 -97.070 1.00 66.56 656 ASN A C 1
ATOM 5512 O O . ASN A 1 656 ? 72.169 -22.405 -96.350 1.00 66.56 656 ASN A O 1
ATOM 5516 N N . GLU A 1 657 ? 74.366 -22.585 -96.676 1.00 68.19 657 GLU A N 1
ATOM 5517 C CA . GLU A 1 657 ? 74.607 -23.234 -95.381 1.00 68.19 657 GLU A CA 1
ATOM 5518 C C . GLU A 1 657 ? 74.580 -22.214 -94.229 1.00 68.19 657 GLU A C 1
ATOM 5520 O O . GLU A 1 657 ? 74.024 -22.494 -93.167 1.00 68.19 657 GLU A O 1
ATOM 5525 N N . GLU A 1 658 ? 75.084 -20.996 -94.456 1.00 69.31 658 GLU A N 1
ATOM 5526 C CA . GLU A 1 658 ? 74.988 -19.891 -93.489 1.00 69.31 658 GLU A CA 1
ATOM 5527 C C . GLU A 1 658 ? 73.549 -19.358 -93.368 1.00 69.31 658 GLU A C 1
ATOM 5529 O O . GLU A 1 658 ? 73.075 -19.118 -92.257 1.00 69.31 658 GLU A O 1
ATOM 5534 N N . GLU A 1 659 ? 72.811 -19.262 -94.479 1.00 74.19 659 GLU A N 1
ATOM 5535 C CA . GLU A 1 659 ? 71.402 -18.854 -94.489 1.00 74.19 659 GLU A CA 1
ATOM 5536 C C . GLU A 1 659 ? 70.502 -19.935 -93.870 1.00 74.19 659 GLU A C 1
ATOM 5538 O O . GLU A 1 659 ? 69.643 -19.608 -93.055 1.00 74.19 659 GLU A O 1
ATOM 5543 N N . LEU A 1 660 ? 70.748 -21.229 -94.118 1.00 76.31 660 LEU A N 1
ATOM 5544 C CA . LEU A 1 660 ? 70.040 -22.318 -93.429 1.00 76.31 660 LEU A CA 1
ATOM 5545 C C . LEU A 1 660 ? 70.349 -22.356 -91.927 1.00 76.31 660 LEU A C 1
ATOM 5547 O O . LEU A 1 660 ? 69.455 -22.641 -91.130 1.00 76.31 660 LEU A O 1
ATOM 5551 N N . CYS A 1 661 ? 71.585 -22.057 -91.519 1.00 74.50 661 CYS A N 1
ATOM 5552 C CA . CYS A 1 661 ? 71.954 -21.996 -90.105 1.00 74.50 661 CYS A CA 1
ATOM 5553 C C . CYS A 1 661 ? 71.335 -20.768 -89.411 1.00 74.50 661 CYS A C 1
ATOM 5555 O O . CYS A 1 661 ? 70.838 -20.894 -88.291 1.00 74.50 661 CYS A O 1
ATOM 5557 N N . SER A 1 662 ? 71.270 -19.616 -90.094 1.00 76.06 662 SER A N 1
ATOM 5558 C CA . SER A 1 662 ? 70.574 -18.416 -89.606 1.00 76.06 662 SER A CA 1
ATOM 5559 C C . SER A 1 662 ? 69.067 -18.643 -89.512 1.00 76.06 662 SER A C 1
ATOM 5561 O O . SER A 1 662 ? 68.490 -18.395 -88.463 1.00 76.06 662 SER A O 1
ATOM 5563 N N . ILE A 1 663 ? 68.432 -19.211 -90.544 1.00 79.25 663 ILE A N 1
ATOM 5564 C CA . ILE A 1 663 ? 66.995 -19.529 -90.534 1.00 79.25 663 ILE A CA 1
ATOM 5565 C C . ILE A 1 663 ? 66.673 -20.539 -89.434 1.00 79.25 663 ILE A C 1
ATOM 5567 O O . ILE A 1 663 ? 65.652 -20.402 -88.763 1.00 79.25 663 ILE A O 1
ATOM 5571 N N . LYS A 1 664 ? 67.520 -21.552 -89.222 1.00 81.62 664 LYS A N 1
ATOM 5572 C CA . LYS A 1 664 ? 67.305 -22.543 -88.163 1.00 81.62 664 LYS A CA 1
ATOM 5573 C C . LYS A 1 664 ? 67.425 -21.913 -86.777 1.00 81.62 664 LYS A C 1
ATOM 5575 O O . LYS A 1 664 ? 66.566 -22.159 -85.937 1.00 81.62 664 LYS A O 1
ATOM 5580 N N . LYS A 1 665 ? 68.433 -21.065 -86.566 1.00 85.06 665 LYS A N 1
ATOM 5581 C CA . LYS A 1 665 ? 68.618 -20.331 -85.312 1.00 85.06 665 LYS A CA 1
ATOM 5582 C C . LYS A 1 665 ? 67.465 -19.357 -85.048 1.00 85.06 665 LYS A C 1
ATOM 5584 O O . LYS A 1 665 ? 66.908 -19.371 -83.957 1.00 85.06 665 LYS A O 1
ATOM 5589 N N . ASP A 1 666 ? 67.047 -18.595 -86.054 1.00 85.56 666 ASP A N 1
ATOM 5590 C CA . ASP A 1 666 ? 65.920 -17.665 -85.945 1.00 85.56 666 ASP A CA 1
ATOM 5591 C C . ASP A 1 666 ? 64.594 -18.419 -85.742 1.00 85.56 666 ASP A C 1
ATOM 5593 O O . ASP A 1 666 ? 63.738 -17.978 -84.981 1.00 85.56 666 ASP A O 1
ATOM 5597 N N . SER A 1 667 ? 64.425 -19.599 -86.350 1.00 85.50 667 SER A N 1
ATOM 5598 C CA . SER A 1 667 ? 63.250 -20.458 -86.128 1.00 85.50 667 SER A CA 1
ATOM 5599 C C . SER A 1 667 ? 63.214 -21.041 -84.713 1.00 85.50 667 SER A C 1
ATOM 5601 O O . SER A 1 667 ? 62.138 -21.156 -84.130 1.00 85.50 667 SER A O 1
ATOM 5603 N N . GLU A 1 668 ? 64.370 -21.395 -84.145 1.00 84.81 668 GLU A N 1
ATOM 5604 C CA . GLU A 1 668 ? 64.492 -21.836 -82.750 1.00 84.81 668 GLU A CA 1
ATOM 5605 C C . GLU A 1 668 ? 64.223 -20.674 -81.773 1.00 84.81 668 GLU A C 1
ATOM 5607 O O . GLU A 1 668 ? 63.489 -20.859 -80.801 1.00 84.81 668 GLU A O 1
ATOM 5612 N N . GLU A 1 669 ? 64.721 -19.464 -82.058 1.00 83.25 669 GLU A N 1
ATOM 5613 C CA . GLU A 1 669 ? 64.450 -18.255 -81.261 1.00 83.25 669 GLU A CA 1
ATOM 5614 C C . GLU A 1 669 ? 62.968 -17.832 -81.333 1.00 83.25 669 GLU A C 1
ATOM 5616 O O . GLU A 1 669 ? 62.362 -17.519 -80.305 1.00 83.25 669 GLU A O 1
ATOM 5621 N N . ILE A 1 670 ? 62.337 -17.901 -82.512 1.00 83.62 670 ILE A N 1
ATOM 5622 C CA . ILE A 1 670 ? 60.893 -17.662 -82.678 1.00 83.62 670 ILE A CA 1
ATOM 5623 C C . ILE A 1 670 ? 60.074 -18.753 -81.973 1.00 83.62 670 ILE A C 1
ATOM 5625 O O . ILE A 1 670 ? 59.076 -18.439 -81.327 1.00 83.62 670 ILE A O 1
ATOM 5629 N N . GLY A 1 671 ? 60.488 -20.022 -82.045 1.00 84.00 671 GLY A N 1
ATOM 5630 C CA . GLY A 1 671 ? 59.834 -21.125 -81.336 1.00 84.00 671 GLY A CA 1
ATOM 5631 C C . GLY A 1 671 ? 59.869 -20.955 -79.814 1.00 84.00 671 GLY A C 1
ATOM 5632 O O . GLY A 1 671 ? 58.855 -21.176 -79.152 1.00 84.00 671 GLY A O 1
ATOM 5633 N N . ALA A 1 672 ? 60.998 -20.493 -79.268 1.00 79.81 672 ALA A N 1
ATOM 5634 C CA . ALA A 1 672 ? 61.131 -20.165 -77.850 1.00 79.81 672 ALA A CA 1
ATOM 5635 C C . ALA A 1 672 ? 60.221 -18.992 -77.439 1.00 79.81 672 ALA A C 1
ATOM 5637 O O . ALA A 1 672 ? 59.524 -19.084 -76.430 1.00 79.81 672 ALA A O 1
ATOM 5638 N N . LEU A 1 673 ? 60.147 -17.934 -78.256 1.00 79.94 673 LEU A N 1
ATOM 5639 C CA . LEU A 1 673 ? 59.245 -16.798 -78.026 1.00 79.94 673 LEU A CA 1
ATOM 5640 C C . LEU A 1 673 ? 57.761 -17.189 -78.099 1.00 79.94 673 LEU A C 1
ATOM 5642 O O . LEU A 1 673 ? 56.958 -16.699 -77.307 1.00 79.94 673 LEU A O 1
ATOM 5646 N N . ILE A 1 674 ? 57.379 -18.074 -79.027 1.00 79.44 674 ILE A N 1
ATOM 5647 C CA . ILE A 1 674 ? 56.001 -18.578 -79.129 1.00 79.44 674 ILE A CA 1
ATOM 5648 C C . ILE A 1 674 ? 55.648 -19.425 -77.904 1.00 79.44 674 ILE A C 1
ATOM 5650 O O . ILE A 1 674 ? 54.550 -19.264 -77.378 1.00 79.44 674 ILE A O 1
ATOM 5654 N N . ALA A 1 675 ? 56.561 -20.273 -77.419 1.00 77.81 675 ALA A N 1
ATOM 5655 C CA . ALA A 1 675 ? 56.346 -21.073 -76.214 1.00 77.81 675 ALA A CA 1
ATOM 5656 C C . ALA A 1 675 ? 56.187 -20.198 -74.956 1.00 77.81 675 ALA A C 1
ATOM 5658 O O . ALA A 1 675 ? 55.266 -20.432 -74.175 1.00 77.81 675 ALA A O 1
ATOM 5659 N N . GLU A 1 676 ? 57.011 -19.152 -74.800 1.00 82.50 676 GLU A N 1
ATOM 5660 C CA . GLU A 1 676 ? 56.848 -18.165 -73.722 1.00 82.50 676 GLU A CA 1
ATOM 5661 C C . GLU A 1 676 ? 55.510 -17.419 -73.834 1.00 82.50 676 GLU A C 1
ATOM 5663 O O . GLU A 1 676 ? 54.819 -17.237 -72.837 1.00 82.50 676 GLU A O 1
ATOM 5668 N N . LEU A 1 677 ? 55.082 -17.022 -75.037 1.00 77.38 677 LEU A N 1
ATOM 5669 C CA . LEU A 1 677 ? 53.788 -16.355 -75.233 1.00 77.38 677 LEU A CA 1
ATOM 5670 C C . LEU A 1 677 ? 52.590 -17.287 -74.990 1.00 77.38 677 LEU A C 1
ATOM 5672 O O . LEU A 1 677 ? 51.546 -16.822 -74.531 1.00 77.38 677 LEU A O 1
ATOM 5676 N N . GLN A 1 678 ? 52.729 -18.588 -75.259 1.00 69.94 678 GLN A N 1
ATOM 5677 C CA . GLN A 1 678 ? 51.686 -19.590 -75.016 1.00 69.94 678 GLN A CA 1
ATOM 5678 C C . GLN A 1 678 ? 51.409 -19.803 -73.520 1.00 69.94 678 GLN A C 1
ATOM 5680 O O . GLN A 1 678 ? 50.279 -20.125 -73.165 1.00 69.94 678 GLN A O 1
ATOM 5685 N N . GLU A 1 679 ? 52.396 -19.565 -72.650 1.00 72.25 679 GLU A N 1
ATOM 5686 C CA . GLU A 1 679 ? 52.240 -19.594 -71.186 1.00 72.25 679 GLU A CA 1
ATOM 5687 C C . GLU A 1 679 ? 51.361 -18.440 -70.667 1.00 72.25 679 GLU A C 1
ATOM 5689 O O . GLU A 1 679 ? 50.682 -18.577 -69.651 1.00 72.25 679 GLU A O 1
ATOM 5694 N N . PHE A 1 680 ? 51.318 -17.317 -71.392 1.00 71.56 680 PHE A N 1
ATOM 5695 C CA . PHE A 1 680 ? 50.543 -16.127 -71.020 1.00 71.56 680 PHE A CA 1
ATOM 5696 C C . PHE A 1 680 ? 49.245 -15.954 -71.822 1.00 71.56 680 PHE A C 1
ATOM 5698 O O . PHE A 1 680 ? 48.532 -14.967 -71.619 1.00 71.56 680 PHE A O 1
ATOM 5705 N N . MET A 1 681 ? 48.911 -16.889 -72.718 1.00 61.25 681 MET A N 1
ATOM 5706 C CA . MET A 1 681 ? 47.614 -16.881 -73.392 1.00 61.25 681 MET A CA 1
ATOM 5707 C C . MET A 1 681 ? 46.532 -17.489 -72.483 1.00 61.25 681 MET A C 1
ATOM 5709 O O . MET A 1 681 ? 46.746 -18.564 -71.923 1.00 61.25 681 MET A O 1
ATOM 5713 N N . PRO A 1 682 ? 45.351 -16.853 -72.350 1.00 58.12 682 PRO A N 1
ATOM 5714 C CA . PRO A 1 682 ? 44.251 -17.404 -71.568 1.00 58.12 682 PRO A CA 1
ATOM 5715 C C . PRO A 1 682 ? 43.841 -18.770 -72.126 1.00 58.12 682 PRO A C 1
ATOM 5717 O O . PRO A 1 682 ? 43.464 -18.877 -73.297 1.00 58.12 682 PRO A O 1
ATOM 5720 N N . GLN A 1 683 ? 43.899 -19.816 -71.300 1.00 49.56 683 GLN A N 1
ATOM 5721 C CA . GLN A 1 683 ? 43.258 -21.079 -71.643 1.00 49.56 683 GLN A CA 1
ATOM 5722 C C . GLN A 1 683 ? 41.750 -20.832 -71.674 1.00 49.56 683 GLN A C 1
ATOM 5724 O O . GLN A 1 683 ? 41.167 -20.363 -70.699 1.00 49.56 683 GLN A O 1
ATOM 5729 N N . SER A 1 684 ? 41.129 -21.080 -72.825 1.00 46.31 684 SER A N 1
ATOM 5730 C CA . SER A 1 684 ? 39.678 -21.017 -72.953 1.00 46.31 684 SER A CA 1
ATOM 5731 C C . SER A 1 684 ? 39.079 -22.178 -72.164 1.00 46.31 684 SER A C 1
ATOM 5733 O O . SER A 1 684 ? 39.022 -23.307 -72.644 1.00 46.31 684 SER A O 1
ATOM 5735 N N . GLU A 1 685 ? 38.630 -21.900 -70.942 1.00 45.22 685 GLU A N 1
ATOM 5736 C CA . GLU A 1 685 ? 37.598 -22.697 -70.286 1.00 45.22 685 GLU A CA 1
ATOM 5737 C C . GLU A 1 685 ? 36.313 -22.515 -71.101 1.00 45.22 685 GLU A C 1
ATOM 5739 O O . GLU A 1 685 ? 35.563 -21.556 -70.938 1.00 45.22 685 GLU A O 1
ATOM 5744 N N . ALA A 1 686 ? 36.124 -23.398 -72.080 1.00 40.72 686 ALA A N 1
ATOM 5745 C CA . ALA A 1 686 ? 34.860 -23.538 -72.774 1.00 40.72 686 ALA A CA 1
ATOM 5746 C C . ALA A 1 686 ? 33.956 -24.439 -71.931 1.00 40.72 686 ALA A C 1
ATOM 5748 O O . ALA A 1 686 ? 34.171 -25.648 -71.827 1.00 40.72 686 ALA A O 1
ATOM 5749 N N . ASP A 1 687 ? 32.947 -23.803 -71.345 1.00 43.91 687 ASP A N 1
ATOM 5750 C CA . ASP A 1 687 ? 31.746 -24.409 -70.794 1.00 43.91 687 ASP A CA 1
ATOM 5751 C C . ASP A 1 687 ? 31.201 -25.538 -71.680 1.00 43.91 687 ASP A C 1
ATOM 5753 O O . ASP A 1 687 ? 30.936 -25.357 -72.871 1.00 43.91 687 ASP A O 1
ATOM 5757 N N . THR A 1 688 ? 30.887 -26.674 -71.061 1.00 38.56 688 THR A N 1
ATOM 5758 C CA . THR A 1 688 ? 29.826 -27.553 -71.556 1.00 38.56 688 THR A CA 1
ATOM 5759 C C . THR A 1 688 ? 28.800 -27.761 -70.455 1.00 38.56 688 THR A C 1
ATOM 5761 O O . THR A 1 688 ? 28.885 -28.696 -69.661 1.00 38.56 688 THR A O 1
ATOM 5764 N N . ALA A 1 689 ? 27.793 -26.892 -70.451 1.00 45.03 689 ALA A N 1
ATOM 5765 C CA . ALA A 1 689 ? 26.460 -27.264 -70.016 1.00 45.03 689 ALA A CA 1
ATOM 5766 C C . ALA A 1 689 ? 25.859 -28.212 -71.066 1.00 45.03 689 ALA A C 1
ATOM 5768 O O . ALA A 1 689 ? 25.731 -27.841 -72.230 1.00 45.03 689 ALA A O 1
ATOM 5769 N N . THR A 1 690 ? 25.460 -29.420 -70.667 1.00 41.75 690 THR A N 1
ATOM 5770 C CA . THR A 1 690 ? 24.367 -30.135 -71.338 1.00 41.75 690 THR A CA 1
ATOM 5771 C C . THR A 1 690 ? 23.497 -30.828 -70.305 1.00 41.75 690 THR A C 1
ATOM 5773 O O . THR A 1 690 ? 23.954 -31.540 -69.416 1.00 41.75 690 THR A O 1
ATOM 5776 N N . ASP A 1 691 ? 22.224 -30.508 -70.448 1.00 35.81 691 ASP A N 1
ATOM 5777 C CA . ASP A 1 691 ? 21.064 -30.926 -69.692 1.00 35.81 691 ASP A CA 1
ATOM 5778 C C . ASP A 1 691 ? 20.465 -32.203 -70.326 1.00 35.81 691 ASP A C 1
ATOM 5780 O O . ASP A 1 691 ? 20.691 -32.456 -71.513 1.00 35.81 691 ASP A O 1
ATOM 5784 N N . ARG A 1 692 ? 19.611 -32.893 -69.552 1.00 37.56 692 ARG A N 1
ATOM 5785 C CA . ARG A 1 692 ? 18.549 -33.862 -69.937 1.00 37.56 692 ARG A CA 1
ATOM 5786 C C . ARG A 1 692 ? 18.736 -35.393 -69.821 1.00 37.56 692 ARG A C 1
ATOM 5788 O O . ARG A 1 692 ? 19.436 -36.042 -70.589 1.00 37.56 692 ARG A O 1
ATOM 5795 N N . ASP A 1 693 ? 17.863 -35.920 -68.949 1.00 34.41 693 ASP A N 1
ATOM 5796 C CA . ASP A 1 693 ? 16.840 -36.963 -69.180 1.00 34.41 693 ASP A CA 1
ATOM 5797 C C . ASP A 1 693 ? 17.151 -38.483 -69.054 1.00 34.41 693 ASP A C 1
ATOM 5799 O O . ASP A 1 693 ? 17.440 -39.172 -70.026 1.00 34.41 693 ASP A O 1
ATOM 5803 N N . ASN A 1 694 ? 16.743 -39.005 -67.876 1.00 36.75 694 ASN A N 1
ATOM 5804 C CA . ASN A 1 694 ? 15.730 -40.077 -67.668 1.00 36.75 694 ASN A CA 1
ATOM 5805 C C . ASN A 1 694 ? 16.153 -41.592 -67.643 1.00 36.75 694 ASN A C 1
ATOM 5807 O O . ASN A 1 694 ? 17.292 -41.909 -67.960 1.00 36.75 694 ASN A O 1
ATOM 5811 N N . PRO A 1 695 ? 15.302 -42.547 -67.157 1.00 49.56 695 PRO A N 1
ATOM 5812 C CA . PRO A 1 695 ? 15.462 -43.308 -65.888 1.00 49.56 695 PRO A CA 1
ATOM 5813 C C . PRO A 1 695 ? 15.381 -44.861 -66.103 1.00 49.56 695 PRO A C 1
ATOM 5815 O O . PRO A 1 695 ? 15.742 -45.317 -67.182 1.00 49.56 695 PRO A O 1
ATOM 5818 N N . PRO A 1 696 ? 14.746 -45.706 -65.245 1.00 61.22 696 PRO A N 1
ATOM 5819 C CA . PRO A 1 696 ? 14.963 -46.092 -63.834 1.00 61.22 696 PRO A CA 1
ATOM 5820 C C . PRO A 1 696 ? 15.336 -47.596 -63.678 1.00 61.22 696 PRO A C 1
ATOM 5822 O O . PRO A 1 696 ? 14.958 -48.411 -64.515 1.00 61.22 696 PRO A O 1
ATOM 5825 N N . THR A 1 697 ? 15.931 -48.050 -62.560 1.00 34.62 697 THR A N 1
ATOM 5826 C CA . THR A 1 697 ? 15.755 -49.461 -62.120 1.00 34.62 697 THR A CA 1
ATOM 5827 C C . THR A 1 697 ? 15.900 -49.656 -60.605 1.00 34.62 697 THR A C 1
ATOM 5829 O O . THR A 1 697 ? 16.713 -49.035 -59.932 1.00 34.62 697 THR A O 1
ATOM 5832 N N . VAL A 1 698 ? 15.018 -50.525 -60.122 1.00 34.31 698 VAL A N 1
ATOM 5833 C CA . VAL A 1 698 ? 14.620 -50.935 -58.772 1.00 34.31 698 VAL A CA 1
ATOM 5834 C C . VAL A 1 698 ? 15.647 -51.835 -58.058 1.00 34.31 698 VAL A C 1
ATOM 5836 O O . VAL A 1 698 ? 16.351 -52.590 -58.719 1.00 34.31 698 VAL A O 1
ATOM 5839 N N . ALA A 1 699 ? 15.549 -51.842 -56.714 1.00 31.75 699 ALA A N 1
ATOM 5840 C CA . ALA A 1 699 ? 15.838 -52.920 -55.738 1.00 31.75 699 ALA A CA 1
ATOM 5841 C C . ALA A 1 699 ? 17.088 -52.720 -54.853 1.00 31.75 699 ALA A C 1
ATOM 5843 O O . ALA A 1 699 ? 18.106 -52.264 -55.344 1.00 31.75 699 ALA A O 1
ATOM 5844 N N . VAL A 1 700 ? 17.159 -53.076 -53.559 1.00 32.28 700 VAL A N 1
ATOM 5845 C CA . VAL A 1 700 ? 16.240 -53.580 -52.513 1.00 32.28 700 VAL A CA 1
ATOM 5846 C C . VAL A 1 700 ? 17.046 -53.533 -51.185 1.00 32.28 700 VAL A C 1
ATOM 5848 O O . VAL A 1 700 ? 18.209 -53.912 -51.173 1.00 32.28 700 VAL A O 1
ATOM 5851 N N . ALA A 1 701 ? 16.382 -53.116 -50.098 1.00 32.72 701 ALA A N 1
ATOM 5852 C CA . ALA A 1 701 ? 16.526 -53.477 -48.669 1.00 32.72 701 ALA A CA 1
ATOM 5853 C C . ALA A 1 701 ? 17.824 -53.310 -47.825 1.00 32.72 701 ALA A C 1
ATOM 5855 O O . ALA A 1 701 ? 18.892 -53.812 -48.148 1.00 32.72 701 ALA A O 1
ATOM 5856 N N . SER A 1 702 ? 17.544 -52.849 -46.584 1.00 32.41 702 SER A N 1
ATOM 5857 C CA . SER A 1 702 ? 18.101 -53.276 -45.275 1.00 32.41 702 SER A CA 1
ATOM 5858 C C . SER A 1 702 ? 19.482 -52.703 -44.904 1.00 32.41 702 SER A C 1
ATOM 5860 O O . SER A 1 702 ? 20.399 -52.764 -45.701 1.00 32.41 702 SER A O 1
ATOM 5862 N N . SER A 1 703 ? 19.753 -52.115 -43.731 1.00 34.75 703 SER A N 1
ATOM 5863 C CA . SER A 1 703 ? 19.227 -52.307 -42.367 1.00 34.75 703 SER A CA 1
ATOM 5864 C C . SER A 1 703 ? 19.656 -51.155 -41.433 1.00 34.75 703 SER A C 1
ATOM 5866 O O . SER A 1 703 ? 20.747 -50.622 -41.582 1.00 34.75 703 SER A O 1
ATOM 5868 N N . PHE A 1 704 ? 18.800 -50.852 -40.446 1.00 33.25 704 PHE A N 1
ATOM 5869 C CA . PHE A 1 704 ? 19.072 -50.442 -39.050 1.00 33.25 704 PHE A CA 1
ATOM 5870 C C . PHE A 1 704 ? 20.467 -49.905 -38.647 1.00 33.25 704 PHE A C 1
ATOM 5872 O O . PHE A 1 704 ? 21.430 -50.659 -38.634 1.00 33.25 704 PHE A O 1
ATOM 5879 N N . SER A 1 705 ? 20.512 -48.710 -38.038 1.00 31.53 705 SER A N 1
ATOM 5880 C CA . SER A 1 705 ? 20.549 -48.575 -36.564 1.00 31.53 705 SER A CA 1
ATOM 5881 C C . SER A 1 705 ? 20.454 -47.106 -36.128 1.00 31.53 705 SER A C 1
ATOM 5883 O O . SER A 1 705 ? 21.231 -46.261 -36.563 1.00 31.53 705 SER A O 1
ATOM 5885 N N . VAL A 1 706 ? 19.496 -46.841 -35.245 1.00 37.69 706 VAL A N 1
ATOM 5886 C CA . VAL A 1 706 ? 19.242 -45.577 -34.544 1.00 37.69 706 VAL A CA 1
ATOM 5887 C C . VAL A 1 706 ? 20.188 -45.467 -33.342 1.00 37.69 706 VAL A C 1
ATOM 5889 O O . VAL A 1 706 ? 20.289 -46.420 -32.573 1.00 37.69 706 VAL A O 1
ATOM 5892 N N . VAL A 1 707 ? 20.820 -44.307 -33.142 1.00 38.81 707 VAL A N 1
ATOM 5893 C CA . VAL A 1 707 ? 21.512 -43.934 -31.893 1.00 38.81 707 VAL A CA 1
ATOM 5894 C C . VAL A 1 707 ? 20.991 -42.556 -31.447 1.00 38.81 707 VAL A C 1
ATOM 5896 O O . VAL A 1 707 ? 20.998 -41.635 -32.264 1.00 38.81 707 VAL A O 1
ATOM 5899 N N . PRO A 1 708 ? 20.496 -42.390 -30.204 1.00 48.16 708 PRO A N 1
ATOM 5900 C CA . PRO A 1 708 ? 19.996 -41.113 -29.690 1.00 48.16 708 PRO A CA 1
ATOM 5901 C C . PRO A 1 708 ? 21.100 -40.307 -28.972 1.00 48.16 708 PRO A C 1
ATOM 5903 O O . PRO A 1 708 ? 22.052 -40.908 -28.473 1.00 48.16 708 PRO A O 1
ATOM 5906 N N . PRO A 1 709 ? 20.973 -38.970 -28.842 1.00 46.31 709 PRO A N 1
ATOM 5907 C CA . PRO A 1 709 ? 21.880 -38.180 -28.020 1.00 46.31 709 PRO A CA 1
ATOM 5908 C C . PRO A 1 709 ? 21.453 -38.168 -26.544 1.00 46.31 709 PRO A C 1
ATOM 5910 O O . PRO A 1 709 ? 20.277 -38.026 -26.198 1.00 46.31 709 PRO A O 1
ATOM 5913 N N . GLU A 1 710 ? 22.456 -38.330 -25.686 1.00 36.06 710 GLU A N 1
ATOM 5914 C CA . GLU A 1 710 ? 22.387 -38.425 -24.232 1.00 36.06 710 GLU A CA 1
ATOM 5915 C C . GLU A 1 710 ? 21.919 -37.121 -23.564 1.00 36.06 710 GLU A C 1
ATOM 5917 O O . GLU A 1 710 ? 22.362 -36.017 -23.880 1.00 36.06 710 GLU A O 1
ATOM 5922 N N . ARG A 1 711 ? 21.029 -37.281 -22.578 1.00 34.72 711 ARG A N 1
ATOM 5923 C CA . ARG A 1 711 ? 20.661 -36.263 -21.590 1.00 34.72 711 ARG A CA 1
ATOM 5924 C C . ARG A 1 711 ? 21.767 -36.171 -20.541 1.00 34.72 711 ARG A C 1
ATOM 5926 O O . ARG A 1 711 ? 22.041 -37.157 -19.865 1.00 34.72 711 ARG A O 1
ATOM 5933 N N . ILE A 1 712 ? 22.319 -34.979 -20.332 1.00 33.56 712 ILE A N 1
ATOM 5934 C CA . ILE A 1 712 ? 23.154 -34.684 -19.163 1.00 33.56 712 ILE A CA 1
ATOM 5935 C C . ILE A 1 712 ? 22.246 -34.160 -18.045 1.00 33.56 712 ILE A C 1
ATOM 5937 O O . ILE A 1 712 ? 21.809 -33.012 -18.051 1.00 33.56 712 ILE A O 1
ATOM 5941 N N . THR A 1 713 ? 21.952 -35.035 -17.088 1.00 32.56 713 THR A N 1
ATOM 5942 C CA . THR A 1 713 ? 21.438 -34.709 -15.754 1.00 32.56 713 THR A CA 1
ATOM 5943 C C . THR A 1 713 ? 22.616 -34.473 -14.810 1.00 32.56 713 THR A C 1
ATOM 5945 O O . THR A 1 713 ? 23.452 -35.362 -14.660 1.00 32.56 713 THR A O 1
ATOM 5948 N N . PHE A 1 714 ? 22.668 -33.317 -14.146 1.00 31.02 714 PHE A N 1
ATOM 5949 C CA . PHE A 1 714 ? 23.537 -33.092 -12.988 1.00 31.02 714 PHE A CA 1
ATOM 5950 C C . PHE A 1 714 ? 22.684 -33.062 -11.721 1.00 31.02 714 PHE A C 1
ATOM 5952 O O . PHE A 1 714 ? 21.922 -32.129 -11.485 1.00 31.02 714 PHE A O 1
ATOM 5959 N N . GLU A 1 715 ? 22.844 -34.094 -10.905 1.00 36.47 715 GLU A N 1
ATOM 5960 C CA . GLU A 1 715 ? 22.423 -34.151 -9.512 1.00 36.47 715 GLU A CA 1
ATOM 5961 C C . GLU A 1 715 ? 23.532 -34.882 -8.734 1.00 36.47 715 GLU A C 1
ATOM 5963 O O . GLU A 1 715 ? 24.328 -35.600 -9.343 1.00 36.47 715 GLU A O 1
ATOM 5968 N N . ILE A 1 716 ? 23.514 -34.752 -7.398 1.00 34.53 716 ILE A N 1
ATOM 5969 C CA . ILE A 1 716 ? 24.340 -35.451 -6.385 1.00 34.53 716 ILE A CA 1
ATOM 5970 C C . ILE A 1 716 ? 25.626 -34.652 -6.018 1.00 34.53 716 ILE A C 1
ATOM 5972 O O . ILE A 1 716 ? 26.376 -34.243 -6.888 1.00 34.53 716 ILE A O 1
ATOM 5976 N N . CYS A 1 717 ? 25.982 -34.334 -4.762 1.00 31.34 717 CYS A N 1
ATOM 5977 C CA . CYS A 1 717 ? 25.694 -34.967 -3.476 1.00 31.34 717 CYS A CA 1
ATOM 5978 C C . CYS A 1 717 ? 25.819 -34.005 -2.276 1.00 31.34 717 CYS A C 1
ATOM 5980 O O . CYS A 1 717 ? 26.670 -33.120 -2.227 1.00 31.34 717 CYS A O 1
ATOM 5982 N N . ARG A 1 718 ? 25.035 -34.331 -1.248 1.00 38.66 718 ARG A N 1
ATOM 5983 C CA . ARG A 1 718 ? 25.169 -33.995 0.175 1.00 38.66 718 ARG A CA 1
ATOM 5984 C C . ARG A 1 718 ? 26.325 -34.802 0.785 1.00 38.66 718 ARG A C 1
ATOM 5986 O O . ARG A 1 718 ? 26.294 -36.019 0.674 1.00 38.66 718 ARG A O 1
ATOM 5993 N N . MET A 1 719 ? 27.236 -34.175 1.529 1.00 35.34 719 MET A N 1
ATOM 5994 C CA . MET A 1 719 ? 28.072 -34.828 2.555 1.00 35.34 719 MET A CA 1
ATOM 5995 C C . MET A 1 719 ? 28.389 -33.803 3.653 1.00 35.34 719 MET A C 1
ATOM 5997 O O . MET A 1 719 ? 28.936 -32.739 3.374 1.00 35.34 719 MET A O 1
ATOM 6001 N N . GLY A 1 720 ? 28.006 -34.112 4.893 1.00 35.81 720 GLY A N 1
ATOM 6002 C CA . GLY A 1 720 ? 28.378 -33.357 6.090 1.00 35.81 720 GLY A CA 1
ATOM 6003 C C . GLY A 1 720 ? 29.598 -33.950 6.800 1.00 35.81 720 GLY A C 1
ATOM 6004 O O . GLY A 1 720 ? 29.937 -35.104 6.567 1.00 35.81 720 GLY A O 1
ATOM 6005 N N . CYS A 1 721 ? 30.230 -33.138 7.656 1.00 33.22 721 CYS A N 1
ATOM 6006 C CA . CYS A 1 721 ? 31.011 -33.469 8.869 1.00 33.22 721 CYS A CA 1
ATOM 6007 C C . CYS A 1 721 ? 31.713 -32.168 9.319 1.00 33.22 721 CYS A C 1
ATOM 6009 O O . CYS A 1 721 ? 32.441 -31.568 8.542 1.00 33.22 721 CYS A O 1
ATOM 6011 N N . SER A 1 722 ? 31.349 -31.552 10.447 1.00 35.78 722 SER A N 1
ATOM 6012 C CA . SER A 1 722 ? 31.777 -31.853 11.828 1.00 35.78 722 SER A CA 1
ATOM 6013 C C . SER A 1 722 ? 33.190 -31.360 12.196 1.00 35.78 722 SER A C 1
ATOM 6015 O O . SER A 1 722 ? 34.172 -32.067 11.995 1.00 35.78 722 SER A O 1
ATOM 6017 N N . SER A 1 723 ? 33.251 -30.218 12.889 1.00 36.25 723 SER A N 1
ATOM 6018 C CA . SER A 1 723 ? 34.305 -29.817 13.846 1.00 36.25 723 SER A CA 1
ATOM 6019 C C . SER A 1 723 ? 33.727 -28.707 14.750 1.00 36.25 723 SER A C 1
ATOM 6021 O O . SER A 1 723 ? 33.377 -27.634 14.282 1.00 36.25 723 SER A O 1
ATOM 6023 N N . LYS A 1 724 ? 33.268 -29.016 15.972 1.00 38.59 724 LYS A N 1
ATOM 6024 C CA . LYS A 1 724 ? 33.999 -28.955 17.259 1.00 38.59 724 LYS A CA 1
ATOM 6025 C C . LYS A 1 724 ? 34.840 -27.681 17.459 1.00 38.59 724 LYS A C 1
ATOM 6027 O O . LYS A 1 724 ? 35.878 -27.535 16.828 1.00 38.59 724 LYS A O 1
ATOM 6032 N N . GLY A 1 725 ? 34.445 -26.857 18.436 1.00 30.52 725 GLY A N 1
ATOM 6033 C CA . GLY A 1 725 ? 35.266 -25.784 19.012 1.00 30.52 725 GLY A CA 1
ATOM 6034 C C . GLY A 1 725 ? 34.473 -24.835 19.922 1.00 30.52 725 GLY A C 1
ATOM 6035 O O . GLY A 1 725 ? 33.806 -23.937 19.433 1.00 30.52 725 GLY A O 1
ATOM 6036 N N . LEU A 1 726 ? 34.537 -25.086 21.231 1.00 36.44 726 LEU A N 1
ATOM 6037 C CA . LEU A 1 726 ? 33.983 -24.328 22.371 1.00 36.44 726 LEU A CA 1
ATOM 6038 C C . LEU A 1 726 ? 34.603 -22.902 22.536 1.00 36.44 726 LEU A C 1
ATOM 6040 O O . LEU A 1 726 ? 35.547 -22.581 21.816 1.00 36.44 726 LEU A O 1
ATOM 6044 N N . PRO A 1 727 ? 34.079 -22.045 23.449 1.00 59.66 727 PRO A N 1
ATOM 6045 C CA . PRO A 1 727 ? 34.204 -20.578 23.424 1.00 59.66 727 PRO A CA 1
ATOM 6046 C C . PRO A 1 727 ? 35.436 -20.050 24.186 1.00 59.66 727 PRO A C 1
ATOM 6048 O O . PRO A 1 727 ? 36.242 -20.835 24.688 1.00 59.66 727 PRO A O 1
ATOM 6051 N N . PRO A 1 728 ? 35.532 -18.719 24.372 1.00 47.94 728 PRO A N 1
ATOM 6052 C CA . PRO A 1 728 ? 35.656 -18.268 25.755 1.00 47.94 728 PRO A CA 1
ATOM 6053 C C . PRO A 1 728 ? 34.770 -17.073 26.127 1.00 47.94 728 PRO A C 1
ATOM 6055 O O . PRO A 1 728 ? 34.593 -16.102 25.391 1.00 47.94 728 PRO A O 1
ATOM 6058 N N . GLU A 1 729 ? 34.255 -17.197 27.343 1.00 38.12 729 GLU A N 1
ATOM 6059 C CA . GLU A 1 729 ? 33.853 -16.139 28.255 1.00 38.12 729 GLU A CA 1
ATOM 6060 C C . GLU A 1 729 ? 35.024 -15.200 28.626 1.00 38.12 729 GLU A C 1
ATOM 6062 O O . GLU A 1 729 ? 36.196 -15.553 28.528 1.00 38.12 729 GLU A O 1
ATOM 6067 N N . GLU A 1 730 ? 34.630 -14.048 29.174 1.00 33.12 730 GLU A N 1
ATOM 6068 C CA . GLU A 1 730 ? 35.348 -13.196 30.132 1.00 33.12 730 GLU A CA 1
ATOM 6069 C C . GLU A 1 730 ? 36.163 -11.951 29.694 1.00 33.12 730 GLU A C 1
ATOM 6071 O O . GLU A 1 730 ? 37.173 -11.981 29.001 1.00 33.12 730 GLU A O 1
ATOM 6076 N N . LEU A 1 731 ? 35.733 -10.850 30.337 1.00 31.59 731 LEU A N 1
ATOM 6077 C CA . LEU A 1 731 ? 36.501 -9.735 30.907 1.00 31.59 731 LEU A CA 1
ATOM 6078 C C . LEU A 1 731 ? 37.021 -8.614 29.992 1.00 31.59 731 LEU A C 1
ATOM 6080 O O . LEU A 1 731 ? 38.161 -8.599 29.547 1.00 31.59 731 LEU A O 1
ATOM 6084 N N . SER A 1 732 ? 36.261 -7.509 29.969 1.00 31.12 732 SER A N 1
ATOM 6085 C CA . SER A 1 732 ? 36.850 -6.163 30.062 1.00 31.12 732 SER A CA 1
ATOM 6086 C C . SER A 1 732 ? 35.855 -5.131 30.617 1.00 31.12 732 SER A C 1
ATOM 6088 O O . SER A 1 732 ? 35.201 -4.375 29.904 1.00 31.12 732 SER A O 1
ATOM 6090 N N . LYS A 1 733 ? 35.769 -5.064 31.951 1.00 38.94 733 LYS A N 1
ATOM 6091 C CA . LYS A 1 733 ? 35.519 -3.803 32.661 1.00 38.94 733 LYS A CA 1
ATOM 6092 C C . LYS A 1 733 ? 36.872 -3.112 32.829 1.00 38.94 733 LYS A C 1
ATOM 6094 O O . LYS A 1 733 ? 37.680 -3.615 33.605 1.00 38.94 733 LYS A O 1
ATOM 6099 N N . LYS A 1 734 ? 37.081 -1.928 32.236 1.00 33.22 734 LYS A N 1
ATOM 6100 C CA . LYS A 1 734 ? 37.773 -0.788 32.885 1.00 33.22 734 LYS A CA 1
ATOM 6101 C C . LYS A 1 734 ? 37.850 0.467 31.997 1.00 33.22 734 LYS A C 1
ATOM 6103 O O . LYS A 1 734 ? 38.649 0.554 31.084 1.00 33.22 734 LYS A O 1
ATOM 6108 N N . LYS A 1 735 ? 37.143 1.491 32.490 1.00 35.16 735 LYS A N 1
ATOM 6109 C CA . LYS A 1 735 ? 37.656 2.822 32.876 1.00 35.16 735 LYS A CA 1
ATOM 6110 C C . LYS A 1 735 ? 38.129 3.831 31.808 1.00 35.16 735 LYS A C 1
ATOM 6112 O O . LYS A 1 735 ? 39.113 3.625 31.119 1.00 35.16 735 LYS A O 1
ATOM 6117 N N . LYS A 1 736 ? 37.600 5.045 32.057 1.00 33.78 736 LYS A N 1
ATOM 6118 C CA . LYS A 1 736 ? 38.140 6.417 31.893 1.00 33.78 736 LYS A CA 1
ATOM 6119 C C . LYS A 1 736 ? 37.804 7.103 30.564 1.00 33.78 736 LYS A C 1
ATOM 6121 O O . LYS A 1 736 ? 38.250 6.697 29.511 1.00 33.78 736 LYS A O 1
ATOM 6126 N N . LYS A 1 737 ? 36.931 8.121 30.602 1.00 37.91 737 LYS A N 1
ATOM 6127 C CA . LYS A 1 737 ? 37.248 9.543 30.903 1.00 37.91 737 LYS A CA 1
ATOM 6128 C C . LYS A 1 737 ? 38.310 10.116 29.953 1.00 37.91 737 LYS A C 1
ATOM 6130 O O . LYS A 1 737 ? 39.492 9.984 30.260 1.00 37.91 737 LYS A O 1
ATOM 6135 N N . LYS A 1 738 ? 37.883 10.908 28.964 1.00 40.12 738 LYS A N 1
ATOM 6136 C CA . LYS A 1 738 ? 38.208 12.346 28.813 1.00 40.12 738 LYS A CA 1
ATOM 6137 C C . LYS A 1 738 ? 37.673 12.887 27.477 1.00 40.12 738 LYS A C 1
ATOM 6139 O O . LYS A 1 738 ? 37.897 12.244 26.468 1.00 40.12 738 LYS A O 1
ATOM 6144 N N . LYS A 1 739 ? 37.054 14.077 27.556 1.00 44.22 739 LYS A N 1
ATOM 6145 C CA . LYS A 1 739 ? 37.123 15.244 26.643 1.00 44.22 739 LYS A CA 1
ATOM 6146 C C . LYS A 1 739 ? 37.225 14.919 25.140 1.00 44.22 739 LYS A C 1
ATOM 6148 O O . LYS A 1 739 ? 38.241 14.393 24.712 1.00 44.22 739 LYS A O 1
ATOM 6153 N N . MET A 1 740 ? 36.250 15.293 24.322 1.00 43.59 740 MET A N 1
ATOM 6154 C CA . MET A 1 740 ? 35.846 16.678 24.038 1.00 43.59 740 MET A CA 1
ATOM 6155 C C . MET A 1 740 ? 34.363 16.748 23.697 1.00 43.59 740 MET A C 1
ATOM 6157 O O . MET A 1 740 ? 33.869 15.754 23.122 1.00 43.59 740 MET A O 1
#

Secondary structure (DSSP, 8-state):
-HHHHHHHHHHHHHHHHHHHHHHHHHHHHHHHHHHHHHHHHHHHHHHHHHHHHHHHHHHHHHHHHHHHHHHHHHHHHHHHHHHHHHHHHHHHHHHHHHHHHHHHHHHHHHHHHHHHHHHHHHHHHHHHHHHHHHHHHHHHHHHHHHHHHHHHHHHH-TT----------HHHHHHHHHHHHHHHHHHHHHHHHHHHHHHHHHHHHHHHHHHHHHHHHHHHHHHHHHHHHHHHHHHHHHHHHHHHHHHHHHTT---HHHHHHHHHHHHHHHHHHHHHHHHHHHHHHHHHHHHHHHHHHHHHHHHHHHHHHHHHSTT-TTTHHHHHHHHHHHHHHHHHHHHHHHHHTTT-HHHHHHHHHHHHHHHHHHHHHHHHHHHHHHHHHHHHHHHHHHHHHHHHHHHHHHHHHHHHHHHHHTT---------TTHHHHHHHHHHHHHHHHHHHHHHHHHHHHHHHHHHHHHHHHHHHHHHHHHHHHHHHHHHHHHHHHHHHHHHHHHHHHHHHHHHHHHHHHHHHHHHHHHHHHHHHHHHHHHHHHHHHHHHHHHHHHHHHHHHHHHHHHHHHHHHHHHHHHHHHHHHHHHHHHHHHHHHHHHHHHHHHHHHHHHHHHHHHHHHHHHHHHHHHHHHHSS---------SSSSS--S------HHHHHHHHHHHHHHHHHHHHHHHHHTSPP------------------------PPPP-----------------------------

Foldseek 3Di:
DVVVVVVVVVVVVVVVVVVVVVVVVVVVVVVVVVVVVVVVVVVVVVVVVVVVVVVVVVVVVVVVVVVVVVVVVVVVVVVVVVVVVVVVVVVVVVVVVVVVVVVVVVVVVVVVVVVVVVVVVVVVVVVVVVVVVVVVVVVVVVVVVVVVVVVVVCVVPVDDDDDDDDDDPPVVVVVVVVVVVVVVVVVVVVVVVVVVLVVVLVVLVVVLVVLVVVLVVLVVVLVVLVVVLVVLVVVLVVLVVVLVVLVVVCVVPVDVVSVVVNVVSVVVSVVSVVVSVVSVVVSVVSVVVSVVSVVVSVVSVVVSVVSVVVVVPPPDPPCVVVVLVVVLVVLVVVLVVLVVVLVVPVDDPVVNVVSVVVSVVSVVVSVVSVVVVVVVVVVVVVVVVVVVVVVVVVVVVVVVVVVVVVVVVVVVVVPDDDDDDDDDPDVVVVVVVVVVVVVVVVVVVVVVVVVVVVVVVVVVVVVVVVVVVVVVVVVVVVVVVVVVVVVVVVVVVVVVVVVVVVVVVVVVVVVVVVVVVVVVVVVVVVVVVVVVVVVVVVVVVVVVVVVVVVVVVVVVVVVVVVVVVVVVVVVVVVVVVVVVVVVVVVVVVVVVVVVVVVVVVVVVVVVVVVVVVVVVVVVVVVVVVVVVPPDDDDDDDDDDDPPPPDDDDPPPPPVVVVVVVVVVVVVVVVVVVVVVVVVVDDDDPDDDDDDDDDDDDDDDDDDDDDDDDDDDDDDDDDDDDDDDDDDDDDDDDDDDDDDD